Protein AF-A0A1M2VD69-F1 (afdb_monomer)

Mean predicted aligned error: 9.9 Å

Structure (mmCIF, N/CA/C/O backbone):
data_AF-A0A1M2VD69-F1
#
_entry.id   AF-A0A1M2VD69-F1
#
loop_
_atom_site.group_PDB
_atom_site.id
_atom_site.type_symbol
_atom_site.label_atom_id
_atom_site.label_alt_id
_atom_site.label_comp_id
_atom_site.label_asym_id
_atom_site.label_entity_id
_atom_site.label_seq_id
_atom_site.pdbx_PDB_ins_code
_atom_site.Cartn_x
_atom_site.Cartn_y
_atom_site.Cartn_z
_atom_site.occupancy
_atom_site.B_iso_or_equiv
_atom_site.auth_seq_id
_atom_site.auth_comp_id
_atom_site.auth_asym_id
_atom_site.auth_atom_id
_atom_site.pdbx_PDB_model_num
ATOM 1 N N . MET A 1 1 ? 9.051 12.258 5.188 1.00 87.44 1 MET A N 1
ATOM 2 C CA . MET A 1 1 ? 8.270 11.734 6.331 1.00 87.44 1 MET A CA 1
ATOM 3 C C . MET A 1 1 ? 6.787 11.543 6.010 1.00 87.44 1 MET A C 1
ATOM 5 O O . MET A 1 1 ? 6.378 10.398 5.915 1.00 87.44 1 MET A O 1
ATOM 9 N N . HIS A 1 2 ? 5.999 12.599 5.757 1.00 86.31 2 HIS A N 1
ATOM 10 C CA . HIS A 1 2 ? 4.549 12.503 5.474 1.00 86.31 2 HIS A CA 1
ATOM 11 C C . HIS A 1 2 ? 4.151 11.394 4.477 1.00 86.31 2 HIS A C 1
ATOM 13 O O . HIS A 1 2 ? 3.265 10.593 4.744 1.00 86.31 2 HIS A O 1
ATOM 19 N N . ARG A 1 3 ? 4.861 11.280 3.348 1.00 87.25 3 ARG A N 1
ATOM 20 C CA . ARG A 1 3 ? 4.621 10.216 2.359 1.00 87.25 3 ARG A CA 1
ATOM 21 C C . ARG A 1 3 ? 4.791 8.805 2.932 1.00 87.25 3 ARG A C 1
ATOM 23 O O . ARG A 1 3 ? 4.011 7.928 2.592 1.00 87.25 3 ARG A O 1
ATOM 30 N N . PHE A 1 4 ? 5.796 8.589 3.780 1.00 92.50 4 PHE A N 1
ATOM 31 C CA . PHE A 1 4 ? 5.992 7.302 4.448 1.00 92.50 4 PHE A CA 1
ATOM 32 C C . PHE A 1 4 ? 4.828 7.018 5.394 1.00 92.50 4 PHE A C 1
ATOM 34 O O . PHE A 1 4 ? 4.249 5.947 5.310 1.00 92.50 4 PHE A O 1
ATOM 41 N N . LEU A 1 5 ? 4.410 8.006 6.191 1.00 91.50 5 LEU A N 1
ATOM 42 C CA . LEU A 1 5 ? 3.249 7.896 7.081 1.00 91.50 5 LEU A CA 1
ATOM 43 C C . LEU A 1 5 ? 1.963 7.543 6.309 1.00 91.50 5 LEU A C 1
ATOM 45 O O . LEU A 1 5 ? 1.232 6.641 6.707 1.00 91.50 5 LEU A O 1
ATOM 49 N N . ARG A 1 6 ? 1.724 8.169 5.148 1.00 88.81 6 ARG A N 1
ATOM 50 C CA . ARG A 1 6 ? 0.611 7.799 4.251 1.00 88.81 6 ARG A CA 1
ATOM 51 C C . ARG A 1 6 ? 0.710 6.368 3.739 1.00 88.81 6 ARG A C 1
ATOM 53 O O . ARG A 1 6 ? -0.307 5.689 3.683 1.00 88.81 6 ARG A O 1
ATOM 60 N N . LEU A 1 7 ? 1.911 5.917 3.373 1.00 91.44 7 LEU A N 1
ATOM 61 C CA . LEU A 1 7 ? 2.131 4.556 2.891 1.00 91.44 7 LEU A CA 1
ATOM 62 C C . LEU A 1 7 ? 1.925 3.524 3.997 1.00 91.44 7 LEU A C 1
ATOM 64 O O . LEU A 1 7 ? 1.219 2.554 3.754 1.00 91.44 7 LEU A O 1
ATOM 68 N N . VAL A 1 8 ? 2.515 3.703 5.181 1.00 93.69 8 VAL A N 1
ATOM 69 C CA . VAL A 1 8 ? 2.413 2.713 6.269 1.00 93.69 8 VAL A CA 1
ATOM 70 C C . VAL A 1 8 ? 0.992 2.600 6.815 1.00 93.69 8 VAL A C 1
ATOM 72 O O . VAL A 1 8 ? 0.582 1.503 7.166 1.00 93.69 8 VAL A O 1
ATOM 75 N N . THR A 1 9 ? 0.219 3.694 6.787 1.00 90.94 9 THR A N 1
ATOM 76 C CA . THR A 1 9 ? -1.188 3.712 7.226 1.00 90.94 9 THR A CA 1
ATOM 77 C C . THR A 1 9 ? -2.172 3.178 6.179 1.00 90.94 9 THR A C 1
ATOM 79 O O . THR A 1 9 ? -3.348 2.981 6.498 1.00 90.94 9 THR A O 1
ATOM 82 N N . GLN A 1 10 ? -1.735 2.895 4.941 1.00 89.00 10 GLN A N 1
ATOM 83 C CA . GLN A 1 10 ? -2.569 2.138 3.999 1.00 89.00 10 GLN A CA 1
ATOM 84 C C . GLN A 1 10 ? -2.804 0.742 4.564 1.00 89.00 10 GLN A C 1
ATOM 86 O O . GLN A 1 10 ? -1.844 0.043 4.874 1.00 89.00 10 GLN A O 1
ATOM 91 N N . ARG A 1 11 ? -4.063 0.304 4.654 1.00 87.50 11 ARG A N 1
ATOM 92 C CA . ARG A 1 11 ? -4.425 -0.959 5.321 1.00 87.50 11 ARG A CA 1
ATOM 93 C C . ARG A 1 11 ? -3.664 -2.164 4.780 1.00 87.50 11 ARG A C 1
ATOM 95 O O . ARG A 1 11 ? -3.195 -2.980 5.566 1.00 87.50 11 ARG A O 1
ATOM 102 N N . GLU A 1 12 ? -3.506 -2.260 3.462 1.00 87.19 12 GLU A N 1
ATOM 103 C CA . GLU A 1 12 ? -2.733 -3.340 2.848 1.00 87.19 12 GLU A CA 1
ATOM 104 C C . GLU A 1 12 ? -1.256 -3.303 3.265 1.00 87.19 12 GLU A C 1
ATOM 106 O O . GLU A 1 12 ? -0.682 -4.340 3.579 1.00 87.19 12 GLU A O 1
ATOM 111 N N . ASN A 1 13 ? -0.639 -2.120 3.306 1.00 91.94 13 ASN A N 1
ATOM 112 C CA . ASN A 1 13 ? 0.761 -1.966 3.702 1.00 91.94 13 ASN A CA 1
ATOM 113 C C . ASN A 1 13 ? 0.944 -2.198 5.209 1.00 91.94 13 ASN A C 1
ATOM 115 O O . ASN A 1 13 ? 1.899 -2.861 5.611 1.00 91.94 13 ASN A O 1
ATOM 119 N N . ALA A 1 14 ? 0.012 -1.696 6.021 1.00 91.31 14 ALA A N 1
ATOM 120 C CA . ALA A 1 14 ? -0.043 -1.897 7.461 1.00 91.31 14 ALA A CA 1
ATOM 121 C C . ALA A 1 14 ? -0.107 -3.385 7.806 1.00 91.31 14 ALA A C 1
ATOM 123 O O . ALA A 1 14 ? 0.666 -3.853 8.632 1.00 91.31 14 ALA A O 1
ATOM 124 N N . ALA A 1 15 ? -0.959 -4.155 7.121 1.00 86.25 15 ALA A N 1
ATOM 125 C CA . ALA A 1 15 ? -1.081 -5.591 7.352 1.00 86.25 15 ALA A CA 1
ATOM 126 C C . ALA A 1 15 ? 0.232 -6.349 7.088 1.00 86.25 15 ALA A C 1
ATOM 128 O O . ALA A 1 15 ? 0.567 -7.287 7.818 1.00 86.25 15 ALA A O 1
ATOM 129 N N . ILE A 1 16 ? 0.996 -5.927 6.074 1.00 89.25 16 ILE A N 1
ATOM 130 C CA . ILE A 1 16 ? 2.324 -6.480 5.774 1.00 89.25 16 ILE A CA 1
ATOM 131 C C . ILE A 1 16 ? 3.317 -6.124 6.875 1.00 89.25 16 ILE A C 1
ATOM 133 O O . ILE A 1 16 ? 3.978 -7.012 7.408 1.00 89.25 16 ILE A O 1
ATOM 137 N N . LEU A 1 17 ? 3.394 -4.842 7.234 1.00 92.94 17 LEU A N 1
ATOM 138 C CA . LEU A 1 17 ? 4.277 -4.354 8.292 1.00 92.94 17 LEU A CA 1
ATOM 139 C C . LEU A 1 17 ? 3.999 -5.044 9.626 1.00 92.94 17 LEU A C 1
ATOM 141 O O . LEU A 1 17 ? 4.917 -5.560 10.249 1.00 92.94 17 LEU A O 1
ATOM 145 N N . SER A 1 18 ? 2.735 -5.151 10.033 1.00 91.06 18 SER A N 1
ATOM 146 C CA . SER A 1 18 ? 2.347 -5.870 11.248 1.00 91.06 18 SER A CA 1
ATOM 147 C C . SER A 1 18 ? 2.720 -7.353 11.197 1.00 91.06 18 SER A C 1
ATOM 149 O O . SER A 1 18 ? 2.919 -7.978 12.237 1.00 91.06 18 SER A O 1
ATOM 151 N N . ALA A 1 19 ? 2.784 -7.970 10.014 1.00 85.94 19 ALA A N 1
ATOM 152 C CA . ALA A 1 19 ? 3.293 -9.332 9.884 1.00 85.94 19 ALA A CA 1
ATOM 153 C C . ALA A 1 19 ? 4.818 -9.403 10.072 1.00 85.94 19 ALA A C 1
ATOM 155 O O . ALA A 1 19 ? 5.266 -10.300 10.780 1.00 85.94 19 ALA A O 1
ATOM 156 N N . GLU A 1 20 ? 5.593 -8.468 9.508 1.00 90.31 20 GLU A N 1
ATOM 157 C CA . GLU A 1 20 ? 7.046 -8.388 9.748 1.00 90.31 20 GLU A CA 1
ATOM 158 C C . GLU A 1 20 ? 7.364 -8.140 11.225 1.00 90.31 20 GLU A C 1
ATOM 160 O O . GLU A 1 20 ? 8.175 -8.853 11.809 1.00 90.31 20 GLU A O 1
ATOM 165 N N . LEU A 1 21 ? 6.675 -7.183 11.851 1.00 92.19 21 LEU A N 1
ATOM 166 C CA . LEU A 1 21 ? 6.882 -6.825 13.255 1.00 92.19 21 LEU A CA 1
ATOM 167 C C . LEU A 1 21 ? 6.588 -7.999 14.194 1.00 92.19 21 LEU A C 1
ATOM 169 O O . LEU A 1 21 ? 7.368 -8.270 15.099 1.00 92.19 21 LEU A O 1
ATOM 173 N N . ARG A 1 22 ? 5.514 -8.757 13.940 1.00 88.69 22 ARG A N 1
ATOM 174 C CA . ARG A 1 22 ? 5.219 -9.985 14.699 1.00 88.69 22 ARG A CA 1
ATOM 175 C C . ARG A 1 22 ? 6.258 -11.078 14.493 1.00 88.69 22 ARG A C 1
ATOM 177 O O . ARG A 1 22 ? 6.515 -11.832 15.421 1.00 88.69 22 ARG A O 1
ATOM 184 N N . ASP A 1 23 ? 6.830 -11.193 13.295 1.00 85.31 23 ASP A N 1
ATOM 185 C CA . ASP A 1 23 ? 7.917 -12.145 13.068 1.00 85.31 23 ASP A CA 1
ATOM 186 C C . ASP A 1 23 ? 9.195 -11.719 13.800 1.00 85.31 23 ASP A C 1
ATOM 188 O O . ASP A 1 23 ? 9.988 -12.574 14.170 1.00 85.31 23 ASP A O 1
ATOM 192 N N . MET A 1 24 ? 9.403 -10.426 14.045 1.00 86.69 24 MET A N 1
ATOM 193 C CA . MET A 1 24 ? 10.534 -9.934 14.835 1.00 86.69 24 MET A CA 1
ATOM 194 C C . MET A 1 24 ? 10.329 -10.020 16.346 1.00 86.69 24 MET A C 1
ATOM 196 O O . MET A 1 24 ? 11.319 -10.054 17.082 1.00 86.69 24 MET A O 1
ATOM 200 N N . ASP A 1 25 ? 9.081 -10.010 16.806 1.00 87.31 25 ASP A N 1
ATOM 201 C CA . ASP A 1 25 ? 8.755 -9.934 18.224 1.00 87.31 25 ASP A CA 1
ATOM 202 C C . ASP A 1 25 ? 9.432 -11.063 19.021 1.00 87.31 25 ASP A C 1
ATOM 204 O O . ASP A 1 25 ? 9.397 -12.240 18.652 1.00 87.31 25 ASP A O 1
ATOM 208 N N . GLY A 1 26 ? 10.131 -10.681 20.089 1.00 84.31 26 GLY A N 1
ATOM 209 C CA . GLY A 1 26 ? 10.924 -11.585 20.925 1.00 84.31 26 GLY A CA 1
ATOM 210 C C . GLY A 1 26 ? 12.216 -12.150 20.311 1.00 84.31 26 GLY A C 1
ATOM 211 O O . GLY A 1 26 ? 12.930 -12.854 21.022 1.00 84.31 26 GLY A O 1
ATOM 212 N N . LYS A 1 27 ? 12.562 -11.860 19.044 1.00 85.50 27 LYS A N 1
ATOM 213 C CA . LYS A 1 27 ? 13.767 -12.420 18.389 1.00 85.50 27 LYS A CA 1
ATOM 214 C C . LYS A 1 27 ? 15.051 -11.613 18.572 1.00 85.50 27 LYS A C 1
ATOM 216 O O . LYS A 1 27 ? 16.118 -12.203 18.502 1.00 85.50 27 LYS A O 1
ATOM 221 N N . TYR A 1 28 ? 14.970 -10.290 18.739 1.00 82.12 28 TYR A N 1
ATOM 222 C CA . TYR A 1 28 ? 16.140 -9.392 18.650 1.00 82.12 28 TYR A CA 1
ATOM 223 C C . TYR A 1 28 ? 16.268 -8.409 19.831 1.00 82.12 28 TYR A C 1
ATOM 225 O O . TYR A 1 28 ? 16.865 -7.345 19.697 1.00 82.12 28 TYR A O 1
ATOM 233 N N . GLY A 1 29 ? 15.679 -8.738 20.986 1.00 70.88 29 GLY A N 1
ATOM 234 C CA . GLY A 1 29 ? 15.652 -7.864 22.164 1.00 70.88 29 GLY A CA 1
ATOM 235 C C . GLY A 1 29 ? 16.967 -7.796 22.956 1.00 70.88 29 GLY A C 1
ATOM 236 O O . GLY A 1 29 ? 17.890 -8.585 22.762 1.00 70.88 29 GLY A O 1
ATOM 237 N N . SER A 1 30 ? 17.012 -6.877 23.925 1.00 62.69 30 SER A N 1
ATOM 238 C CA . SER A 1 30 ? 18.166 -6.569 24.793 1.00 62.69 30 SER A CA 1
ATOM 239 C C . SER A 1 30 ? 18.713 -7.743 25.621 1.00 62.69 30 SER A C 1
ATOM 241 O O . SER A 1 30 ? 19.821 -7.653 26.141 1.00 62.69 30 SER A O 1
ATOM 243 N N . ALA A 1 31 ? 17.973 -8.849 25.726 1.00 56.09 31 ALA A N 1
ATOM 244 C CA . ALA A 1 31 ? 18.380 -10.043 26.464 1.00 56.09 31 ALA A CA 1
ATOM 245 C C . ALA A 1 31 ? 19.438 -10.910 25.747 1.00 56.09 31 ALA A C 1
ATOM 247 O O . ALA A 1 31 ? 19.987 -11.803 26.380 1.00 56.09 31 ALA A O 1
ATOM 248 N N . LEU A 1 32 ? 19.732 -10.653 24.466 1.00 55.44 32 LEU A N 1
ATOM 249 C CA . LEU A 1 32 ? 20.620 -11.488 23.634 1.00 55.44 32 LEU A CA 1
ATOM 250 C C . LEU A 1 32 ? 22.062 -10.950 23.537 1.00 55.44 32 LEU A C 1
ATOM 252 O O . LEU A 1 32 ? 22.864 -11.441 22.753 1.00 55.44 32 LEU A O 1
ATOM 256 N N . GLN A 1 33 ? 22.418 -9.909 24.302 1.00 56.03 33 GLN A N 1
ATOM 257 C CA . GLN A 1 33 ? 23.784 -9.358 24.275 1.00 56.03 33 GLN A CA 1
ATOM 258 C C . GLN A 1 33 ? 24.817 -10.204 25.035 1.00 56.03 33 GLN A C 1
ATOM 260 O O . GLN A 1 33 ? 26.013 -10.011 24.815 1.00 56.03 33 GLN A O 1
ATOM 265 N N . ASP A 1 34 ? 24.385 -11.124 25.900 1.00 64.50 34 ASP A N 1
ATOM 266 C CA . ASP A 1 34 ? 25.297 -11.897 26.752 1.00 64.50 34 ASP A CA 1
ATOM 267 C C . ASP A 1 34 ? 25.712 -13.256 26.151 1.00 64.50 34 ASP A C 1
ATOM 269 O O . ASP A 1 34 ? 26.717 -13.822 26.588 1.00 64.50 34 ASP A O 1
ATOM 273 N N . ASP A 1 35 ? 25.008 -13.756 25.129 1.00 70.75 35 ASP A N 1
ATOM 274 C CA . ASP A 1 35 ? 25.315 -15.037 24.486 1.00 70.75 35 ASP A CA 1
ATOM 275 C C . ASP A 1 35 ? 26.051 -14.811 23.149 1.00 70.75 35 ASP A C 1
ATOM 277 O O . ASP A 1 35 ? 25.482 -14.390 22.146 1.00 70.75 35 ASP A O 1
ATOM 281 N N . GLU A 1 36 ? 27.355 -15.125 23.113 1.00 72.44 36 GLU A N 1
ATOM 282 C CA . GLU A 1 36 ? 28.202 -15.021 21.902 1.00 72.44 36 GLU A CA 1
ATOM 283 C C . GLU A 1 36 ? 27.717 -15.895 20.720 1.00 72.44 36 GLU A C 1
ATOM 285 O O . GLU A 1 36 ? 28.218 -15.741 19.603 1.00 72.44 36 GLU A O 1
ATOM 290 N N . ASP A 1 37 ? 26.765 -16.805 20.957 1.00 73.88 37 ASP A N 1
ATOM 291 C CA . ASP A 1 37 ? 26.235 -17.765 19.983 1.00 73.88 37 ASP A CA 1
ATOM 292 C C . ASP A 1 37 ? 24.921 -17.317 19.299 1.00 73.88 37 ASP A C 1
ATOM 294 O O . ASP A 1 37 ? 24.435 -18.034 18.418 1.00 73.88 37 ASP A O 1
ATOM 298 N N . ASP A 1 38 ? 24.347 -16.157 19.647 1.00 70.44 38 ASP A N 1
ATOM 299 C CA . ASP A 1 38 ? 23.074 -15.706 19.067 1.00 70.44 38 ASP A CA 1
ATOM 300 C C . ASP A 1 38 ? 23.210 -15.132 17.644 1.00 70.44 38 ASP A C 1
ATOM 302 O O . ASP A 1 38 ? 24.160 -14.420 17.298 1.00 70.44 38 ASP A O 1
ATOM 306 N N . ASP A 1 39 ? 22.220 -15.438 16.793 1.00 76.38 39 ASP A N 1
ATOM 307 C CA . ASP A 1 39 ? 22.137 -14.914 15.429 1.00 76.38 39 ASP A CA 1
ATOM 308 C C . ASP A 1 39 ? 22.007 -13.379 15.479 1.00 76.38 39 ASP A C 1
ATOM 310 O O . ASP A 1 39 ? 21.002 -12.857 15.974 1.00 76.38 39 ASP A O 1
ATOM 314 N N . PRO A 1 40 ? 22.981 -12.616 14.947 1.00 80.38 40 PRO A N 1
ATOM 315 C CA . PRO A 1 40 ? 22.951 -11.165 15.043 1.00 80.38 40 PRO A CA 1
ATOM 316 C C . PRO A 1 40 ? 21.733 -10.608 14.306 1.00 80.38 40 PRO A C 1
ATOM 318 O O . PRO A 1 40 ? 21.385 -11.087 13.219 1.00 80.38 40 PRO A O 1
ATOM 321 N N . MET A 1 41 ? 21.130 -9.544 14.852 1.00 85.56 41 MET A N 1
ATOM 322 C CA . MET A 1 41 ? 20.026 -8.853 14.187 1.00 85.56 41 MET A CA 1
ATOM 323 C C . MET A 1 41 ? 20.437 -8.507 12.746 1.00 85.56 41 MET A C 1
ATOM 325 O O . MET A 1 41 ? 21.501 -7.904 12.534 1.00 85.56 41 MET A O 1
ATOM 329 N N . PRO A 1 42 ? 19.636 -8.899 11.739 1.00 87.31 42 PRO A N 1
ATOM 330 C CA . PRO A 1 42 ? 19.969 -8.630 10.351 1.00 87.31 42 PRO A CA 1
ATOM 331 C C . PRO A 1 42 ? 20.015 -7.121 10.099 1.00 87.31 42 PRO A C 1
ATOM 333 O O . PRO A 1 42 ? 19.338 -6.339 10.756 1.00 87.31 42 PRO A O 1
ATOM 336 N N . VAL A 1 43 ? 20.785 -6.704 9.089 1.00 84.94 43 VAL A N 1
ATOM 337 C CA . VAL A 1 43 ? 20.959 -5.280 8.734 1.00 84.94 43 VAL A CA 1
ATOM 338 C C . VAL A 1 43 ? 19.620 -4.565 8.503 1.00 84.94 43 VAL A C 1
ATOM 340 O O . VAL A 1 43 ? 19.496 -3.394 8.834 1.00 84.94 43 VAL A O 1
ATOM 343 N N . ALA A 1 44 ? 18.633 -5.269 7.946 1.00 87.69 44 ALA A N 1
ATOM 344 C CA . ALA A 1 44 ? 17.279 -4.778 7.716 1.00 87.69 44 ALA A CA 1
ATOM 345 C C . ALA A 1 44 ? 16.274 -5.847 8.180 1.00 87.69 44 ALA A C 1
ATOM 347 O O . ALA A 1 44 ? 15.937 -6.729 7.386 1.00 87.69 44 ALA A O 1
ATOM 348 N N . PRO A 1 45 ? 15.828 -5.817 9.449 1.00 89.25 45 PRO A N 1
ATOM 349 C CA . PRO A 1 45 ? 14.962 -6.857 10.000 1.00 89.25 45 PRO A CA 1
ATOM 350 C C . PRO A 1 45 ? 13.511 -6.758 9.491 1.00 89.25 45 PRO A C 1
ATOM 352 O O . PRO A 1 45 ? 12.840 -7.776 9.384 1.00 89.25 45 PRO A O 1
ATOM 355 N N . CYS A 1 46 ? 13.076 -5.566 9.059 1.00 91.62 46 CYS A N 1
ATOM 356 C CA . CYS A 1 46 ? 11.827 -5.320 8.323 1.00 91.62 46 CYS A CA 1
ATOM 357 C C . CYS A 1 46 ? 12.127 -4.925 6.862 1.00 91.62 46 CYS A C 1
ATOM 359 O O . CYS A 1 46 ? 12.159 -3.727 6.546 1.00 91.62 46 CYS A O 1
ATOM 361 N N . PRO A 1 47 ? 12.426 -5.869 5.951 1.00 90.00 47 PRO A N 1
ATOM 362 C CA . PRO A 1 47 ? 12.767 -5.539 4.567 1.00 90.00 47 PRO A CA 1
ATOM 363 C C . PRO A 1 47 ? 11.653 -4.777 3.833 1.00 90.00 47 PRO A C 1
ATOM 365 O O . PRO A 1 47 ? 11.954 -3.895 3.020 1.00 90.00 47 PRO A O 1
ATOM 368 N N . TYR A 1 48 ? 10.382 -5.060 4.123 1.00 92.06 48 TYR A N 1
ATOM 369 C CA . TYR A 1 48 ? 9.255 -4.329 3.557 1.00 92.06 48 TYR A CA 1
ATOM 370 C C . TYR A 1 48 ? 9.092 -2.934 4.168 1.00 92.06 48 TYR A C 1
ATOM 372 O O . TYR A 1 48 ? 8.920 -1.967 3.423 1.00 92.06 48 TYR A O 1
ATOM 380 N N . GLY A 1 49 ? 9.248 -2.770 5.482 1.00 93.56 49 GLY A N 1
ATOM 381 C CA . GLY A 1 49 ? 9.276 -1.429 6.081 1.00 93.56 49 GLY A CA 1
ATOM 382 C C . GLY A 1 49 ? 10.395 -0.542 5.535 1.00 93.56 49 GLY A C 1
ATOM 383 O O . GLY A 1 49 ? 10.157 0.609 5.155 1.00 93.56 49 GLY A O 1
ATOM 384 N N . VAL A 1 50 ? 11.594 -1.104 5.371 1.00 91.00 50 VAL A N 1
ATOM 385 C CA . VAL A 1 50 ? 12.726 -0.419 4.730 1.00 91.00 50 VAL A CA 1
ATOM 386 C C . VAL A 1 50 ? 12.412 -0.077 3.270 1.00 91.00 50 VAL A C 1
ATOM 388 O O . VAL A 1 50 ? 12.714 1.031 2.825 1.00 91.00 50 VAL A O 1
ATOM 391 N N . SER A 1 51 ? 11.765 -0.982 2.529 1.00 89.06 51 SER A N 1
ATOM 392 C CA . SER A 1 51 ? 11.284 -0.735 1.162 1.00 89.06 51 SER A CA 1
ATOM 393 C C . SER A 1 51 ? 10.341 0.466 1.091 1.00 89.06 51 SER A C 1
ATOM 395 O O . SER A 1 51 ? 10.544 1.361 0.267 1.00 89.06 51 SER A O 1
ATOM 397 N N . LEU A 1 52 ? 9.331 0.523 1.962 1.00 92.25 52 LEU A N 1
ATOM 398 C CA . LEU A 1 52 ? 8.382 1.633 2.012 1.00 92.25 52 LEU A CA 1
ATOM 399 C C . LEU A 1 52 ? 9.080 2.956 2.317 1.00 92.25 52 LEU A C 1
ATOM 401 O O . LEU A 1 52 ? 8.818 3.953 1.642 1.00 92.25 52 LEU A O 1
ATOM 405 N N . LEU A 1 53 ? 10.000 2.963 3.286 1.00 91.25 53 LEU A N 1
ATOM 406 C CA . LEU A 1 53 ? 10.759 4.156 3.658 1.00 91.25 53 LEU A CA 1
ATOM 407 C C . LEU A 1 53 ? 11.608 4.655 2.492 1.00 91.25 53 LEU A C 1
ATOM 409 O O . LEU A 1 53 ? 11.558 5.833 2.140 1.00 91.25 53 LEU A O 1
ATOM 413 N N . ALA A 1 54 ? 12.332 3.747 1.846 1.00 86.75 54 ALA A N 1
ATOM 414 C CA . ALA A 1 54 ? 13.140 4.043 0.674 1.00 86.75 54 ALA A CA 1
ATOM 415 C C . ALA A 1 54 ? 12.338 4.689 -0.440 1.00 86.75 54 ALA A C 1
ATOM 417 O O . ALA A 1 54 ? 12.740 5.674 -1.056 1.00 86.75 54 ALA A O 1
ATOM 418 N N . THR A 1 55 ? 11.194 4.084 -0.705 1.00 86.50 55 THR A N 1
ATOM 419 C CA . THR A 1 55 ? 10.290 4.451 -1.771 1.00 86.50 55 THR A CA 1
ATOM 420 C C . THR A 1 55 ? 9.697 5.824 -1.459 1.00 86.50 55 THR A C 1
ATOM 422 O O . THR A 1 55 ? 9.755 6.719 -2.296 1.00 86.50 55 THR A O 1
ATOM 425 N N . ALA A 1 56 ? 9.269 6.061 -0.217 1.00 88.44 56 ALA A N 1
ATOM 426 C CA . ALA A 1 56 ? 8.818 7.370 0.238 1.00 88.44 56 ALA A CA 1
ATOM 427 C C . ALA A 1 56 ? 9.902 8.456 0.127 1.00 88.44 56 ALA A C 1
ATOM 429 O O . ALA A 1 56 ? 9.603 9.590 -0.255 1.00 88.44 56 ALA A O 1
ATOM 430 N N . TRP A 1 57 ? 11.145 8.113 0.465 1.00 84.69 57 TRP A N 1
ATOM 431 C CA . TRP A 1 57 ? 12.281 9.030 0.454 1.00 84.69 57 TRP A CA 1
ATOM 432 C C . TRP A 1 57 ? 12.704 9.417 -0.964 1.00 84.69 57 TRP A C 1
ATOM 434 O O . TRP A 1 57 ? 12.926 10.589 -1.240 1.00 84.69 57 TRP A O 1
ATOM 444 N N . THR A 1 58 ? 12.772 8.440 -1.868 1.00 79.50 58 THR A N 1
ATOM 445 C CA . THR A 1 58 ? 13.392 8.606 -3.195 1.00 79.50 58 THR A CA 1
ATOM 446 C C . THR A 1 58 ? 12.418 8.934 -4.322 1.00 79.50 58 THR A C 1
ATOM 448 O O . THR A 1 58 ? 12.837 9.363 -5.398 1.00 79.50 58 THR A O 1
ATOM 451 N N . THR A 1 59 ? 11.118 8.718 -4.111 1.00 79.56 59 THR A N 1
ATOM 452 C CA . THR A 1 59 ? 10.120 8.779 -5.185 1.00 79.56 59 THR A CA 1
ATOM 453 C C . THR A 1 59 ? 9.212 9.987 -5.041 1.00 79.56 59 THR A C 1
ATOM 455 O O . THR A 1 59 ? 8.230 9.935 -4.305 1.00 79.56 59 THR A O 1
ATOM 458 N N . ASN A 1 60 ? 9.480 11.058 -5.793 1.00 75.75 60 ASN A N 1
ATOM 459 C CA . ASN A 1 60 ? 8.553 12.183 -5.915 1.00 75.75 60 ASN A CA 1
ATOM 460 C C . ASN A 1 60 ? 7.671 12.044 -7.165 1.00 75.75 60 ASN A C 1
ATOM 462 O O . ASN A 1 60 ? 7.955 12.609 -8.222 1.00 75.75 60 ASN A O 1
ATOM 466 N N . LEU A 1 61 ? 6.609 11.246 -7.051 1.00 73.06 61 LEU A N 1
ATOM 467 C CA . LEU A 1 61 ? 5.611 11.127 -8.112 1.00 73.06 61 LEU A CA 1
ATOM 468 C C . LEU A 1 61 ? 4.604 12.277 -8.009 1.00 73.06 61 LEU A C 1
ATOM 470 O O . LEU A 1 61 ? 4.027 12.466 -6.935 1.00 73.06 61 LEU A O 1
ATOM 474 N N . PRO A 1 62 ? 4.366 13.033 -9.097 1.00 65.69 62 PRO A N 1
ATOM 475 C CA . PRO A 1 62 ? 3.404 14.119 -9.088 1.00 65.69 62 PRO A CA 1
ATOM 476 C C . PRO A 1 62 ? 2.012 13.561 -8.807 1.00 65.69 62 PRO A C 1
ATOM 478 O O . PRO A 1 62 ? 1.541 12.634 -9.480 1.00 65.69 62 PRO A O 1
ATOM 481 N N . ASP A 1 63 ? 1.339 14.143 -7.817 1.00 61.88 63 ASP A N 1
ATOM 482 C CA . ASP A 1 63 ? -0.045 13.808 -7.529 1.00 61.88 63 ASP A CA 1
ATOM 483 C C . ASP A 1 63 ? -0.942 14.429 -8.606 1.00 61.88 63 ASP A C 1
ATOM 485 O O . ASP A 1 63 ? -1.409 15.560 -8.522 1.00 61.88 63 ASP A O 1
ATOM 489 N N . THR A 1 64 ? -1.128 13.688 -9.694 1.00 54.12 64 THR A N 1
ATOM 490 C CA . THR A 1 64 ? -1.942 14.106 -10.852 1.00 54.12 64 THR A CA 1
ATOM 491 C C . THR A 1 64 ? -3.434 14.263 -10.527 1.00 54.12 64 THR A C 1
ATOM 493 O O . THR A 1 64 ? -4.218 14.573 -11.419 1.00 54.12 64 THR A O 1
ATOM 496 N N . THR A 1 65 ? -3.850 14.012 -9.283 1.00 48.47 65 THR A N 1
ATOM 497 C CA . THR A 1 65 ? -5.249 14.066 -8.832 1.00 48.47 65 THR A CA 1
ATOM 498 C C . THR A 1 65 ? -5.717 15.486 -8.519 1.00 48.47 65 THR A C 1
ATOM 500 O O . THR A 1 65 ? -6.911 15.766 -8.622 1.00 48.47 65 THR A O 1
ATOM 503 N N . CYS A 1 66 ? -4.795 16.414 -8.241 1.00 50.09 66 CYS A N 1
ATOM 504 C CA . CYS A 1 66 ? -5.105 17.824 -8.032 1.00 50.09 66 CYS A CA 1
ATOM 505 C C . CYS A 1 66 ? -5.381 18.519 -9.376 1.00 50.09 66 CYS A C 1
ATOM 507 O O . CYS A 1 66 ? -4.586 19.317 -9.868 1.00 50.09 66 CYS A O 1
ATOM 509 N N . GLY A 1 67 ? -6.530 18.212 -9.984 1.00 43.31 67 GLY A N 1
ATOM 510 C CA . GLY A 1 67 ? -7.010 18.801 -11.240 1.00 43.31 67 GLY A CA 1
ATOM 511 C C . GLY A 1 67 ? -7.366 20.293 -11.164 1.00 43.31 67 GLY A C 1
ATOM 512 O O . GLY A 1 67 ? -7.883 20.840 -12.134 1.00 43.31 67 GLY A O 1
ATOM 513 N N . ALA A 1 68 ? -7.105 20.967 -10.042 1.00 41.38 68 ALA A N 1
ATOM 514 C CA . ALA A 1 68 ? -7.401 22.379 -9.859 1.00 41.38 68 ALA A CA 1
ATOM 515 C C . ALA A 1 68 ? -6.344 23.068 -8.972 1.00 41.38 68 ALA A C 1
ATOM 517 O O . ALA A 1 68 ? -6.163 22.725 -7.811 1.00 41.38 68 ALA A O 1
ATOM 518 N N . ASN A 1 69 ? -5.712 24.107 -9.521 1.00 33.66 69 ASN A N 1
ATOM 519 C CA . ASN A 1 69 ? -5.201 25.281 -8.797 1.00 33.66 69 ASN A CA 1
ATOM 520 C C . ASN A 1 69 ? -3.879 25.236 -8.001 1.00 33.66 69 ASN A C 1
ATOM 522 O O . ASN A 1 69 ? -3.609 26.214 -7.304 1.00 33.66 69 ASN A O 1
ATOM 526 N N . SER A 1 70 ? -2.976 24.261 -8.158 1.00 35.41 70 SER A N 1
ATOM 527 C CA . SER A 1 70 ? -1.607 24.451 -7.630 1.00 35.41 70 SER A CA 1
ATOM 528 C C . SER A 1 70 ? -0.784 25.362 -8.552 1.00 35.41 70 SER A C 1
ATOM 530 O O . SER A 1 70 ? 0.009 24.918 -9.376 1.00 35.41 70 SER A O 1
ATOM 532 N N . VAL A 1 71 ? -1.006 26.671 -8.413 1.00 32.88 71 VAL A N 1
ATOM 533 C CA . VAL A 1 71 ? -0.262 27.780 -9.044 1.00 32.88 71 VAL A CA 1
ATOM 534 C C . VAL A 1 71 ? 1.143 27.954 -8.429 1.00 32.88 71 VAL A C 1
ATOM 536 O O . VAL A 1 71 ? 1.886 28.865 -8.787 1.00 32.88 71 VAL A O 1
ATOM 539 N N . THR A 1 72 ? 1.592 27.042 -7.568 1.00 37.59 72 THR A N 1
ATOM 540 C CA . THR A 1 72 ? 2.995 26.925 -7.147 1.00 37.59 72 THR A CA 1
ATOM 541 C C . THR A 1 72 ? 3.828 26.195 -8.212 1.00 37.59 72 THR A C 1
ATOM 543 O O . THR A 1 72 ? 4.222 25.047 -8.066 1.00 37.59 72 THR A O 1
ATOM 546 N N . THR A 1 73 ? 4.033 26.898 -9.332 1.00 39.50 73 THR A N 1
ATOM 547 C CA . THR A 1 73 ? 5.293 27.088 -10.091 1.00 39.50 73 THR A CA 1
ATOM 548 C C . THR A 1 73 ? 6.254 25.938 -10.418 1.00 39.50 73 THR A C 1
ATOM 550 O O . THR A 1 73 ? 7.271 26.217 -11.056 1.00 39.50 73 THR A O 1
ATOM 553 N N . LEU A 1 74 ? 5.987 24.673 -10.106 1.00 43.62 74 LEU A N 1
ATOM 554 C CA . LEU A 1 74 ? 6.723 23.588 -10.751 1.00 43.62 74 LEU A CA 1
ATOM 555 C C . LEU A 1 74 ? 6.056 23.314 -12.102 1.00 43.62 74 LEU A C 1
ATOM 557 O O . LEU A 1 74 ? 4.916 22.846 -12.120 1.00 43.62 74 LEU A O 1
ATOM 561 N N . PRO A 1 75 ? 6.699 23.647 -13.244 1.00 50.31 75 PRO A N 1
ATOM 562 C CA . PRO A 1 75 ? 6.147 23.324 -14.548 1.00 50.31 75 PRO A CA 1
ATOM 563 C C . PRO A 1 75 ? 5.740 21.843 -14.594 1.00 50.31 75 PRO A C 1
ATOM 565 O O . PRO A 1 75 ? 6.494 20.995 -14.093 1.00 50.31 75 PRO A O 1
ATOM 568 N N . PRO A 1 76 ? 4.567 21.525 -15.178 1.00 45.62 76 PRO A N 1
ATOM 569 C CA . PRO A 1 76 ? 4.157 20.150 -15.428 1.00 45.62 76 PRO A CA 1
ATOM 570 C C . PRO A 1 76 ? 5.321 19.412 -16.103 1.00 45.62 76 PRO A C 1
ATOM 572 O O . PRO A 1 76 ? 5.712 19.773 -17.208 1.00 45.62 76 PRO A O 1
ATOM 575 N N . GLY A 1 77 ? 5.940 18.456 -15.402 1.00 48.69 77 GLY A N 1
ATOM 576 C CA . GLY A 1 77 ? 7.129 17.743 -15.891 1.00 48.69 77 GLY A CA 1
ATOM 577 C C . GLY A 1 77 ? 8.304 17.632 -14.913 1.00 48.69 77 GLY A C 1
ATOM 578 O O . GLY A 1 77 ? 9.162 16.778 -15.115 1.00 48.69 77 GLY A O 1
ATOM 579 N N . LEU A 1 78 ? 8.350 18.401 -13.818 1.00 50.44 78 LEU A N 1
ATOM 580 C CA . LEU A 1 78 ? 9.434 18.289 -12.823 1.00 50.44 78 LEU A CA 1
ATOM 581 C C . LEU A 1 78 ? 9.135 17.243 -11.738 1.00 50.44 78 LEU A C 1
ATOM 583 O O . LEU A 1 78 ? 9.077 17.551 -10.545 1.00 50.44 78 LEU A O 1
ATOM 587 N N . SER A 1 79 ? 8.981 15.983 -12.152 1.00 55.19 79 SER A N 1
ATOM 588 C CA . SER A 1 79 ? 9.233 14.875 -11.219 1.00 55.19 79 SER A CA 1
ATOM 589 C C . SER A 1 79 ? 10.726 14.916 -10.900 1.00 55.19 79 SER A C 1
ATOM 591 O O . SER A 1 79 ? 11.552 14.611 -11.758 1.00 55.19 79 SER A O 1
ATOM 593 N N . HIS A 1 80 ? 11.076 15.413 -9.720 1.00 56.62 80 HIS A N 1
ATOM 594 C CA . HIS A 1 80 ? 12.457 15.517 -9.268 1.00 56.62 80 HIS A CA 1
ATOM 595 C C . HIS A 1 80 ? 12.768 14.350 -8.339 1.00 56.62 80 HIS A C 1
ATOM 597 O O . HIS A 1 80 ? 11.909 13.861 -7.608 1.00 56.62 80 HIS A O 1
ATOM 603 N N . TYR A 1 81 ? 13.999 13.867 -8.431 1.00 60.41 81 TYR A N 1
ATOM 604 C CA . TYR A 1 81 ? 14.483 12.750 -7.641 1.00 60.41 81 TYR A CA 1
ATOM 605 C C . TYR A 1 81 ? 15.374 13.321 -6.562 1.00 60.41 81 TYR A C 1
ATOM 607 O O . TYR A 1 81 ? 16.447 13.837 -6.876 1.00 60.41 81 TYR A O 1
ATOM 615 N N . ASP A 1 82 ? 14.947 13.177 -5.320 1.00 57.97 82 ASP A N 1
ATOM 616 C CA . ASP A 1 82 ? 15.767 13.534 -4.179 1.00 57.97 82 ASP A CA 1
ATOM 617 C C . ASP A 1 82 ? 16.175 12.249 -3.463 1.00 57.97 82 ASP A C 1
ATOM 619 O O . ASP A 1 82 ? 15.371 11.339 -3.277 1.00 57.97 82 ASP A O 1
ATOM 623 N N . GLY A 1 83 ? 17.449 12.149 -3.093 1.00 60.47 83 GLY A N 1
ATOM 624 C CA . GLY A 1 83 ? 17.947 11.075 -2.239 1.00 60.47 83 GLY A CA 1
ATOM 625 C C . GLY A 1 83 ? 18.887 10.065 -2.898 1.00 60.47 83 GLY A C 1
ATOM 626 O O . GLY A 1 83 ? 19.100 10.017 -4.110 1.00 60.47 83 GLY A O 1
ATOM 627 N N . VAL A 1 84 ? 19.491 9.254 -2.033 1.00 63.81 84 VAL A N 1
ATOM 628 C CA . VAL A 1 84 ? 20.425 8.179 -2.378 1.00 63.81 84 VAL A CA 1
ATOM 629 C C . VAL A 1 84 ? 19.697 6.836 -2.434 1.00 63.81 84 VAL A C 1
ATOM 631 O O . VAL A 1 84 ? 18.675 6.635 -1.783 1.00 63.81 84 VAL A O 1
ATOM 634 N N . THR A 1 85 ? 20.223 5.891 -3.216 1.00 65.44 85 THR A N 1
ATOM 635 C CA . THR A 1 85 ? 19.691 4.516 -3.247 1.00 65.44 85 THR A CA 1
ATOM 636 C C . THR A 1 85 ? 19.793 3.843 -1.879 1.00 65.44 85 THR A C 1
ATOM 638 O O . THR A 1 85 ? 20.729 4.111 -1.121 1.00 65.44 85 THR A O 1
ATOM 641 N N . LEU A 1 86 ? 18.906 2.875 -1.609 1.00 67.81 86 LEU A N 1
ATOM 642 C CA . LEU A 1 86 ? 18.963 2.052 -0.390 1.00 67.81 86 LEU A CA 1
ATOM 643 C C . LEU A 1 86 ? 20.329 1.429 -0.137 1.00 67.81 86 LEU A C 1
ATOM 645 O O . LEU A 1 86 ? 20.729 1.247 1.006 1.00 67.81 86 LEU A O 1
ATOM 649 N N . ARG A 1 87 ? 21.061 1.136 -1.212 1.00 64.81 87 ARG A N 1
ATOM 650 C CA . ARG A 1 87 ? 22.362 0.480 -1.164 1.00 64.81 87 ARG A CA 1
ATOM 651 C C . ARG A 1 87 ? 23.364 1.169 -0.234 1.00 64.81 87 ARG A C 1
ATOM 653 O O . ARG A 1 87 ? 24.234 0.496 0.308 1.00 64.81 87 ARG A O 1
ATOM 660 N N . HIS A 1 88 ? 23.253 2.485 -0.089 1.00 69.75 88 HIS A N 1
ATOM 661 C CA . HIS A 1 88 ? 24.111 3.281 0.788 1.00 69.75 88 HIS A CA 1
ATOM 662 C C . HIS A 1 88 ? 23.325 4.012 1.883 1.00 69.75 88 HIS A C 1
ATOM 664 O O . HIS A 1 88 ? 23.941 4.656 2.722 1.00 69.75 88 HIS A O 1
ATOM 670 N N . GLY A 1 89 ? 21.991 3.924 1.859 1.00 76.62 89 GLY A N 1
ATOM 671 C CA . GLY A 1 89 ? 21.109 4.588 2.818 1.00 76.62 89 GLY A CA 1
ATOM 672 C C . GLY A 1 89 ? 20.649 3.701 3.977 1.00 76.62 89 GLY A C 1
ATOM 673 O O . GLY A 1 89 ? 20.294 4.235 5.019 1.00 76.62 89 GLY A O 1
ATOM 674 N N . VAL A 1 90 ? 20.652 2.368 3.827 1.00 84.62 90 VAL A N 1
ATOM 675 C CA . VAL A 1 90 ? 20.332 1.461 4.943 1.00 84.62 90 VAL A CA 1
ATOM 676 C C . VAL A 1 90 ? 21.570 1.283 5.806 1.00 84.62 90 VAL A C 1
ATOM 678 O O . VAL A 1 90 ? 22.585 0.754 5.347 1.00 84.62 90 VAL A O 1
ATOM 681 N N . LEU A 1 91 ? 21.473 1.718 7.055 1.00 87.25 91 LEU A N 1
ATOM 682 C CA . LEU A 1 91 ? 22.514 1.520 8.050 1.00 87.25 91 LEU A CA 1
ATOM 683 C C . LEU A 1 91 ? 22.251 0.240 8.859 1.00 87.25 91 LEU A C 1
ATOM 685 O O . LEU A 1 91 ? 21.188 -0.367 8.754 1.00 87.25 91 LEU A O 1
ATOM 689 N N . ASN A 1 92 ? 23.245 -0.219 9.621 1.00 86.38 92 ASN A N 1
ATOM 690 C CA . ASN A 1 92 ? 23.115 -1.445 10.409 1.00 86.38 92 ASN A CA 1
ATOM 691 C C . ASN A 1 92 ? 22.100 -1.235 11.539 1.00 86.38 92 ASN A C 1
ATOM 693 O O . ASN A 1 92 ? 22.297 -0.335 12.343 1.00 86.38 92 ASN A O 1
ATOM 697 N N . ALA A 1 93 ? 21.078 -2.088 11.642 1.00 88.75 93 ALA A N 1
ATOM 698 C CA . ALA A 1 93 ? 20.081 -2.014 12.710 1.00 88.75 93 ALA A CA 1
ATOM 699 C C . ALA A 1 93 ? 20.680 -2.055 14.135 1.00 88.75 93 ALA A C 1
ATOM 701 O O . ALA A 1 93 ? 20.057 -1.565 15.065 1.00 88.75 93 ALA A O 1
ATOM 702 N N . ASN A 1 94 ? 21.892 -2.599 14.310 1.00 84.62 94 ASN A N 1
ATOM 703 C CA . ASN A 1 94 ? 22.590 -2.664 15.602 1.00 84.62 94 ASN A CA 1
ATOM 704 C C . ASN A 1 94 ? 23.380 -1.392 15.963 1.00 84.62 94 ASN A C 1
ATOM 706 O O . ASN A 1 94 ? 24.094 -1.387 16.964 1.00 84.62 94 ASN A O 1
ATOM 710 N N . MET A 1 95 ? 23.362 -0.356 15.123 1.00 88.31 95 MET A N 1
ATOM 711 C CA . MET A 1 95 ? 24.102 0.875 15.401 1.00 88.31 95 MET A CA 1
ATOM 712 C C . MET A 1 95 ? 23.371 1.761 16.420 1.00 88.31 95 MET A C 1
ATOM 714 O O . MET A 1 95 ? 22.139 1.808 16.438 1.00 88.31 95 MET A O 1
ATOM 718 N N . GLY A 1 96 ? 24.127 2.520 17.214 1.00 89.50 96 GLY A N 1
ATOM 719 C CA . GLY A 1 96 ? 23.582 3.623 18.001 1.00 89.50 96 GLY A CA 1
ATOM 720 C C . GLY A 1 96 ? 23.013 4.718 17.098 1.00 89.50 96 GLY A C 1
ATOM 721 O O . GLY A 1 96 ? 23.429 4.877 15.946 1.00 89.50 96 GLY A O 1
ATOM 722 N N . CYS A 1 97 ? 22.063 5.507 17.603 1.00 90.00 97 CYS A N 1
ATOM 723 C CA . CYS A 1 97 ? 21.413 6.535 16.786 1.00 90.00 97 CYS A CA 1
ATOM 724 C C . CYS A 1 97 ? 22.384 7.643 16.325 1.00 90.00 97 CYS A C 1
ATOM 726 O O . CYS A 1 97 ? 22.131 8.281 15.302 1.00 90.00 97 CYS A O 1
ATOM 728 N N . TRP A 1 98 ? 23.525 7.814 17.009 1.00 90.12 98 TRP A N 1
ATOM 729 C CA . TRP A 1 98 ? 24.593 8.765 16.663 1.00 90.12 98 TRP A CA 1
ATOM 730 C C . TRP A 1 98 ? 25.825 8.143 15.993 1.00 90.12 98 TRP A C 1
ATOM 732 O O . TRP A 1 98 ? 26.785 8.855 15.709 1.00 90.12 98 TRP A O 1
ATOM 742 N N . ASP A 1 99 ? 25.815 6.843 15.693 1.00 89.38 99 ASP A N 1
ATOM 743 C CA . ASP A 1 99 ? 26.948 6.180 15.024 1.00 89.38 99 ASP A CA 1
ATOM 744 C C . ASP A 1 99 ? 27.047 6.530 13.520 1.00 89.38 99 ASP A C 1
ATOM 746 O O . ASP A 1 99 ? 27.993 6.128 12.835 1.00 89.38 99 ASP A O 1
ATOM 750 N N . GLY A 1 100 ? 26.051 7.242 12.981 1.00 86.88 100 GLY A N 1
ATOM 751 C CA . GLY A 1 100 ? 25.974 7.689 11.589 1.00 86.88 100 GLY A CA 1
ATOM 752 C C . GLY A 1 100 ? 26.331 9.166 11.405 1.00 86.88 100 GLY A C 1
ATOM 753 O O . GLY A 1 100 ? 26.547 9.900 12.360 1.00 86.88 100 GLY A O 1
ATOM 754 N N . ASP A 1 101 ? 26.368 9.621 10.151 1.00 84.69 101 ASP A N 1
ATOM 755 C CA . ASP A 1 101 ? 26.541 11.042 9.828 1.00 84.69 101 ASP A CA 1
ATOM 756 C C . ASP A 1 101 ? 25.180 11.756 9.865 1.00 84.69 101 ASP A C 1
ATOM 758 O O . ASP A 1 101 ? 24.401 11.682 8.913 1.00 84.69 101 ASP A O 1
ATOM 762 N N . ASN A 1 102 ? 24.861 12.389 10.994 1.00 83.88 102 ASN A N 1
ATOM 763 C CA . ASN A 1 102 ? 23.548 12.969 11.285 1.00 83.88 102 ASN A CA 1
ATOM 764 C C . ASN A 1 102 ? 23.636 14.421 11.789 1.00 83.88 102 ASN A C 1
ATOM 766 O O . ASN A 1 102 ? 22.931 14.827 12.713 1.00 83.88 102 ASN A O 1
ATOM 770 N N . ASN A 1 103 ? 24.480 15.229 11.137 1.00 83.81 103 ASN A N 1
ATOM 771 C CA . ASN A 1 103 ? 24.714 16.640 11.487 1.00 83.81 103 ASN A CA 1
ATOM 772 C C . ASN A 1 103 ? 23.437 17.503 11.525 1.00 83.81 103 ASN A C 1
ATOM 774 O O . ASN A 1 103 ? 23.412 18.526 12.210 1.00 83.81 103 ASN A O 1
ATOM 778 N N . ASP A 1 104 ? 22.388 17.095 10.807 1.00 86.50 104 ASP A N 1
ATOM 779 C CA . ASP A 1 104 ? 21.109 17.805 10.745 1.00 86.50 104 ASP A CA 1
ATOM 780 C C . ASP A 1 104 ? 20.089 17.326 11.797 1.00 86.50 104 ASP A C 1
ATOM 782 O O . ASP A 1 104 ? 19.040 17.944 11.979 1.00 86.50 104 ASP A O 1
ATOM 786 N N . GLY A 1 105 ? 20.397 16.267 12.547 1.00 90.69 105 GLY A N 1
ATOM 787 C CA . GLY A 1 105 ? 19.466 15.571 13.433 1.00 90.69 105 GLY A CA 1
ATOM 788 C C . GLY A 1 105 ? 18.883 14.297 12.814 1.00 90.69 105 GLY A C 1
ATOM 789 O O . GLY A 1 105 ? 19.266 13.871 11.726 1.00 90.69 105 GLY A O 1
ATOM 790 N N . ILE A 1 106 ? 17.965 13.669 13.544 1.00 92.00 106 ILE A N 1
ATOM 791 C CA . ILE A 1 106 ? 17.361 12.371 13.233 1.00 92.00 106 ILE A CA 1
ATOM 792 C C . ILE A 1 106 ? 15.841 12.531 13.239 1.00 92.00 106 ILE A C 1
ATOM 794 O O . ILE A 1 106 ? 15.282 13.115 14.164 1.00 92.00 106 ILE A O 1
ATOM 798 N N . SER A 1 107 ? 15.162 11.990 12.229 1.00 93.75 107 SER A N 1
ATOM 799 C CA . SER A 1 107 ? 13.713 11.766 12.274 1.00 93.75 107 SER A CA 1
ATOM 800 C C . SER A 1 107 ? 13.449 10.328 12.701 1.00 93.75 107 SER A C 1
ATOM 802 O O . SER A 1 107 ? 13.938 9.403 12.053 1.00 93.75 107 SER A O 1
ATOM 804 N N . VAL A 1 108 ? 12.669 10.139 13.760 1.00 94.81 108 VAL A N 1
ATOM 805 C CA . VAL A 1 108 ? 12.267 8.820 14.256 1.00 94.81 108 VAL A CA 1
ATOM 806 C C . VAL A 1 108 ? 10.785 8.637 13.980 1.00 94.81 108 VAL A C 1
ATOM 808 O O . VAL A 1 108 ? 9.987 9.539 14.227 1.00 94.81 108 VAL A O 1
ATOM 811 N N . ILE A 1 109 ? 10.426 7.482 13.429 1.00 95.62 109 ILE A N 1
ATOM 812 C CA . ILE A 1 109 ? 9.044 7.109 13.140 1.00 95.62 109 ILE A CA 1
ATOM 813 C C . ILE A 1 109 ? 8.833 5.735 13.750 1.00 95.62 109 ILE A C 1
ATOM 815 O O . ILE A 1 109 ? 9.487 4.775 13.341 1.00 95.62 109 ILE A O 1
ATOM 819 N N . ASP A 1 110 ? 7.931 5.660 14.713 1.00 95.31 110 ASP A N 1
ATOM 820 C CA . ASP A 1 110 ? 7.494 4.405 15.292 1.00 95.31 110 ASP A CA 1
ATOM 821 C C . ASP A 1 110 ? 6.331 3.858 14.472 1.00 95.31 110 ASP A C 1
ATOM 823 O O . ASP A 1 110 ? 5.344 4.545 14.199 1.00 95.31 110 ASP A O 1
ATOM 827 N N . VAL A 1 111 ? 6.495 2.614 14.043 1.00 95.50 111 VAL A N 1
ATOM 828 C CA . VAL A 1 111 ? 5.531 1.868 13.235 1.00 95.50 111 VAL A CA 1
ATOM 829 C C . VAL A 1 111 ? 5.089 0.589 13.938 1.00 95.50 111 VAL A C 1
ATOM 831 O O . VAL A 1 111 ? 4.544 -0.287 13.276 1.00 95.50 111 VAL A O 1
ATOM 834 N N . THR A 1 112 ? 5.310 0.469 15.253 1.00 93.06 112 THR A N 1
ATOM 835 C CA . THR A 1 112 ? 4.879 -0.685 16.062 1.00 93.06 112 THR A CA 1
ATOM 836 C C . THR A 1 112 ? 3.386 -0.973 15.874 1.00 93.06 112 THR A C 1
ATOM 838 O O . THR A 1 112 ? 2.992 -2.128 15.710 1.00 93.06 112 THR A O 1
ATOM 841 N N . ASP A 1 113 ? 2.570 0.083 15.778 1.00 93.12 113 ASP A N 1
ATOM 842 C CA . ASP A 1 113 ? 1.230 0.043 15.190 1.00 93.12 113 ASP A CA 1
ATOM 843 C C . ASP A 1 113 ? 1.216 0.841 13.868 1.00 93.12 113 ASP A C 1
ATOM 845 O O . ASP A 1 113 ? 1.094 2.068 13.884 1.00 93.12 113 ASP A O 1
ATOM 849 N N . PRO A 1 114 ? 1.320 0.184 12.694 1.00 92.88 114 PRO A N 1
ATOM 850 C CA . PRO A 1 114 ? 1.382 0.882 11.409 1.00 92.88 114 PRO A CA 1
ATOM 851 C C . PRO A 1 114 ? 0.141 1.723 11.073 1.00 92.88 114 PRO A C 1
ATOM 853 O O . PRO A 1 114 ? 0.224 2.612 10.222 1.00 92.88 114 PRO A O 1
ATOM 856 N N . LEU A 1 115 ? -1.011 1.448 11.700 1.00 89.25 115 LEU A N 1
ATOM 857 C CA . LEU A 1 115 ? -2.237 2.235 11.518 1.00 89.25 115 LEU A CA 1
ATOM 858 C C . LEU A 1 115 ? -2.271 3.479 12.413 1.00 89.25 115 LEU A C 1
ATOM 860 O O . LEU A 1 115 ? -2.976 4.434 12.082 1.00 89.25 115 LEU A O 1
ATOM 864 N N . HIS A 1 116 ? -1.488 3.488 13.491 1.00 89.38 116 HIS A N 1
ATOM 865 C CA . HIS A 1 116 ? -1.363 4.595 14.435 1.00 89.38 116 HIS A CA 1
ATOM 866 C C . HIS A 1 116 ? 0.121 4.928 14.673 1.00 89.38 116 HIS A C 1
ATOM 868 O O . HIS A 1 116 ? 0.602 4.814 15.801 1.00 89.38 116 HIS A O 1
ATOM 874 N N . PRO A 1 117 ? 0.871 5.318 13.622 1.00 93.69 117 PRO A N 1
ATOM 875 C CA . PRO A 1 117 ? 2.290 5.607 13.771 1.00 93.69 117 PRO A CA 1
ATOM 876 C C . PRO A 1 117 ? 2.503 6.810 14.692 1.00 93.69 117 PRO A C 1
ATOM 878 O O . PRO A 1 117 ? 1.664 7.710 14.751 1.00 93.69 117 PRO A O 1
ATOM 881 N N . ALA A 1 118 ? 3.660 6.863 15.339 1.00 92.88 118 ALA A N 1
ATOM 882 C CA . ALA A 1 118 ? 4.120 8.018 16.104 1.00 92.88 118 ALA A CA 1
ATOM 883 C C . ALA A 1 118 ? 5.442 8.536 15.525 1.00 92.88 118 ALA A C 1
ATOM 885 O O . ALA A 1 118 ? 6.124 7.833 14.773 1.00 92.88 118 ALA A O 1
ATOM 886 N N . TYR A 1 119 ? 5.817 9.778 15.822 1.00 94.44 119 TYR A N 1
ATOM 887 C CA . TYR A 1 119 ? 7.083 10.332 15.339 1.00 94.44 119 TYR A CA 1
ATOM 888 C C . TYR A 1 119 ? 7.737 11.265 16.350 1.00 94.44 119 TYR A C 1
ATOM 890 O O . TYR A 1 119 ? 7.079 11.809 17.226 1.00 94.44 119 TYR A O 1
ATOM 898 N N . CYS A 1 120 ? 9.032 11.507 16.194 1.00 94.12 120 CYS A N 1
ATOM 899 C CA . CYS A 1 120 ? 9.699 12.670 16.771 1.00 94.12 120 CYS A CA 1
ATOM 900 C C . CYS A 1 120 ? 10.925 13.050 15.938 1.00 94.12 120 CYS A C 1
ATOM 902 O O . CYS A 1 120 ? 11.351 12.331 15.030 1.00 94.12 120 CYS A O 1
ATOM 904 N N . PHE A 1 121 ? 11.514 14.187 16.274 1.00 93.75 121 PHE A N 1
ATOM 905 C CA . PHE A 1 121 ? 12.826 14.603 15.808 1.00 93.75 121 PHE A CA 1
ATOM 906 C C . PHE A 1 121 ? 13.805 14.618 16.978 1.00 93.75 121 PHE A C 1
ATOM 908 O O . PHE A 1 121 ? 13.414 14.837 18.120 1.00 93.75 121 PHE A O 1
ATOM 915 N N . ILE A 1 122 ? 15.082 14.389 16.701 1.00 92.69 122 ILE A N 1
ATOM 916 C CA . ILE A 1 122 ? 16.157 14.465 17.692 1.00 92.69 122 ILE A CA 1
ATOM 917 C C . ILE A 1 122 ? 17.277 15.302 17.081 1.00 92.69 122 ILE A C 1
ATOM 919 O O . ILE A 1 122 ? 17.669 15.062 15.939 1.00 92.69 122 ILE A O 1
ATOM 923 N N . HIS A 1 123 ? 17.806 16.284 17.809 1.00 90.19 123 HIS A N 1
ATOM 924 C CA . HIS A 1 123 ? 18.865 17.159 17.306 1.00 90.19 123 HIS A CA 1
ATOM 925 C C . HIS A 1 123 ? 20.068 17.181 18.254 1.00 90.19 123 HIS A C 1
ATOM 927 O O . HIS A 1 123 ? 19.917 17.303 19.464 1.00 90.19 123 HIS A O 1
ATOM 933 N N . GLY A 1 124 ? 21.287 17.087 17.711 1.00 81.06 124 GLY A N 1
ATOM 934 C CA . GLY A 1 124 ? 22.503 16.864 18.506 1.00 81.06 124 GLY A CA 1
ATOM 935 C C . GLY A 1 124 ? 22.897 17.998 19.466 1.00 81.06 124 GLY A C 1
ATOM 936 O O . GLY A 1 124 ? 23.760 17.793 20.314 1.00 81.06 124 GLY A O 1
ATOM 937 N N . ARG A 1 125 ? 22.302 19.196 19.354 1.00 76.94 125 ARG A N 1
ATOM 938 C CA . ARG A 1 125 ? 22.543 20.316 20.291 1.00 76.94 125 ARG A CA 1
ATOM 939 C C . ARG A 1 125 ? 21.684 20.237 21.546 1.00 76.94 125 ARG A C 1
ATOM 941 O O . ARG A 1 125 ? 22.146 20.611 22.621 1.00 76.94 125 ARG A O 1
ATOM 948 N N . HIS A 1 126 ? 20.460 19.746 21.397 1.00 67.38 126 HIS A N 1
ATOM 949 C CA . HIS A 1 126 ? 19.541 19.462 22.487 1.00 67.38 126 HIS A CA 1
ATOM 950 C C . HIS A 1 126 ? 19.597 17.964 22.696 1.00 67.38 126 HIS A C 1
ATOM 952 O O . HIS A 1 126 ? 18.739 17.219 22.224 1.00 67.38 126 HIS A O 1
ATOM 958 N N . PHE A 1 127 ? 20.699 17.535 23.318 1.00 67.81 127 PHE A N 1
ATOM 959 C CA . PHE A 1 127 ? 20.929 16.140 23.643 1.00 67.81 127 PHE A CA 1
ATOM 960 C C . PHE A 1 127 ? 19.630 15.561 24.197 1.00 67.81 127 PHE A C 1
ATOM 962 O O . PHE A 1 127 ? 19.108 16.056 25.193 1.00 67.81 127 PHE A O 1
ATOM 969 N N . SER A 1 128 ? 19.130 14.515 23.537 1.00 79.50 128 SER A N 1
ATOM 970 C CA . SER A 1 128 ? 18.283 13.525 24.193 1.00 79.50 128 SER A CA 1
ATOM 971 C C . SER A 1 128 ? 16.791 13.877 24.363 1.00 79.50 128 SER A C 1
ATOM 973 O O . SER A 1 128 ? 16.058 13.013 24.835 1.00 79.50 128 SER A O 1
ATOM 975 N N . ILE A 1 129 ? 16.299 15.052 23.946 1.00 91.06 129 ILE A N 1
ATOM 976 C CA . ILE A 1 129 ? 14.864 15.411 24.052 1.00 91.06 129 ILE A CA 1
ATOM 977 C C . ILE A 1 129 ? 14.133 15.141 22.719 1.00 91.06 129 ILE A C 1
ATOM 979 O O . ILE A 1 129 ? 14.565 15.663 21.688 1.00 91.06 129 ILE A O 1
ATOM 983 N N . PRO A 1 130 ? 13.023 14.371 22.701 1.00 92.31 130 PRO A N 1
ATOM 984 C CA . PRO A 1 130 ? 12.159 14.251 21.526 1.00 92.31 130 PRO A CA 1
ATOM 985 C C . PRO A 1 130 ? 11.507 15.596 21.180 1.00 92.31 130 PRO A C 1
ATOM 987 O O . PRO A 1 130 ? 10.847 16.209 22.017 1.00 92.31 130 PRO A O 1
ATOM 990 N N . LEU A 1 131 ? 11.669 16.041 19.936 1.00 90.81 131 LEU A N 1
ATOM 991 C CA . LEU A 1 131 ? 11.133 17.299 19.419 1.00 90.81 131 LEU A CA 1
ATOM 992 C C . LEU A 1 131 ? 9.964 17.046 18.462 1.00 90.81 131 LEU A C 1
ATOM 994 O O . LEU A 1 131 ? 10.006 16.140 17.623 1.00 90.81 131 LEU A O 1
ATOM 998 N N . SER A 1 132 ? 8.945 17.896 18.525 1.00 88.12 132 SER A N 1
ATOM 999 C CA . SER A 1 132 ? 7.924 18.011 17.481 1.00 88.12 132 SER A CA 1
ATOM 1000 C C . SER A 1 132 ? 8.503 18.601 16.190 1.00 88.12 132 SER A C 1
ATOM 1002 O O . SER A 1 132 ? 9.584 19.196 16.173 1.00 88.12 132 SER A O 1
ATOM 1004 N N . ALA A 1 133 ? 7.759 18.493 15.085 1.00 87.81 133 ALA A N 1
ATOM 1005 C CA . ALA A 1 133 ? 8.156 19.100 13.812 1.00 87.81 133 ALA A CA 1
ATOM 1006 C C . ALA A 1 133 ? 8.374 20.615 13.917 1.00 87.81 133 ALA A C 1
ATOM 1008 O O . ALA A 1 133 ? 9.306 21.159 13.326 1.00 87.81 133 ALA A O 1
ATOM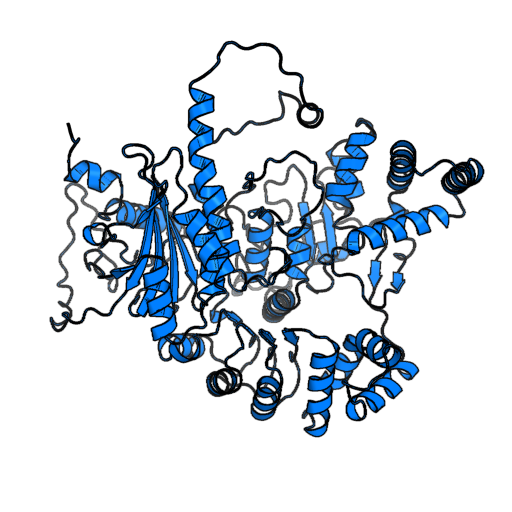 1009 N N . TYR A 1 134 ? 7.520 21.295 14.685 1.00 84.50 134 TYR A N 1
ATOM 1010 C CA . TYR A 1 134 ? 7.623 22.732 14.895 1.00 84.50 134 TYR A CA 1
ATOM 1011 C C . TYR A 1 134 ? 8.869 23.103 15.704 1.00 84.50 134 TYR A C 1
ATOM 1013 O O . TYR A 1 134 ? 9.585 24.024 15.311 1.00 84.50 134 TYR A O 1
ATOM 1021 N N . GLU A 1 135 ? 9.142 22.397 16.805 1.00 86.38 135 GLU A N 1
ATOM 1022 C CA . GLU A 1 135 ? 10.324 22.644 17.644 1.00 86.38 135 GLU A CA 1
ATOM 1023 C C . GLU A 1 135 ? 11.610 22.396 16.854 1.00 86.38 135 GLU A C 1
ATOM 1025 O O . GLU A 1 135 ? 12.474 23.271 16.805 1.00 86.38 135 GLU A O 1
ATOM 1030 N N . TYR A 1 136 ? 11.686 21.268 16.141 1.00 89.06 136 TYR A N 1
ATOM 1031 C CA . TYR A 1 136 ? 12.829 20.938 15.294 1.00 89.06 136 TYR A CA 1
ATOM 1032 C C . TYR A 1 136 ? 13.082 22.001 14.221 1.00 89.06 136 TYR A C 1
ATOM 1034 O O . TYR A 1 136 ? 14.201 22.488 14.091 1.00 89.06 136 TYR A O 1
ATOM 1042 N N . LEU A 1 137 ? 12.054 22.416 13.473 1.00 86.31 137 LEU A N 1
ATOM 1043 C CA . LEU A 1 137 ? 12.215 23.439 12.435 1.00 86.31 137 LEU A CA 1
ATOM 1044 C C . LEU A 1 137 ? 12.551 24.812 13.025 1.00 86.31 137 LEU A C 1
ATOM 1046 O O . LEU A 1 137 ? 13.359 25.536 12.441 1.00 86.31 137 LEU A O 1
ATOM 1050 N N . SER A 1 138 ? 11.960 25.158 14.174 1.00 83.38 138 SER A N 1
ATOM 1051 C CA . SER A 1 138 ? 12.251 26.397 14.905 1.00 83.38 138 SER A CA 1
ATOM 1052 C C . SER A 1 138 ? 13.716 26.493 15.289 1.00 83.38 138 SER A C 1
ATOM 1054 O O . SER A 1 138 ? 14.317 27.556 15.119 1.00 83.38 138 SER A O 1
ATOM 1056 N N . GLU A 1 139 ? 14.281 25.385 15.757 1.00 84.81 139 GLU A N 1
ATOM 1057 C CA . GLU A 1 139 ? 15.680 25.295 16.141 1.00 84.81 139 GLU A CA 1
ATOM 1058 C C . GLU A 1 139 ? 16.610 25.240 14.921 1.00 84.81 139 GLU A C 1
ATOM 1060 O O . GLU A 1 139 ? 17.563 26.016 14.824 1.00 84.81 139 GLU A O 1
ATOM 1065 N N . TYR A 1 140 ? 16.308 24.366 13.959 1.00 84.38 140 TYR A N 1
ATOM 1066 C CA . TYR A 1 140 ? 17.164 24.098 12.805 1.00 84.38 140 TYR A CA 1
ATOM 1067 C C . TYR A 1 140 ? 17.325 25.323 11.895 1.00 84.38 140 TYR A C 1
ATOM 1069 O O . TYR A 1 140 ? 18.434 25.642 11.462 1.00 84.38 140 TYR A O 1
ATOM 1077 N N . TYR A 1 141 ? 16.230 26.038 11.619 1.00 81.62 141 TYR A N 1
ATOM 1078 C CA . TYR A 1 141 ? 16.238 27.195 10.719 1.00 81.62 141 TYR A CA 1
ATOM 1079 C C . TYR A 1 141 ? 16.433 28.539 11.425 1.00 81.62 141 TYR A C 1
ATOM 1081 O O . TYR A 1 141 ? 16.408 29.564 10.743 1.00 81.62 141 TYR A O 1
ATOM 1089 N N . ASP A 1 142 ? 16.609 28.551 12.753 1.00 80.19 142 ASP A N 1
ATOM 1090 C CA . ASP A 1 142 ? 16.516 29.764 13.576 1.00 80.19 142 ASP A CA 1
ATOM 1091 C C . ASP A 1 142 ? 15.310 30.602 13.137 1.00 80.19 142 ASP A C 1
ATOM 1093 O O . ASP A 1 142 ? 15.426 31.725 12.622 1.00 80.19 142 ASP A O 1
ATOM 1097 N N . LEU A 1 143 ? 14.114 30.005 13.254 1.00 72.06 143 LEU A N 1
ATOM 1098 C CA . LEU A 1 143 ? 12.927 30.612 12.665 1.00 72.06 143 LEU A CA 1
ATOM 1099 C C . LEU A 1 143 ? 12.721 32.028 13.186 1.00 72.06 143 LEU A C 1
ATOM 1101 O O . LEU A 1 143 ? 12.182 32.817 12.426 1.00 72.06 143 LEU A O 1
ATOM 1105 N N . GLN A 1 144 ? 13.218 32.400 14.373 1.00 71.81 144 GLN A N 1
ATOM 1106 C CA . GLN A 1 144 ? 13.129 33.755 14.925 1.00 71.81 144 GLN A CA 1
ATOM 1107 C C . GLN A 1 144 ? 13.614 34.859 13.967 1.00 71.81 144 GLN A C 1
ATOM 1109 O O . GLN A 1 144 ? 13.019 35.941 13.978 1.00 71.81 144 GLN A O 1
ATOM 1114 N N . GLY A 1 145 ? 14.586 34.582 13.089 1.00 71.44 145 GLY A N 1
ATOM 1115 C CA . GLY A 1 145 ? 15.108 35.531 12.094 1.00 71.44 145 GLY A CA 1
ATOM 1116 C C . GLY A 1 145 ? 14.387 35.555 10.737 1.00 71.44 145 GLY A C 1
ATOM 1117 O O . GLY A 1 145 ? 14.617 36.463 9.937 1.00 71.44 145 GLY A O 1
ATOM 1118 N N . THR A 1 146 ? 13.511 34.588 10.451 1.00 70.56 146 THR A N 1
ATOM 1119 C CA . THR A 1 146 ? 12.837 34.465 9.142 1.00 70.56 146 THR A CA 1
ATOM 1120 C C . THR A 1 146 ? 11.616 35.378 9.033 1.00 70.56 146 THR A C 1
ATOM 1122 O O . THR A 1 146 ? 10.959 35.679 10.038 1.00 70.56 146 THR A O 1
ATOM 1125 N N . ASN A 1 147 ? 11.287 35.821 7.812 1.00 80.38 147 ASN A N 1
ATOM 1126 C CA . ASN A 1 147 ? 10.058 36.580 7.591 1.00 80.38 147 ASN A CA 1
ATOM 1127 C C . ASN A 1 147 ? 8.828 35.686 7.866 1.00 80.38 147 ASN A C 1
ATOM 1129 O O . ASN A 1 147 ? 8.875 34.465 7.743 1.00 80.38 147 ASN A O 1
ATOM 1133 N N . VAL A 1 148 ? 7.712 36.303 8.256 1.00 73.75 148 VAL A N 1
ATOM 1134 C CA . VAL A 1 148 ? 6.486 35.581 8.645 1.00 73.75 148 VAL A CA 1
ATOM 1135 C C . VAL A 1 148 ? 5.936 34.716 7.506 1.00 73.75 148 VAL A C 1
ATOM 1137 O O . VAL A 1 148 ? 5.378 33.655 7.758 1.00 73.75 148 VAL A O 1
ATOM 1140 N N . TRP A 1 149 ? 6.098 35.148 6.255 1.00 73.00 149 TRP A N 1
ATOM 1141 C CA . TRP A 1 149 ? 5.558 34.439 5.099 1.00 73.00 149 TRP A CA 1
ATOM 1142 C C . TRP A 1 149 ? 6.268 33.107 4.849 1.00 73.00 149 TRP A C 1
ATOM 1144 O O . TRP A 1 149 ? 5.603 32.098 4.627 1.00 73.00 149 TRP A O 1
ATOM 1154 N N . ASP A 1 150 ? 7.593 33.087 4.960 1.00 71.94 150 ASP A N 1
ATOM 1155 C CA . ASP A 1 150 ? 8.389 31.872 4.804 1.00 71.94 150 ASP A CA 1
ATOM 1156 C C . ASP A 1 150 ? 8.061 30.866 5.913 1.00 71.94 150 ASP A C 1
ATOM 1158 O O . ASP A 1 150 ? 7.948 29.674 5.639 1.00 71.94 150 ASP A O 1
ATOM 1162 N N . ARG A 1 151 ? 7.798 31.338 7.143 1.00 71.88 151 ARG A N 1
ATOM 1163 C CA . ARG A 1 151 ? 7.313 30.475 8.237 1.00 71.88 151 ARG A CA 1
ATOM 1164 C C . ARG A 1 151 ? 5.946 29.878 7.938 1.00 71.88 151 ARG A C 1
ATOM 1166 O O . ARG A 1 151 ? 5.744 28.701 8.197 1.00 71.88 151 ARG A O 1
ATOM 1173 N N . ILE A 1 152 ? 5.017 30.677 7.408 1.00 72.62 152 ILE A N 1
ATOM 1174 C CA . ILE A 1 152 ? 3.680 30.198 7.035 1.00 72.62 152 ILE A CA 1
ATOM 1175 C C . ILE A 1 152 ? 3.792 29.141 5.937 1.00 72.62 152 ILE A C 1
ATOM 1177 O O . ILE A 1 152 ? 3.196 28.080 6.077 1.00 72.62 152 ILE A O 1
ATOM 1181 N N . CYS A 1 153 ? 4.578 29.389 4.888 1.00 72.81 153 CYS A N 1
ATOM 1182 C CA . CYS A 1 153 ? 4.760 28.416 3.809 1.00 72.81 153 CYS A CA 1
ATOM 1183 C C . CYS A 1 153 ? 5.408 27.129 4.330 1.00 72.81 153 CYS A C 1
ATOM 1185 O O . CYS A 1 153 ? 4.862 26.051 4.131 1.00 72.81 153 CYS A O 1
ATOM 1187 N N . LEU A 1 154 ? 6.511 27.240 5.083 1.00 72.12 154 LEU A N 1
ATOM 1188 C CA . LEU A 1 154 ? 7.181 26.088 5.689 1.00 72.12 154 LEU A CA 1
ATOM 1189 C C . LEU A 1 154 ? 6.230 25.294 6.592 1.00 72.12 154 LEU A C 1
ATOM 1191 O O . LEU A 1 154 ? 6.221 24.070 6.560 1.00 72.12 154 LEU A O 1
ATOM 1195 N N . PHE A 1 155 ? 5.408 25.977 7.383 1.00 74.00 155 PHE A N 1
ATOM 1196 C CA . PHE A 1 155 ? 4.448 25.330 8.264 1.00 74.00 155 PHE A CA 1
ATOM 1197 C C . PHE A 1 155 ? 3.353 24.587 7.502 1.00 74.00 155 PHE A C 1
ATOM 1199 O O . PHE A 1 155 ? 3.081 23.424 7.804 1.00 74.00 155 PHE A O 1
ATOM 1206 N N . LEU A 1 156 ? 2.740 25.241 6.514 1.00 73.94 156 LEU A N 1
ATOM 1207 C CA . LEU A 1 156 ? 1.687 24.640 5.699 1.00 73.94 156 LEU A CA 1
ATOM 1208 C C . LEU A 1 156 ? 2.212 23.438 4.903 1.00 73.94 156 LEU A C 1
ATOM 1210 O O . LEU A 1 156 ? 1.519 22.427 4.815 1.00 73.94 156 LEU A O 1
ATOM 1214 N N . ASP A 1 157 ? 3.441 23.521 4.392 1.00 71.81 157 ASP A N 1
ATOM 1215 C CA . ASP A 1 157 ? 4.012 22.488 3.526 1.00 71.81 157 ASP A CA 1
ATOM 1216 C C . ASP A 1 157 ? 4.688 21.343 4.304 1.00 71.81 157 ASP A C 1
ATOM 1218 O O . ASP A 1 157 ? 4.676 20.200 3.841 1.00 71.81 157 ASP A O 1
ATOM 1222 N N . ALA A 1 158 ? 5.282 21.612 5.475 1.00 80.06 158 ALA A N 1
ATOM 1223 C CA . ALA A 1 158 ? 6.097 20.633 6.208 1.00 80.06 158 ALA A CA 1
ATOM 1224 C C . ALA A 1 158 ? 5.472 20.126 7.515 1.00 80.06 158 ALA A C 1
ATOM 1226 O O . ALA A 1 158 ? 5.666 18.958 7.855 1.00 80.06 158 ALA A O 1
ATOM 1227 N N . ILE A 1 159 ? 4.747 20.974 8.251 1.00 82.50 159 ILE A N 1
ATOM 1228 C CA . ILE A 1 159 ? 4.233 20.645 9.592 1.00 82.50 159 ILE A CA 1
ATOM 1229 C C . ILE A 1 159 ? 2.794 20.142 9.511 1.00 82.50 159 ILE A C 1
ATOM 1231 O O . ILE A 1 159 ? 2.483 19.072 10.029 1.00 82.50 159 ILE A O 1
ATOM 1235 N N . LEU A 1 160 ? 1.927 20.871 8.806 1.00 80.62 160 LEU A N 1
ATOM 1236 C CA . LEU A 1 160 ? 0.504 20.545 8.719 1.00 80.62 160 LEU A CA 1
ATOM 1237 C C . LEU A 1 160 ? 0.213 19.099 8.258 1.00 80.62 160 LEU A C 1
ATOM 1239 O O . LEU A 1 160 ? -0.677 18.481 8.840 1.00 80.62 160 LEU A O 1
ATOM 1243 N N . PRO A 1 161 ? 0.964 18.499 7.307 1.00 83.25 161 PRO A N 1
ATOM 1244 C CA . PRO A 1 161 ? 0.720 17.119 6.875 1.00 83.25 161 PRO A CA 1
ATOM 1245 C C . PRO A 1 161 ? 1.015 16.034 7.926 1.00 83.25 161 PRO A C 1
ATOM 1247 O O . PRO A 1 161 ? 0.678 14.874 7.716 1.00 83.25 161 PRO A O 1
ATOM 1250 N N . ILE A 1 162 ? 1.692 16.374 9.023 1.00 85.50 162 ILE A N 1
ATOM 1251 C CA . ILE A 1 162 ? 2.064 15.442 10.104 1.00 85.50 162 ILE A CA 1
ATOM 1252 C C . ILE A 1 162 ? 1.507 15.877 11.471 1.00 85.50 162 ILE A C 1
ATOM 1254 O O . ILE A 1 162 ? 1.756 15.216 12.478 1.00 85.50 162 ILE A O 1
ATOM 1258 N N . CYS A 1 163 ? 0.755 16.981 11.524 1.00 82.94 163 CYS A N 1
ATOM 1259 C CA . CYS A 1 163 ? 0.030 17.430 12.713 1.00 82.94 163 CYS A CA 1
ATOM 1260 C C . CYS A 1 163 ? -1.111 16.476 13.050 1.00 82.94 163 CYS A C 1
ATOM 1262 O O . CYS A 1 163 ? -1.871 16.116 12.166 1.00 82.94 163 CYS A O 1
ATOM 1264 N N . GLY A 1 164 ? -1.302 16.140 14.324 1.00 80.31 164 GLY A N 1
ATOM 1265 C CA . GLY A 1 164 ? -2.309 15.156 14.735 1.00 80.31 164 GLY A CA 1
ATOM 1266 C C . GLY A 1 164 ? -1.765 13.729 14.848 1.00 80.31 164 GLY A C 1
ATOM 1267 O O . GLY A 1 164 ? -2.482 12.844 15.313 1.00 80.31 164 GLY A O 1
ATOM 1268 N N . ILE A 1 165 ? -0.515 13.502 14.428 1.00 85.38 165 ILE A N 1
ATOM 1269 C CA . ILE A 1 165 ? 0.214 12.249 14.645 1.00 85.38 165 ILE A CA 1
ATOM 1270 C C . ILE A 1 165 ? 0.906 12.328 16.016 1.00 85.38 165 ILE A C 1
ATOM 1272 O O . ILE A 1 165 ? 1.564 13.338 16.282 1.00 85.38 165 ILE A O 1
ATOM 1276 N N . PRO A 1 166 ? 0.773 11.304 16.880 1.00 87.62 166 PRO A N 1
ATOM 1277 C CA . PRO A 1 166 ? 1.373 11.297 18.209 1.00 87.62 166 PRO A CA 1
ATOM 1278 C C . PRO A 1 166 ? 2.883 11.565 18.201 1.00 87.62 166 PRO A C 1
ATOM 1280 O O . PRO A 1 166 ? 3.619 11.037 17.361 1.00 87.62 166 PRO A O 1
ATOM 1283 N N . LEU A 1 167 ? 3.339 12.365 19.169 1.00 88.94 167 LEU A N 1
ATOM 1284 C CA . LEU A 1 167 ? 4.759 12.554 19.442 1.00 88.94 167 LEU A CA 1
ATOM 1285 C C . LEU A 1 167 ? 5.298 11.341 20.210 1.00 88.94 167 LEU A C 1
ATOM 1287 O O . LEU A 1 167 ? 4.663 10.874 21.154 1.00 88.94 167 LEU A O 1
ATOM 1291 N N . LEU A 1 168 ? 6.472 10.848 19.820 1.00 91.69 168 LEU A N 1
ATOM 1292 C CA . LEU A 1 168 ? 7.151 9.768 20.528 1.00 91.69 168 LEU A CA 1
ATOM 1293 C C . LEU A 1 168 ? 7.685 10.221 21.885 1.00 91.69 168 LEU A C 1
ATOM 1295 O O . LEU A 1 168 ? 8.336 11.260 22.009 1.00 91.69 168 LEU A O 1
ATOM 1299 N N . GLU A 1 169 ? 7.466 9.383 22.892 1.00 90.94 169 GLU A N 1
ATOM 1300 C CA . GLU A 1 169 ? 7.983 9.601 24.235 1.00 90.94 169 GLU A CA 1
ATOM 1301 C C . GLU A 1 169 ? 9.442 9.142 24.370 1.00 90.94 169 GLU A C 1
ATOM 1303 O O . GLU A 1 169 ? 9.887 8.182 23.737 1.00 90.94 169 GLU A O 1
ATOM 1308 N N . ALA A 1 170 ? 10.187 9.783 25.275 1.00 92.50 170 ALA A N 1
ATOM 1309 C CA . ALA A 1 170 ? 11.594 9.467 25.527 1.00 92.50 170 ALA A CA 1
ATOM 1310 C C . ALA A 1 170 ? 11.824 8.001 25.939 1.00 92.50 170 ALA A C 1
ATOM 1312 O O . ALA A 1 170 ? 12.871 7.436 25.631 1.00 92.50 170 ALA A O 1
ATOM 1313 N N . HIS A 1 171 ? 10.859 7.367 26.614 1.00 92.50 171 HIS A N 1
ATOM 1314 C CA . HIS A 1 171 ? 10.991 5.975 27.043 1.00 92.50 171 HIS A CA 1
ATOM 1315 C C . HIS A 1 171 ? 10.994 4.985 25.871 1.00 92.50 171 HIS A C 1
ATOM 1317 O O . HIS A 1 171 ? 11.741 4.011 25.922 1.00 92.50 171 HIS A O 1
ATOM 1323 N N . VAL A 1 172 ? 10.249 5.275 24.799 1.00 91.81 172 VAL A N 1
ATOM 1324 C CA . VAL A 1 172 ? 10.255 4.470 23.568 1.00 91.81 172 VAL A CA 1
ATOM 1325 C C . VAL A 1 172 ? 11.625 4.558 22.890 1.00 91.81 172 VAL A C 1
ATOM 1327 O O . VAL A 1 172 ? 12.169 3.559 22.426 1.00 91.81 172 VAL A O 1
ATOM 1330 N N . LEU A 1 173 ? 12.249 5.743 22.899 1.00 93.00 173 LEU A N 1
ATOM 1331 C CA . LEU A 1 173 ? 13.611 5.915 22.381 1.00 93.00 173 LEU A CA 1
ATOM 1332 C C . LEU A 1 173 ? 14.655 5.176 23.232 1.00 93.00 173 LEU A C 1
ATOM 1334 O O . LEU A 1 173 ? 15.591 4.609 22.675 1.00 93.00 173 LEU A O 1
ATOM 1338 N N . MET A 1 174 ? 14.496 5.155 24.562 1.00 91.44 174 MET A N 1
ATOM 1339 C CA . MET A 1 174 ? 15.369 4.382 25.461 1.00 91.44 174 MET A CA 1
ATOM 1340 C C . MET A 1 174 ? 15.248 2.874 25.231 1.00 91.44 174 MET A C 1
ATOM 1342 O O . MET A 1 174 ? 16.235 2.161 25.378 1.00 91.44 174 MET A O 1
ATOM 1346 N N . GLU A 1 175 ? 14.064 2.382 24.871 1.00 88.56 175 GLU A N 1
ATOM 1347 C CA . GLU A 1 175 ? 13.878 0.982 24.490 1.00 88.56 175 GLU A CA 1
ATOM 1348 C C . GLU A 1 175 ? 14.599 0.659 23.173 1.00 88.56 175 GLU A C 1
ATOM 1350 O O . GLU A 1 175 ? 15.327 -0.332 23.100 1.00 88.56 175 GLU A O 1
ATOM 1355 N N . ALA A 1 176 ? 14.459 1.522 22.161 1.00 88.31 176 ALA A N 1
ATOM 1356 C CA . ALA A 1 176 ? 15.096 1.344 20.855 1.00 88.31 176 ALA A CA 1
ATOM 1357 C C . ALA A 1 176 ? 16.630 1.503 20.896 1.00 88.31 176 ALA A C 1
ATOM 1359 O O . ALA A 1 176 ? 17.344 0.786 20.195 1.00 88.31 176 ALA A O 1
ATOM 1360 N N . TRP A 1 177 ? 17.146 2.416 21.728 1.00 89.94 177 TRP A N 1
ATOM 1361 C CA . TRP A 1 177 ? 18.582 2.667 21.903 1.00 89.94 177 TRP A CA 1
ATOM 1362 C C . TRP A 1 177 ? 18.984 2.709 23.389 1.00 89.94 177 TRP A C 1
ATOM 1364 O O . TRP A 1 177 ? 19.253 3.786 23.928 1.00 89.94 177 TRP A O 1
ATOM 1374 N N . PRO A 1 178 ? 19.119 1.547 24.059 1.00 88.19 178 PRO A N 1
ATOM 1375 C CA . PRO A 1 178 ? 19.363 1.477 25.507 1.00 88.19 178 PRO A CA 1
ATOM 1376 C C . PRO A 1 178 ? 20.688 2.083 25.985 1.00 88.19 178 PRO A C 1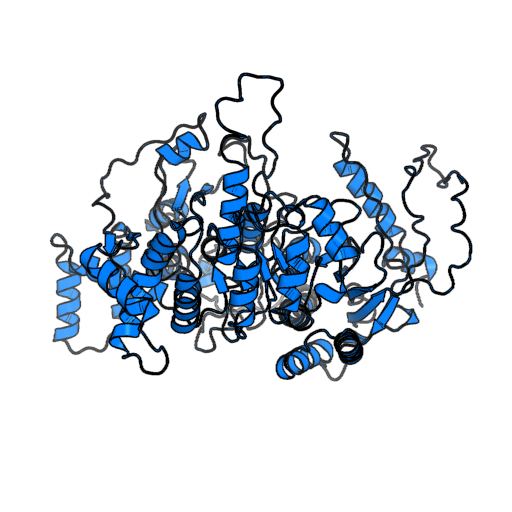
ATOM 1378 O O . PRO A 1 178 ? 20.842 2.400 27.165 1.00 88.19 178 PRO A O 1
ATOM 1381 N N . CYS A 1 179 ? 21.673 2.214 25.093 1.00 88.25 179 CYS A N 1
ATOM 1382 C CA . CYS A 1 179 ? 22.973 2.807 25.412 1.00 88.25 179 CYS A CA 1
ATOM 1383 C C . CYS A 1 179 ? 22.975 4.340 25.321 1.00 88.25 179 CYS A C 1
ATOM 1385 O O . CYS A 1 179 ? 23.919 4.977 25.794 1.00 88.25 179 CYS A O 1
ATOM 1387 N N . GLU A 1 180 ? 21.938 4.921 24.725 1.00 90.44 180 GLU A N 1
ATOM 1388 C CA . GLU A 1 180 ? 21.796 6.358 24.544 1.00 90.44 180 GLU A CA 1
ATOM 1389 C C . GLU A 1 180 ? 20.989 6.952 25.698 1.00 90.44 180 GLU A C 1
ATOM 1391 O O . GLU A 1 180 ? 20.155 6.296 26.325 1.00 90.44 180 GLU A O 1
ATOM 1396 N N . ARG A 1 181 ? 21.247 8.218 26.021 1.00 91.00 181 ARG A N 1
ATOM 1397 C CA . ARG A 1 181 ? 20.447 8.934 27.020 1.00 91.00 181 ARG A CA 1
ATOM 1398 C C . ARG A 1 181 ? 19.306 9.634 26.301 1.00 91.00 181 ARG A C 1
ATOM 1400 O O . ARG A 1 181 ? 19.560 10.271 25.284 1.00 91.00 181 ARG A O 1
ATOM 1407 N N . PHE A 1 182 ? 18.094 9.553 26.841 1.00 91.56 182 PHE A N 1
ATOM 1408 C CA . PHE A 1 182 ? 16.942 10.358 26.430 1.00 91.56 182 PHE A CA 1
ATOM 1409 C C . PHE A 1 182 ? 16.372 11.064 27.660 1.00 91.56 182 PHE A C 1
ATOM 1411 O O . PHE A 1 182 ? 16.176 10.441 28.703 1.00 91.56 182 PHE A O 1
ATOM 1418 N N . GLU A 1 183 ? 16.173 12.374 27.572 1.00 91.44 183 GLU A N 1
ATOM 1419 C CA . GLU A 1 183 ? 15.578 13.165 28.643 1.00 91.44 183 GLU A CA 1
ATOM 1420 C C . GLU A 1 183 ? 14.066 13.169 28.450 1.00 91.44 183 GLU A C 1
ATOM 1422 O O . GLU A 1 183 ? 13.553 13.392 27.351 1.00 91.44 183 GLU A O 1
ATOM 1427 N N . SER A 1 184 ? 13.341 12.887 29.531 1.00 85.69 184 SER A N 1
ATOM 1428 C CA . SER A 1 184 ? 11.894 13.068 29.521 1.00 85.69 184 SER A CA 1
ATOM 1429 C C . SER A 1 184 ? 11.596 14.553 29.371 1.00 85.69 184 SER A C 1
ATOM 1431 O O . SER A 1 184 ? 12.179 15.382 30.068 1.00 85.69 184 SER A O 1
ATOM 1433 N N . ARG A 1 185 ? 10.679 14.883 28.465 1.00 77.12 185 ARG A N 1
ATOM 1434 C CA . ARG A 1 185 ? 10.145 16.236 28.342 1.00 77.12 185 ARG A CA 1
ATOM 1435 C C . ARG A 1 185 ? 9.427 16.576 29.651 1.00 77.12 185 ARG A C 1
ATOM 1437 O O . ARG A 1 185 ? 8.536 15.834 30.059 1.00 77.12 185 ARG A O 1
ATOM 1444 N N . GLU A 1 186 ? 9.811 17.661 30.327 1.00 64.56 186 GLU A N 1
ATOM 1445 C CA . GLU A 1 186 ? 8.938 18.204 31.371 1.00 64.56 186 GLU A CA 1
ATOM 1446 C C . GLU A 1 186 ? 7.696 18.794 30.682 1.00 64.56 186 GLU A C 1
ATOM 1448 O O . GLU A 1 186 ? 7.836 19.523 29.695 1.00 64.56 186 GLU A O 1
ATOM 1453 N N . PRO A 1 187 ? 6.480 18.467 31.147 1.00 51.66 187 PRO A N 1
ATOM 1454 C CA . PRO A 1 187 ? 5.239 18.836 30.485 1.00 51.66 187 PRO A CA 1
ATOM 1455 C C . PRO A 1 187 ? 4.925 20.320 30.711 1.00 51.66 187 PRO A C 1
ATOM 1457 O O . PRO A 1 187 ? 3.977 20.66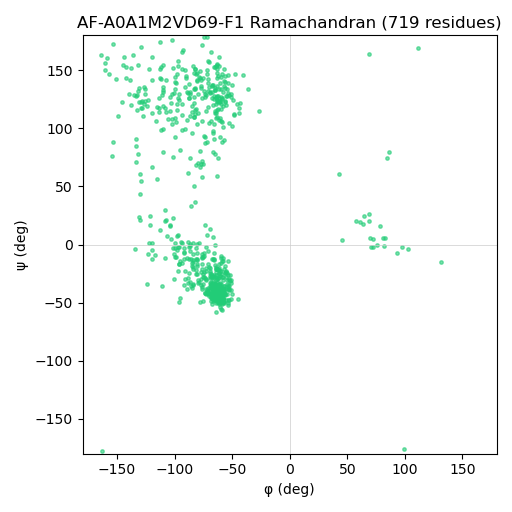6 31.408 1.00 51.66 187 PRO A O 1
ATOM 1460 N N . GLU A 1 188 ? 5.695 21.233 30.122 1.00 53.28 188 GLU A N 1
ATOM 1461 C CA . GLU A 1 188 ? 5.256 22.632 30.019 1.00 53.28 188 GLU A CA 1
ATOM 1462 C C . GLU A 1 188 ? 4.160 22.796 28.944 1.00 53.28 188 GLU A C 1
ATOM 1464 O O . GLU A 1 188 ? 3.503 23.834 28.888 1.00 53.28 188 GLU A O 1
ATOM 1469 N N . GLN A 1 189 ? 3.897 21.753 28.135 1.00 45.88 189 GLN A N 1
ATOM 1470 C CA . GLN A 1 189 ? 2.880 21.739 27.072 1.00 45.88 189 GLN A CA 1
ATOM 1471 C C . GLN A 1 189 ? 1.981 20.485 27.006 1.00 45.88 189 GLN A C 1
ATOM 1473 O O . GLN A 1 189 ? 0.998 20.532 26.268 1.00 45.88 189 GLN A O 1
ATOM 1478 N N . ASP A 1 190 ? 2.188 19.441 27.828 1.00 44.16 190 ASP A N 1
ATOM 1479 C CA . ASP A 1 190 ? 1.236 18.314 27.929 1.00 44.16 190 ASP A CA 1
ATOM 1480 C C . ASP A 1 190 ? 0.006 18.710 28.766 1.00 44.16 190 ASP A C 1
ATOM 1482 O O . ASP A 1 190 ? -0.273 18.185 29.851 1.00 44.16 190 ASP A O 1
ATOM 1486 N N . ARG A 1 191 ? -0.829 19.602 28.225 1.00 51.44 191 ARG A N 1
ATOM 1487 C CA . ARG A 1 191 ? -2.264 19.337 28.368 1.00 51.44 191 ARG A CA 1
ATOM 1488 C C . ARG A 1 191 ? -2.448 17.984 27.685 1.00 51.44 191 ARG A C 1
ATOM 1490 O O . ARG A 1 191 ? -2.081 17.897 26.519 1.00 51.44 191 ARG A O 1
ATOM 1497 N N . VAL A 1 192 ? -2.945 16.967 28.413 1.00 53.00 192 VAL A N 1
ATOM 1498 C CA . VAL A 1 192 ? -3.366 15.654 27.870 1.00 53.00 192 VAL A CA 1
ATOM 1499 C C . VAL A 1 192 ? -3.762 15.876 26.418 1.00 53.00 192 VAL A C 1
ATOM 1501 O O . VAL A 1 192 ? -4.675 16.700 26.239 1.00 53.00 192 VAL A O 1
ATOM 1504 N N . PRO A 1 193 ? -3.045 15.290 25.427 1.00 58.19 193 PRO A N 1
ATOM 1505 C CA . PRO A 1 193 ? -3.245 15.622 24.024 1.00 58.19 193 PRO A CA 1
ATOM 1506 C C . PRO A 1 193 ? -4.738 15.633 23.815 1.00 58.19 193 PRO A C 1
ATOM 1508 O O . PRO A 1 193 ? -5.399 14.667 24.202 1.00 58.19 193 PRO A O 1
ATOM 1511 N N . VAL A 1 194 ? -5.277 16.779 23.385 1.00 60.06 194 VAL A N 1
ATOM 1512 C CA . VAL A 1 194 ? -6.728 16.941 23.325 1.00 60.06 194 VAL A CA 1
ATOM 1513 C C . VAL A 1 194 ? -7.199 15.839 22.400 1.00 60.06 194 VAL A C 1
ATOM 1515 O O . VAL A 1 194 ? -6.937 15.881 21.199 1.00 60.06 194 VAL A O 1
ATOM 1518 N N . VAL A 1 195 ? -7.789 14.807 23.000 1.00 63.78 195 VAL A N 1
ATOM 1519 C CA . VAL A 1 195 ? -8.293 13.663 22.272 1.00 63.78 195 VAL A CA 1
ATOM 1520 C C . VAL A 1 195 ? -9.477 14.221 21.537 1.00 63.78 195 VAL A C 1
ATOM 1522 O O . VAL A 1 195 ? -10.495 14.519 22.158 1.00 63.78 195 VAL A O 1
ATOM 1525 N N . VAL A 1 196 ? -9.310 14.444 20.241 1.00 63.19 196 VAL A N 1
ATOM 1526 C CA . VAL A 1 196 ? -10.417 14.836 19.388 1.00 63.19 196 VAL A CA 1
ATOM 1527 C C . VAL A 1 196 ? -11.140 13.534 19.084 1.00 63.19 196 VAL A C 1
ATOM 1529 O O . VAL A 1 196 ? -10.608 12.727 18.310 1.00 63.19 196 VAL A O 1
ATOM 1532 N N . PRO A 1 197 ? -12.299 13.268 19.724 1.00 58.31 197 PRO A N 1
ATOM 1533 C CA . PRO A 1 197 ? -13.070 12.079 19.426 1.00 58.31 197 PRO A CA 1
ATOM 1534 C C . PRO A 1 197 ? -13.526 12.253 17.987 1.00 58.31 197 PRO A C 1
ATOM 1536 O O . PRO A 1 197 ? -14.267 13.186 17.671 1.00 58.31 197 PRO A O 1
ATOM 1539 N N . HIS A 1 198 ? -13.017 11.415 17.098 1.00 56.03 198 HIS A N 1
ATOM 1540 C CA . HIS A 1 198 ? -13.397 11.474 15.702 1.00 56.03 198 HIS A CA 1
ATOM 1541 C C . HIS A 1 198 ? -13.914 10.101 15.321 1.00 56.03 198 HIS A C 1
ATOM 1543 O O . HIS A 1 198 ? -13.171 9.119 15.366 1.00 56.03 198 HIS A O 1
ATOM 1549 N N . ASP A 1 199 ? -15.182 10.043 14.911 1.00 49.38 199 ASP A N 1
ATOM 1550 C CA . ASP A 1 199 ? -15.844 8.797 14.502 1.00 49.38 199 ASP A CA 1
ATOM 1551 C C . ASP A 1 199 ? -15.116 8.115 13.333 1.00 49.38 199 ASP A C 1
ATOM 1553 O O . ASP A 1 199 ? -15.310 6.931 13.084 1.00 49.38 199 ASP A O 1
ATOM 1557 N N . HIS A 1 200 ? -14.217 8.847 12.670 1.00 53.12 200 HIS A N 1
ATOM 1558 C CA . HIS A 1 200 ? -13.247 8.372 11.694 1.00 53.12 200 HIS A CA 1
ATOM 1559 C C . HIS A 1 200 ? -12.051 9.320 11.693 1.00 53.12 200 HIS A C 1
ATOM 1561 O O . HIS A 1 200 ? -12.107 10.290 10.946 1.00 53.12 200 HIS A O 1
ATOM 1567 N N . ALA A 1 201 ? -11.026 9.134 12.534 1.00 53.00 201 ALA A N 1
ATOM 1568 C CA . ALA A 1 201 ? -9.782 9.901 12.389 1.00 53.00 201 ALA A CA 1
ATOM 1569 C C . ALA A 1 201 ? -9.414 9.912 10.893 1.00 53.00 201 ALA A C 1
ATOM 1571 O O . ALA A 1 201 ? -9.223 8.819 10.340 1.00 53.00 201 ALA A O 1
ATOM 1572 N N . PRO A 1 202 ? -9.456 11.072 10.200 1.00 59.00 202 PRO A N 1
ATOM 1573 C CA . PRO A 1 202 ? -9.191 11.075 8.777 1.00 59.00 202 PRO A CA 1
ATOM 1574 C C . PRO A 1 202 ? -7.792 10.503 8.631 1.00 59.00 202 PRO A C 1
ATOM 1576 O O . PRO A 1 202 ? -6.865 10.925 9.324 1.00 59.00 202 PRO A O 1
ATOM 1579 N N . SER A 1 203 ? -7.658 9.461 7.812 1.00 62.81 203 SER A N 1
ATOM 1580 C CA . SER A 1 203 ? -6.334 8.918 7.545 1.00 62.81 203 SER A CA 1
ATOM 1581 C C . SER A 1 203 ? -5.457 10.084 7.078 1.00 62.81 203 SER A C 1
ATOM 1583 O O . SER A 1 203 ? -5.963 10.939 6.349 1.00 62.81 203 SER A O 1
ATOM 1585 N N . PRO A 1 204 ? -4.153 10.122 7.396 1.00 60.16 204 PRO A N 1
ATOM 1586 C CA . PRO A 1 204 ? -3.238 11.082 6.774 1.00 60.16 204 PRO A CA 1
ATOM 1587 C C . PRO A 1 204 ? -3.279 11.037 5.230 1.00 60.16 204 PRO A C 1
ATOM 1589 O O . PRO A 1 204 ? -2.761 11.921 4.555 1.00 60.16 204 PRO A O 1
ATOM 1592 N N . SER A 1 205 ? -3.881 9.986 4.655 1.00 58.88 205 SER A N 1
ATOM 1593 C CA . SER A 1 205 ? -4.176 9.859 3.228 1.00 58.88 205 SER A CA 1
ATOM 1594 C C . SER A 1 205 ? -5.438 10.581 2.727 1.00 58.88 205 SER A C 1
ATOM 1596 O O . SER A 1 205 ? -5.588 10.726 1.515 1.00 58.88 205 SER A O 1
ATOM 1598 N N . ASP A 1 206 ? -6.324 11.059 3.604 1.00 66.31 206 ASP A N 1
ATOM 1599 C CA . ASP A 1 206 ? -7.555 11.759 3.232 1.00 66.31 206 ASP A CA 1
ATOM 1600 C C . ASP A 1 206 ? -7.277 13.226 2.878 1.00 66.31 206 ASP A C 1
ATOM 1602 O O . ASP A 1 206 ? -6.679 13.980 3.644 1.00 66.31 206 ASP A O 1
ATOM 1606 N N . SER A 1 207 ? -7.776 13.662 1.722 1.00 64.25 207 SER A N 1
ATOM 1607 C CA . SER A 1 207 ? -7.736 15.062 1.295 1.00 64.25 207 SER A CA 1
ATOM 1608 C C . SER A 1 207 ? -8.372 16.038 2.295 1.00 64.25 207 SER A C 1
ATOM 1610 O O . SER A 1 207 ? -7.947 17.192 2.359 1.00 64.25 207 SER A O 1
ATOM 1612 N N . SER A 1 208 ? -9.351 15.602 3.100 1.00 75.50 208 SER A N 1
ATOM 1613 C CA . SER A 1 208 ? -9.969 16.453 4.123 1.00 75.50 208 SER A CA 1
ATOM 1614 C C . SER A 1 208 ? -9.145 16.558 5.408 1.00 75.50 208 SER A C 1
ATOM 1616 O O . SER A 1 208 ? -9.415 17.449 6.209 1.00 75.50 208 SER A O 1
ATOM 1618 N N . TYR A 1 209 ? -8.132 15.703 5.605 1.00 77.31 209 TYR A N 1
ATOM 1619 C CA . TYR A 1 209 ? -7.316 15.666 6.823 1.00 77.31 209 TYR A CA 1
ATOM 1620 C C . TYR A 1 209 ? -6.722 17.033 7.158 1.00 77.31 209 TYR A C 1
ATOM 1622 O O . TYR A 1 209 ? -6.889 17.536 8.265 1.00 77.31 209 TYR A O 1
ATOM 1630 N N . ILE A 1 210 ? -6.092 17.667 6.167 1.00 75.81 210 ILE A N 1
ATOM 1631 C CA . ILE A 1 210 ? -5.445 18.976 6.312 1.00 75.81 210 ILE A CA 1
ATOM 1632 C C . ILE A 1 210 ? -6.452 20.034 6.781 1.00 75.81 210 ILE A C 1
ATOM 1634 O O . ILE A 1 210 ? -6.143 20.845 7.654 1.00 75.81 210 ILE A O 1
ATOM 1638 N N . TRP A 1 211 ? -7.664 20.009 6.222 1.00 80.12 211 TRP A N 1
ATOM 1639 C CA . TRP A 1 211 ? -8.729 20.935 6.589 1.00 80.12 211 TRP A CA 1
ATOM 1640 C C . TRP A 1 211 ? -9.210 20.695 8.023 1.00 80.12 211 TRP A C 1
ATOM 1642 O O . TRP A 1 211 ? -9.273 21.636 8.807 1.00 80.12 211 TRP A O 1
ATOM 1652 N N . THR A 1 212 ? -9.452 19.438 8.402 1.00 80.06 212 THR A N 1
ATOM 1653 C CA . THR A 1 212 ? -9.860 19.066 9.7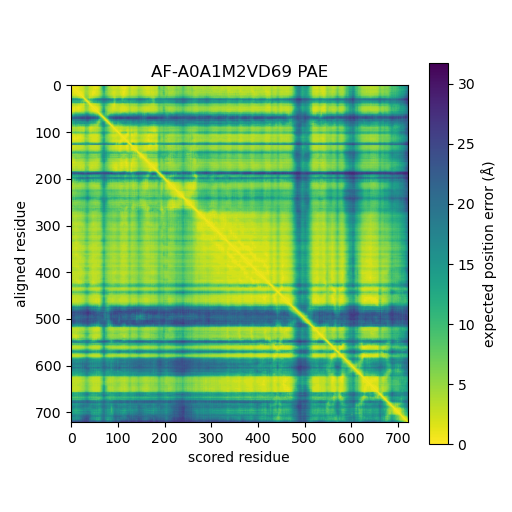66 1.00 80.06 212 THR A CA 1
ATOM 1654 C C . THR A 1 212 ? -8.799 19.435 10.800 1.00 80.06 212 THR A C 1
ATOM 1656 O O . THR A 1 212 ? -9.128 19.978 11.855 1.00 80.06 212 THR A O 1
ATOM 1659 N N . VAL A 1 213 ? -7.521 19.182 10.505 1.00 80.31 213 VAL A N 1
ATOM 1660 C CA . VAL A 1 213 ? -6.395 19.565 11.368 1.00 80.31 213 VAL A CA 1
ATOM 1661 C C . VAL A 1 213 ? -6.371 21.078 11.568 1.00 80.31 213 VAL A C 1
ATOM 1663 O O . VAL A 1 213 ? -6.227 21.557 12.693 1.00 80.31 213 VAL A O 1
ATOM 1666 N N . TRP A 1 214 ? -6.551 21.835 10.485 1.00 83.12 214 TRP A N 1
ATOM 1667 C CA . TRP A 1 214 ? -6.577 23.290 10.532 1.00 83.12 214 TRP A CA 1
ATOM 1668 C C . TRP A 1 214 ? -7.778 23.833 11.325 1.00 83.12 214 TRP A C 1
ATOM 1670 O O . TRP A 1 214 ? -7.585 24.657 12.219 1.00 83.12 214 TRP A O 1
ATOM 1680 N N . GLU A 1 215 ? -8.997 23.348 11.072 1.00 84.50 215 GLU A N 1
ATOM 1681 C CA . GLU A 1 215 ? -10.203 23.750 11.816 1.00 84.50 215 GLU A CA 1
ATOM 1682 C C . GLU A 1 215 ? -10.090 23.427 13.308 1.00 84.50 215 GLU A C 1
ATOM 1684 O O . GLU A 1 215 ? -10.465 24.240 14.157 1.00 84.50 215 GLU A O 1
ATOM 1689 N N . THR A 1 216 ? -9.525 22.263 13.635 1.00 85.00 216 THR A N 1
ATOM 1690 C CA . THR A 1 216 ? -9.265 21.847 15.019 1.00 85.00 216 THR A CA 1
ATOM 1691 C C . THR A 1 216 ? -8.305 22.819 15.697 1.00 85.00 216 THR A C 1
ATOM 1693 O O . THR A 1 216 ? -8.589 23.313 16.788 1.00 85.00 216 THR A O 1
ATOM 1696 N N . ALA A 1 217 ? -7.194 23.147 15.037 1.00 84.38 217 ALA A N 1
ATOM 1697 C CA . ALA A 1 217 ? -6.209 24.089 15.554 1.00 84.38 217 ALA A CA 1
ATOM 1698 C C . ALA A 1 217 ? -6.802 25.492 15.772 1.00 84.38 217 ALA A C 1
ATOM 1700 O O . ALA A 1 217 ? -6.557 26.113 16.806 1.00 84.38 217 ALA A O 1
ATOM 1701 N N . VAL A 1 218 ? -7.626 25.979 14.838 1.00 85.94 218 VAL A N 1
ATOM 1702 C CA . VAL A 1 218 ? -8.333 27.262 14.980 1.00 85.94 218 VAL A CA 1
ATOM 1703 C C . VAL A 1 218 ? -9.317 27.226 16.138 1.00 85.94 218 VAL A C 1
ATOM 1705 O O . VAL A 1 218 ? -9.323 28.146 16.948 1.00 85.94 218 VAL A O 1
ATOM 1708 N N . THR A 1 219 ? -10.118 26.169 16.250 1.00 87.44 219 THR A N 1
ATOM 1709 C CA . THR A 1 219 ? -11.084 26.021 17.346 1.00 87.44 219 THR A CA 1
ATOM 1710 C C . THR A 1 219 ? -10.366 26.063 18.693 1.00 87.44 219 THR A C 1
ATOM 1712 O O . THR A 1 219 ? -10.739 26.839 19.565 1.00 87.44 219 THR A O 1
ATOM 1715 N N . ARG A 1 220 ? -9.249 25.337 18.829 1.00 86.31 220 ARG A N 1
ATOM 1716 C CA . ARG A 1 220 ? -8.429 25.347 20.050 1.00 86.31 220 ARG A CA 1
ATOM 1717 C C . ARG A 1 220 ? -7.834 26.713 20.361 1.00 86.31 220 ARG A C 1
ATOM 1719 O O . ARG A 1 220 ? -7.855 27.119 21.517 1.00 86.31 220 ARG A O 1
ATOM 1726 N N . LEU A 1 221 ? -7.324 27.415 19.349 1.00 88.75 221 LEU A N 1
ATOM 1727 C CA . LEU A 1 221 ? -6.820 28.779 19.514 1.00 88.75 221 LEU A CA 1
ATOM 1728 C C . LEU A 1 221 ? -7.919 29.720 20.031 1.00 88.75 221 LEU A C 1
ATOM 1730 O O . LEU A 1 221 ? -7.659 30.601 20.842 1.00 88.75 221 LEU A O 1
ATOM 1734 N N . MET A 1 222 ? -9.149 29.538 19.555 1.00 87.69 222 MET A N 1
ATOM 1735 C CA . MET A 1 222 ? -10.295 30.366 19.930 1.00 87.69 222 MET A CA 1
ATOM 1736 C C . MET A 1 222 ? -10.858 30.016 21.312 1.00 87.69 222 MET A C 1
ATOM 1738 O O . MET A 1 222 ? -11.386 30.900 21.990 1.00 87.69 222 MET A O 1
ATOM 1742 N N . ASP A 1 223 ? -10.724 28.760 21.730 1.00 87.25 223 ASP A N 1
ATOM 1743 C CA . ASP A 1 223 ? -11.177 28.261 23.028 1.00 87.25 223 ASP A CA 1
ATOM 1744 C C . ASP A 1 223 ? -10.169 28.509 24.161 1.00 87.25 223 ASP A C 1
ATOM 1746 O O . ASP A 1 223 ? -10.512 28.286 25.324 1.00 87.25 223 ASP A O 1
ATOM 1750 N N . ASP A 1 224 ? -8.951 28.982 23.862 1.00 86.38 224 ASP A N 1
ATOM 1751 C CA . ASP A 1 224 ? -7.953 29.281 24.890 1.00 86.38 224 ASP A CA 1
ATOM 1752 C C . ASP A 1 224 ? -8.440 30.415 25.810 1.00 86.38 224 ASP A C 1
ATOM 1754 O O . ASP A 1 224 ? -8.588 31.561 25.364 1.00 86.38 224 ASP A O 1
ATOM 1758 N N . PRO A 1 225 ? -8.714 30.144 27.103 1.00 86.75 225 PRO A N 1
ATOM 1759 C CA . PRO A 1 225 ? -9.169 31.181 28.016 1.00 86.75 225 PRO A CA 1
ATOM 1760 C C . PRO A 1 225 ? -8.101 32.250 28.264 1.00 86.75 225 PRO A C 1
ATOM 1762 O O . PRO A 1 225 ? -8.478 33.388 28.553 1.00 86.75 225 PRO A O 1
ATOM 1765 N N . ASP A 1 226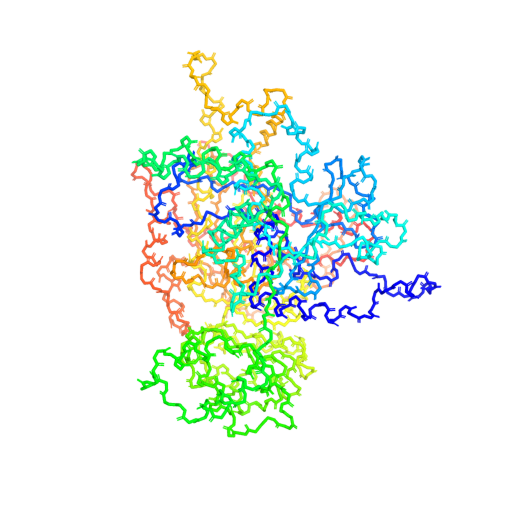 ? -6.819 31.900 28.129 1.00 88.06 226 ASP A N 1
ATOM 1766 C CA . ASP A 1 226 ? -5.690 32.757 28.496 1.00 88.06 226 ASP A CA 1
ATOM 1767 C C . ASP A 1 226 ? -5.292 33.734 27.375 1.00 88.06 226 ASP A C 1
ATOM 1769 O O . ASP A 1 226 ? -4.645 34.749 27.650 1.00 88.06 226 ASP A O 1
ATOM 1773 N N . ASP A 1 227 ? -5.744 33.494 26.136 1.00 85.56 227 ASP A N 1
ATOM 1774 C CA . ASP A 1 227 ? -5.528 34.389 24.999 1.00 85.56 227 ASP A CA 1
ATOM 1775 C C . ASP A 1 227 ? -6.854 34.960 24.449 1.00 85.56 227 ASP A C 1
ATOM 1777 O O . ASP A 1 227 ? -7.678 34.298 23.810 1.00 85.56 227 ASP A O 1
ATOM 1781 N N . GLU A 1 228 ? -7.100 36.244 24.719 1.00 90.38 228 GLU A N 1
ATOM 1782 C CA . GLU A 1 228 ? -8.242 36.973 24.152 1.00 90.38 228 GLU A CA 1
ATOM 1783 C C . GLU A 1 228 ? -7.931 37.598 22.782 1.00 90.38 228 GLU A C 1
ATOM 1785 O O . GLU A 1 228 ? -8.851 38.081 22.112 1.00 90.38 228 GLU A O 1
ATOM 1790 N N . GLU A 1 229 ? -6.663 37.657 22.364 1.00 88.88 229 GLU A N 1
ATOM 1791 C CA . GLU A 1 229 ? -6.238 38.373 21.157 1.00 88.88 229 GLU A CA 1
ATOM 1792 C C . GLU A 1 229 ? -6.842 37.771 19.869 1.00 88.88 229 GLU A C 1
ATOM 1794 O O . GLU A 1 229 ? -7.440 38.539 19.101 1.00 88.88 229 GLU A O 1
ATOM 1799 N N . PRO A 1 230 ? -6.831 36.435 19.654 1.00 86.75 230 PRO A N 1
ATOM 1800 C CA . PRO A 1 230 ? -7.466 35.801 18.497 1.00 86.75 230 PRO A CA 1
ATOM 1801 C C . PRO A 1 230 ? -8.974 36.062 18.444 1.00 86.75 230 PRO A C 1
ATOM 1803 O O . PRO A 1 230 ? -9.514 36.409 17.392 1.00 86.75 230 PRO A O 1
ATOM 1806 N N . ARG A 1 231 ? -9.650 35.984 19.599 1.00 88.88 231 ARG A N 1
ATOM 1807 C CA . ARG A 1 231 ? -11.096 36.225 19.725 1.00 88.88 231 ARG A CA 1
ATOM 1808 C C . ARG A 1 231 ? -11.471 37.665 19.397 1.00 88.88 231 ARG A C 1
ATOM 1810 O O . ARG A 1 231 ? -12.398 37.901 18.623 1.00 88.88 231 ARG A O 1
ATOM 1817 N N . LYS A 1 232 ? -10.739 38.638 19.947 1.00 88.94 232 LYS A N 1
ATOM 1818 C CA . LYS A 1 232 ? -10.945 40.070 19.658 1.00 88.94 232 LYS A CA 1
ATOM 1819 C C . LYS A 1 232 ? -10.707 40.381 18.189 1.00 88.94 232 LYS A C 1
ATOM 1821 O O . LYS A 1 232 ? -11.448 41.166 17.598 1.00 88.94 232 LYS A O 1
ATOM 1826 N N . TRP A 1 233 ? -9.682 39.771 17.605 1.00 86.75 233 TRP A N 1
ATOM 1827 C CA . TRP A 1 233 ? -9.372 39.932 16.197 1.00 86.75 233 TRP A CA 1
ATOM 1828 C C . TRP A 1 233 ? -10.477 39.363 15.295 1.00 86.75 233 TRP A C 1
ATOM 1830 O O . TRP A 1 233 ? -10.952 40.079 14.411 1.00 86.75 233 TRP A O 1
ATOM 1840 N N . LEU A 1 234 ? -10.952 38.139 15.553 1.00 84.06 234 LEU A N 1
ATOM 1841 C CA . LEU A 1 234 ? -12.024 37.528 14.761 1.00 84.06 234 LEU A CA 1
ATOM 1842 C C . LEU A 1 234 ? -13.338 38.318 14.885 1.00 84.06 234 LEU A C 1
ATOM 1844 O O . LEU A 1 234 ? -13.958 38.646 13.876 1.00 84.06 234 LEU A O 1
ATOM 1848 N N . ALA A 1 235 ? -13.701 38.737 16.101 1.00 86.44 235 ALA A N 1
ATOM 1849 C CA . ALA A 1 235 ? -14.874 39.581 16.336 1.00 86.44 235 ALA A CA 1
ATOM 1850 C C . ALA A 1 235 ? -14.773 40.950 15.625 1.00 86.44 235 ALA A C 1
ATOM 1852 O O . ALA A 1 235 ? -15.772 41.500 15.153 1.00 86.44 235 ALA A O 1
ATOM 1853 N N . SER A 1 236 ? -13.564 41.512 15.510 1.00 85.12 236 SER A N 1
ATOM 1854 C CA . SER A 1 236 ? -13.304 42.739 14.742 1.00 85.12 236 SER A CA 1
ATOM 1855 C C . SER A 1 236 ? -13.547 42.538 13.240 1.00 85.12 236 SER A C 1
ATOM 1857 O O . SER A 1 236 ? -14.120 43.407 12.584 1.00 85.12 236 SER A O 1
ATOM 1859 N N . LEU A 1 237 ? -13.184 41.375 12.690 1.00 80.31 237 LEU A N 1
ATOM 1860 C CA . LEU A 1 237 ? -13.449 41.046 11.287 1.00 80.31 237 LEU A CA 1
ATOM 1861 C C . LEU A 1 237 ? -14.934 40.859 10.994 1.00 80.31 237 LEU A C 1
ATOM 1863 O O . LEU A 1 237 ? -15.441 41.432 10.027 1.00 80.31 237 LEU A O 1
ATOM 1867 N N . GLU A 1 238 ? -15.630 40.113 11.850 1.00 84.94 238 GLU A N 1
ATOM 1868 C CA . GLU A 1 238 ? -17.071 39.890 11.726 1.00 84.94 238 GLU A CA 1
ATOM 1869 C C . GLU A 1 238 ? -17.849 41.208 11.831 1.00 84.94 238 GLU A C 1
ATOM 1871 O O . GLU A 1 238 ? -18.716 41.492 11.004 1.00 84.94 238 GLU A O 1
ATOM 1876 N N . SER A 1 239 ? -17.498 42.059 12.801 1.00 84.81 239 SER A N 1
ATOM 1877 C CA . SER A 1 239 ? -18.155 43.359 12.997 1.00 84.81 239 SER A CA 1
ATOM 1878 C C . SER A 1 239 ? -17.864 44.369 11.884 1.00 84.81 239 SER A C 1
ATOM 1880 O O . SER A 1 239 ? -18.714 45.211 11.590 1.00 84.81 239 SER A O 1
ATOM 1882 N N . ALA A 1 240 ? -16.705 44.278 11.228 1.00 82.06 240 ALA A N 1
ATOM 1883 C CA . ALA A 1 240 ? -16.367 45.118 10.084 1.00 82.06 240 ALA A CA 1
ATOM 1884 C C . ALA A 1 240 ? -17.070 44.686 8.782 1.00 82.06 240 ALA A C 1
ATOM 1886 O O . ALA A 1 240 ? -17.022 45.428 7.798 1.00 82.06 240 ALA A O 1
ATOM 1887 N N . GLY A 1 241 ? -17.699 43.501 8.748 1.00 83.50 241 GLY A N 1
ATOM 1888 C CA . GLY A 1 241 ? -18.314 42.937 7.540 1.00 83.50 241 GLY A CA 1
ATOM 1889 C C . GLY A 1 241 ? -17.325 42.775 6.381 1.00 83.50 241 GLY A C 1
ATOM 1890 O O . GLY A 1 241 ? -17.731 42.741 5.217 1.00 83.50 241 GLY A O 1
ATOM 1891 N N . LEU A 1 242 ? -16.024 42.747 6.682 1.00 74.12 242 LEU A N 1
ATOM 1892 C CA . LEU A 1 242 ? -14.984 42.636 5.673 1.00 74.12 242 LEU A CA 1
ATOM 1893 C C . LEU A 1 242 ? -14.920 41.182 5.196 1.00 74.12 242 LEU A C 1
ATOM 1895 O O . LEU A 1 242 ? -14.924 40.271 6.025 1.00 74.12 242 LEU A O 1
ATOM 1899 N N . PRO A 1 243 ? -14.838 40.934 3.877 1.00 76.31 243 PRO A N 1
ATOM 1900 C CA . PRO A 1 243 ? -14.576 39.591 3.385 1.00 76.31 243 PRO A CA 1
ATOM 1901 C C . PRO A 1 243 ? -13.234 39.112 3.942 1.00 76.31 243 PRO A C 1
ATOM 1903 O O . PRO A 1 243 ? -12.294 39.901 4.066 1.00 76.31 243 PRO A O 1
ATOM 1906 N N . VAL A 1 244 ? -13.133 37.820 4.258 1.00 76.12 244 VAL A N 1
ATOM 1907 C CA . VAL A 1 244 ? -11.864 37.210 4.662 1.00 76.12 244 VAL A CA 1
ATOM 1908 C C . VAL A 1 244 ? -10.884 37.363 3.493 1.00 76.12 244 VAL A C 1
ATOM 1910 O O . VAL A 1 244 ? -11.043 36.748 2.442 1.00 76.12 244 VAL A O 1
ATOM 1913 N N . THR A 1 245 ? -9.912 38.259 3.645 1.00 81.88 245 THR A N 1
ATOM 1914 C CA . THR A 1 245 ? -8.866 38.548 2.656 1.00 81.88 245 THR A CA 1
ATOM 1915 C C . THR A 1 245 ? -7.615 37.708 2.924 1.00 81.88 245 THR A C 1
ATOM 1917 O O . THR A 1 245 ? -7.409 37.202 4.030 1.00 81.88 245 THR A O 1
ATOM 1920 N N . ASP A 1 246 ? -6.699 37.640 1.958 1.00 73.94 246 ASP A N 1
ATOM 1921 C CA . ASP A 1 246 ? -5.378 37.020 2.149 1.00 73.94 246 ASP A CA 1
ATOM 1922 C C . ASP A 1 246 ? -4.606 37.604 3.344 1.00 73.94 246 ASP A C 1
ATOM 1924 O O . ASP A 1 246 ? -3.809 36.912 3.976 1.00 73.94 246 ASP A O 1
ATOM 1928 N N . ALA A 1 247 ? -4.820 38.884 3.667 1.00 76.19 247 ALA A N 1
ATOM 1929 C CA . ALA A 1 247 ? -4.195 39.526 4.820 1.00 76.19 247 ALA A CA 1
ATOM 1930 C C . ALA A 1 247 ? -4.751 38.980 6.144 1.00 76.19 247 ALA A C 1
ATOM 1932 O O . ALA A 1 247 ? -3.993 38.772 7.090 1.00 76.19 247 ALA A O 1
ATOM 1933 N N . THR A 1 248 ? -6.054 38.696 6.197 1.00 78.19 248 THR A N 1
ATOM 1934 C CA . THR A 1 248 ? -6.687 38.120 7.390 1.00 78.19 248 THR A CA 1
ATOM 1935 C C . THR A 1 248 ? -6.274 36.670 7.606 1.00 78.19 248 THR A C 1
ATOM 1937 O O . THR A 1 248 ? -5.901 36.306 8.718 1.00 78.19 248 THR A O 1
ATOM 1940 N N . TRP A 1 249 ? -6.201 35.878 6.533 1.00 77.75 249 TRP A N 1
ATOM 1941 C CA . TRP A 1 249 ? -5.650 34.523 6.588 1.00 77.75 249 TRP A CA 1
ATOM 1942 C C . TRP A 1 249 ? -4.212 34.515 7.107 1.00 77.75 249 TRP A C 1
ATOM 1944 O O . TRP A 1 249 ? -3.890 33.773 8.032 1.00 77.75 249 TRP A O 1
ATOM 1954 N N . ARG A 1 250 ? -3.355 35.407 6.594 1.00 76.69 250 ARG A N 1
ATOM 1955 C CA . ARG A 1 250 ? -1.974 35.557 7.085 1.00 76.69 250 ARG A CA 1
ATOM 1956 C C . ARG A 1 250 ? -1.902 35.841 8.578 1.00 76.69 250 ARG A C 1
ATOM 1958 O O . ARG A 1 250 ? -1.045 35.283 9.261 1.00 76.69 250 ARG A O 1
ATOM 1965 N N . GLN A 1 251 ? -2.763 36.719 9.079 1.00 81.38 251 GLN A N 1
ATOM 1966 C CA . GLN A 1 251 ? -2.750 37.085 10.488 1.00 81.38 251 GLN A CA 1
ATOM 1967 C C . GLN A 1 251 ? -3.188 35.911 11.375 1.00 81.38 251 GLN A C 1
ATOM 1969 O O . GLN A 1 251 ? -2.504 35.626 12.354 1.00 81.38 251 GLN A O 1
ATOM 1974 N N . LEU A 1 252 ? -4.226 35.162 10.985 1.00 83.06 252 LEU A N 1
ATOM 1975 C CA . LEU A 1 252 ? -4.636 33.939 11.685 1.00 83.06 252 LEU A CA 1
ATOM 1976 C C . LEU A 1 252 ? -3.530 32.878 11.695 1.00 83.06 252 LEU A C 1
ATOM 1978 O O . LEU A 1 252 ? -3.194 32.355 12.753 1.00 83.06 252 LEU A O 1
ATOM 1982 N N . HIS A 1 253 ? -2.895 32.612 10.549 1.00 81.31 253 HIS A N 1
ATOM 1983 C CA . HIS A 1 253 ? -1.751 31.697 10.498 1.00 81.31 253 HIS A CA 1
ATOM 1984 C C . HIS A 1 253 ? -0.592 32.174 11.377 1.00 81.31 253 HIS A C 1
ATOM 1986 O O . HIS A 1 253 ? 0.059 31.363 12.024 1.00 81.31 253 HIS A O 1
ATOM 1992 N N . THR A 1 254 ? -0.358 33.485 11.465 1.00 80.44 254 THR A N 1
ATOM 1993 C CA . THR A 1 254 ? 0.656 34.040 12.374 1.00 80.44 254 THR A CA 1
ATOM 1994 C C . THR A 1 254 ? 0.309 33.764 13.838 1.00 80.44 254 THR A C 1
ATOM 1996 O O . THR A 1 254 ? 1.207 33.429 14.609 1.00 80.44 254 THR A O 1
ATOM 1999 N N . TYR A 1 255 ? -0.965 33.874 14.232 1.00 84.44 255 TYR A N 1
ATOM 2000 C CA . TYR A 1 255 ? -1.399 33.518 15.587 1.00 84.44 255 TYR A CA 1
ATOM 2001 C C . TYR A 1 255 ? -1.245 32.026 15.862 1.00 84.44 255 TYR A C 1
ATOM 2003 O O . TYR A 1 255 ? -0.677 31.671 16.891 1.00 84.44 255 TYR A O 1
ATOM 2011 N N . LEU A 1 256 ? -1.671 31.167 14.934 1.00 83.44 256 LEU A N 1
ATOM 2012 C CA . LEU A 1 256 ? -1.495 29.718 15.042 1.00 83.44 256 LEU A CA 1
ATOM 2013 C C . LEU A 1 256 ? -0.013 29.343 15.215 1.00 83.44 256 LEU A C 1
ATOM 2015 O O . LEU A 1 256 ? 0.328 28.539 16.073 1.00 83.44 256 LEU A O 1
ATOM 2019 N N . LEU A 1 257 ? 0.883 29.981 14.457 1.00 78.50 257 LEU A N 1
ATOM 2020 C CA . LEU A 1 257 ? 2.329 29.756 14.549 1.00 78.50 257 LEU A CA 1
ATOM 2021 C C . LEU A 1 257 ? 2.944 30.206 15.874 1.00 78.50 257 LEU A C 1
ATOM 2023 O O . LEU A 1 257 ? 3.910 29.606 16.329 1.00 78.50 257 LEU A O 1
ATOM 2027 N N . ARG A 1 258 ? 2.417 31.268 16.491 1.00 80.06 258 ARG A N 1
ATOM 2028 C CA . ARG A 1 258 ? 2.864 31.712 17.823 1.00 80.06 258 ARG A CA 1
ATOM 2029 C C . ARG A 1 258 ? 2.398 30.773 18.933 1.00 80.06 258 ARG A C 1
ATOM 2031 O O . ARG A 1 258 ? 3.029 30.735 19.983 1.00 80.06 258 ARG A O 1
ATOM 2038 N N . HIS A 1 259 ? 1.336 30.015 18.680 1.00 82.75 259 HIS A N 1
ATOM 2039 C CA . HIS A 1 259 ? 0.697 29.110 19.624 1.00 82.75 259 HIS A CA 1
ATOM 2040 C C . HIS A 1 259 ? 0.824 27.664 19.152 1.00 82.75 259 HIS A C 1
ATOM 2042 O O . HIS A 1 259 ? -0.176 26.979 18.998 1.00 82.75 259 HIS A O 1
ATOM 2048 N N . SER A 1 260 ? 2.046 27.181 18.916 1.00 74.31 260 SER A N 1
ATOM 2049 C CA . SER A 1 260 ? 2.290 25.840 18.356 1.00 74.31 260 SER A CA 1
ATOM 2050 C C . SER A 1 260 ? 1.575 24.699 19.099 1.00 74.31 260 SER A C 1
ATOM 2052 O O . SER A 1 260 ? 1.223 23.700 18.475 1.00 74.31 260 SER A O 1
ATOM 2054 N N . TRP A 1 261 ? 1.285 24.872 20.393 1.00 81.38 261 TRP A N 1
ATOM 2055 C CA . TRP A 1 261 ? 0.502 23.942 21.214 1.00 81.38 261 TRP A CA 1
ATOM 2056 C C . TRP A 1 261 ? -0.898 23.637 20.647 1.00 81.38 261 TRP A C 1
ATOM 2058 O O . TRP A 1 261 ? -1.450 22.571 20.912 1.00 81.38 261 TRP A O 1
ATOM 2068 N N . VAL A 1 262 ? -1.489 24.520 19.830 1.00 82.50 262 VAL A N 1
ATOM 2069 C CA . VAL A 1 262 ? -2.804 24.278 19.200 1.00 82.50 262 VAL A CA 1
ATOM 2070 C C . VAL A 1 262 ? -2.775 23.102 18.225 1.00 82.50 262 VAL A C 1
ATOM 2072 O O . VAL A 1 262 ? -3.817 22.503 17.962 1.00 82.50 262 VAL A O 1
ATOM 2075 N N . PHE A 1 263 ? -1.588 22.738 17.735 1.00 79.69 263 PHE A N 1
ATOM 2076 C CA . PHE A 1 263 ? -1.355 21.580 16.872 1.00 79.69 263 PHE A CA 1
ATOM 2077 C C . PHE A 1 263 ? -0.981 20.311 17.643 1.00 79.69 263 PHE A C 1
ATOM 2079 O O . PHE A 1 263 ? -0.849 19.251 17.035 1.00 79.69 263 PHE A O 1
ATOM 2086 N N . ASP A 1 264 ? -0.843 20.406 18.966 1.00 76.19 264 ASP A N 1
ATOM 2087 C CA . ASP A 1 264 ? -0.553 19.279 19.848 1.00 76.19 264 ASP A CA 1
ATOM 2088 C C . ASP A 1 264 ? -1.861 18.587 20.263 1.00 76.19 264 ASP A C 1
ATOM 2090 O O . ASP A 1 264 ? -2.440 18.856 21.322 1.00 76.19 264 ASP A O 1
ATOM 2094 N N . PHE A 1 265 ? -2.448 17.843 19.327 1.00 73.94 265 PHE A N 1
ATOM 2095 C CA . PHE A 1 265 ? -3.648 17.030 19.529 1.00 73.94 265 PHE A CA 1
ATOM 2096 C C . PHE A 1 265 ? -3.474 15.669 18.867 1.00 73.94 265 PHE A C 1
ATOM 2098 O O . PHE A 1 265 ? -2.616 15.489 18.006 1.00 73.94 265 PHE A O 1
ATOM 2105 N N . GLN A 1 266 ? -4.313 14.716 19.262 1.00 74.06 266 GLN A N 1
ATOM 2106 C CA . GLN A 1 266 ? -4.327 13.378 18.686 1.00 74.06 266 GLN A CA 1
ATOM 2107 C C . GLN A 1 266 ? -5.758 13.005 18.320 1.00 74.06 266 GLN A C 1
ATOM 2109 O O . GLN A 1 266 ? -6.693 13.206 19.102 1.00 74.06 266 GLN A O 1
ATOM 2114 N N . PHE A 1 267 ? -5.926 12.443 17.128 1.00 73.19 267 PHE A N 1
ATOM 2115 C CA . PHE A 1 267 ? -7.173 11.781 16.778 1.00 73.19 267 PHE A CA 1
ATOM 2116 C C . PHE A 1 267 ? -7.139 10.367 17.345 1.00 73.19 267 PHE A C 1
ATOM 2118 O O . PHE A 1 267 ? -6.322 9.551 16.922 1.00 73.19 267 PHE A O 1
ATOM 2125 N N . VAL A 1 268 ? -8.031 10.073 18.287 1.00 73.88 268 VAL A N 1
ATOM 2126 C CA . VAL A 1 268 ? -8.141 8.730 18.867 1.00 73.88 268 VAL A CA 1
ATOM 2127 C C . VAL A 1 268 ? -9.459 8.114 18.404 1.00 73.88 268 VAL A C 1
ATOM 2129 O O . VAL A 1 268 ? -10.511 8.749 18.555 1.00 73.88 268 VAL A O 1
ATOM 2132 N N . PRO A 1 269 ? -9.441 6.885 17.855 1.00 71.19 269 PRO A N 1
ATOM 2133 C CA . PRO A 1 269 ? -10.663 6.128 17.627 1.00 71.19 269 PRO A CA 1
ATOM 2134 C C . PRO A 1 269 ? -11.433 5.999 18.942 1.00 71.19 269 PRO A C 1
ATOM 2136 O O . PRO A 1 269 ? -10.930 5.468 19.932 1.00 71.19 269 PRO A O 1
ATOM 2139 N N . THR A 1 270 ? -12.661 6.505 18.971 1.00 78.56 270 THR A N 1
ATOM 2140 C CA . THR A 1 270 ? -13.513 6.355 20.151 1.00 78.56 270 THR A CA 1
ATOM 2141 C C . THR A 1 270 ? -14.153 4.981 20.086 1.00 78.56 270 THR A C 1
ATOM 2143 O O . THR A 1 270 ? -14.959 4.729 19.193 1.00 78.56 270 THR A O 1
ATOM 2146 N N . GLN A 1 271 ? -13.786 4.087 21.008 1.00 82.50 271 GLN A N 1
ATOM 2147 C CA . GLN A 1 271 ? -14.435 2.784 21.095 1.00 82.50 271 GLN A CA 1
ATOM 2148 C C . GLN A 1 271 ? -15.923 2.993 21.378 1.00 82.50 271 GLN A C 1
ATOM 2150 O O . GLN A 1 271 ? -16.298 3.637 22.366 1.00 82.50 271 GLN A O 1
ATOM 2155 N N . MET A 1 272 ? -16.776 2.460 20.508 1.00 88.25 272 MET A N 1
ATOM 2156 C CA . MET A 1 272 ? -18.213 2.581 20.684 1.00 88.25 272 MET A CA 1
ATOM 2157 C C . MET A 1 272 ? -18.646 1.837 21.952 1.00 88.25 272 MET A C 1
ATOM 2159 O O . MET A 1 272 ? -18.223 0.707 22.212 1.00 88.25 272 MET A O 1
ATOM 2163 N N . SER A 1 273 ? -19.496 2.465 22.767 1.00 92.12 273 SER A N 1
ATOM 2164 C CA . SER A 1 273 ? -19.992 1.820 23.982 1.00 92.12 273 SER A CA 1
ATOM 2165 C C . SER A 1 273 ? -20.821 0.578 23.637 1.00 92.12 273 SER A C 1
ATOM 2167 O O . SER A 1 273 ? -21.525 0.535 22.625 1.00 92.12 273 SER A O 1
ATOM 2169 N N . SER A 1 274 ? -20.767 -0.435 24.509 1.00 91.81 274 SER A N 1
ATOM 2170 C CA . SER A 1 274 ? -21.498 -1.699 24.326 1.00 91.81 274 SER A CA 1
ATOM 2171 C C . SER A 1 274 ? -23.002 -1.484 24.091 1.00 91.81 274 SER A C 1
ATOM 2173 O O . SER A 1 274 ? -23.603 -2.147 23.247 1.00 91.81 274 SER A O 1
ATOM 2175 N N . ASP A 1 275 ? -23.590 -0.488 24.763 1.00 93.50 275 ASP A N 1
ATOM 2176 C CA . ASP A 1 275 ? -25.013 -0.142 24.647 1.00 93.50 275 ASP A CA 1
ATOM 2177 C C . ASP A 1 275 ? -25.406 0.352 23.245 1.00 93.50 275 ASP A C 1
ATOM 2179 O O . ASP A 1 275 ? -26.554 0.188 22.832 1.00 93.50 275 ASP A O 1
ATOM 2183 N N . ILE A 1 276 ? -24.467 0.947 22.501 1.00 92.38 276 ILE A N 1
ATOM 2184 C CA . ILE A 1 276 ? -24.678 1.390 21.115 1.00 92.38 276 ILE A CA 1
ATOM 2185 C C . ILE A 1 276 ? -24.329 0.259 20.142 1.00 92.38 276 ILE A C 1
ATOM 2187 O O . ILE A 1 276 ? -25.030 0.052 19.149 1.00 92.38 276 ILE A O 1
ATOM 2191 N N . LEU A 1 277 ? -23.276 -0.504 20.438 1.00 93.81 277 LEU A N 1
ATOM 2192 C CA . LEU A 1 277 ? -22.776 -1.554 19.557 1.00 93.81 277 LEU A CA 1
ATOM 2193 C C . LEU A 1 277 ? -23.709 -2.772 19.481 1.00 93.81 277 LEU A C 1
ATOM 2195 O O . LEU A 1 277 ? -23.923 -3.311 18.394 1.00 93.81 277 LEU A O 1
ATOM 2199 N N . ALA A 1 278 ? -24.294 -3.202 20.603 1.00 94.81 278 ALA A N 1
ATOM 2200 C CA . ALA A 1 278 ? -25.151 -4.389 20.643 1.00 94.81 278 ALA A CA 1
ATOM 2201 C C . ALA A 1 278 ? -26.387 -4.282 19.718 1.00 94.81 278 ALA A C 1
ATOM 2203 O O . ALA A 1 278 ? -26.596 -5.195 18.913 1.00 94.81 278 ALA A O 1
ATOM 2204 N N . PRO A 1 279 ? -27.156 -3.170 19.707 1.00 96.50 279 PRO A N 1
ATOM 2205 C CA . PRO A 1 279 ? -28.229 -2.974 18.730 1.00 96.50 279 PRO A CA 1
ATOM 2206 C C . PRO A 1 279 ? -27.763 -3.044 17.271 1.00 96.50 279 PRO A C 1
ATOM 2208 O O . PRO A 1 279 ? -28.489 -3.556 16.419 1.00 96.50 279 PRO A O 1
ATOM 2211 N N . LEU A 1 280 ? -26.558 -2.551 16.966 1.00 95.69 280 LEU A N 1
ATOM 2212 C CA . LEU A 1 280 ? -26.005 -2.578 15.609 1.00 95.69 280 LEU A CA 1
ATOM 2213 C C . LEU A 1 280 ? -25.602 -3.995 15.184 1.00 95.69 280 LEU A C 1
ATOM 2215 O O . LEU A 1 280 ? -25.869 -4.387 14.046 1.00 95.69 280 LEU A O 1
ATOM 2219 N N . LEU A 1 281 ? -25.036 -4.787 16.100 1.00 94.06 281 LEU A N 1
ATOM 2220 C CA . LEU A 1 281 ? -24.749 -6.207 15.878 1.00 94.06 281 LEU A CA 1
ATOM 2221 C C . LEU A 1 281 ? -26.030 -7.014 15.622 1.00 94.06 281 LEU A C 1
ATOM 2223 O O . LEU A 1 281 ? -26.045 -7.871 14.741 1.00 94.06 281 LEU A O 1
ATOM 2227 N N . GLU A 1 282 ? -27.122 -6.714 16.329 1.00 95.12 282 GLU A N 1
ATOM 2228 C CA . GLU A 1 282 ? -28.425 -7.350 16.093 1.00 95.12 282 GLU A CA 1
ATOM 2229 C C . GLU A 1 282 ? -29.121 -6.881 14.807 1.00 95.12 282 GLU A C 1
ATOM 2231 O O . GLU A 1 282 ? -29.912 -7.631 14.219 1.00 95.12 282 GLU A O 1
ATOM 2236 N N . LEU A 1 283 ? -28.872 -5.637 14.389 1.00 95.00 283 LEU A N 1
ATOM 2237 C CA . LEU A 1 283 ? -29.427 -5.042 13.174 1.00 95.00 283 LEU A CA 1
ATOM 2238 C C . LEU A 1 283 ? -28.762 -5.608 11.917 1.00 95.00 283 LEU A C 1
ATOM 2240 O O . LEU A 1 283 ? -29.450 -5.913 10.943 1.00 95.00 283 LEU A O 1
ATOM 2244 N N . LEU A 1 284 ? -27.441 -5.783 11.935 1.00 95.94 284 LEU A N 1
ATOM 2245 C CA . LEU A 1 284 ? -26.642 -6.201 10.782 1.00 95.94 284 LEU A CA 1
ATOM 2246 C C . LEU A 1 284 ? -27.152 -7.472 10.057 1.00 95.94 284 LEU A C 1
ATOM 2248 O O . LEU A 1 284 ? -27.293 -7.444 8.831 1.00 95.94 284 LEU A O 1
ATOM 2252 N N . PRO A 1 285 ? -27.513 -8.583 10.727 1.00 94.69 285 PRO A N 1
ATOM 2253 C CA . PRO A 1 285 ? -28.064 -9.747 10.031 1.00 94.69 285 PRO A CA 1
ATOM 2254 C C . PRO A 1 285 ? -29.470 -9.494 9.459 1.00 94.69 285 PRO A C 1
ATOM 2256 O O . PRO A 1 285 ? -29.847 -10.131 8.477 1.00 94.69 285 PRO A O 1
ATOM 2259 N N . LYS A 1 286 ? -30.226 -8.530 9.998 1.00 95.62 286 LYS A N 1
ATOM 2260 C CA . LYS A 1 286 ? -31.607 -8.213 9.587 1.00 95.62 286 LYS A CA 1
ATOM 2261 C C . LYS A 1 286 ? -31.682 -7.152 8.488 1.00 95.62 286 LYS A C 1
ATOM 2263 O O . LYS A 1 286 ? -32.680 -7.098 7.778 1.00 95.62 286 LYS A O 1
ATOM 2268 N N . ILE A 1 287 ? -30.648 -6.322 8.348 1.00 95.69 287 ILE A N 1
ATOM 2269 C CA . ILE A 1 287 ? -30.668 -5.190 7.422 1.00 95.69 287 ILE A CA 1
ATOM 2270 C C . ILE A 1 287 ? -30.598 -5.662 5.966 1.00 95.69 287 ILE A C 1
ATOM 2272 O O . ILE A 1 287 ? -29.758 -6.495 5.607 1.00 95.69 287 ILE A O 1
ATOM 2276 N N . ASP A 1 288 ? -31.479 -5.127 5.127 1.00 96.44 288 ASP A N 1
ATOM 2277 C CA . ASP A 1 288 ? -31.338 -5.165 3.675 1.00 96.44 288 ASP A CA 1
ATOM 2278 C C . ASP A 1 288 ? -30.636 -3.874 3.250 1.00 96.44 288 ASP A C 1
ATOM 2280 O O . ASP A 1 288 ? -31.189 -2.782 3.376 1.00 96.44 288 ASP A O 1
ATOM 2284 N N . VAL A 1 289 ? -29.390 -3.999 2.783 1.00 93.94 289 VAL A N 1
ATOM 2285 C CA . VAL A 1 289 ? -28.531 -2.859 2.426 1.00 93.94 289 VAL A CA 1
ATOM 2286 C C . VAL A 1 289 ? -29.174 -1.995 1.335 1.00 93.94 289 VAL A C 1
ATOM 2288 O O . VAL A 1 289 ? -28.940 -0.791 1.305 1.00 93.94 289 VAL A O 1
ATOM 2291 N N . SER A 1 290 ? -30.018 -2.578 0.475 1.00 94.75 290 SER A N 1
ATOM 2292 C CA . SER A 1 290 ? -30.686 -1.853 -0.613 1.00 94.75 290 SER A CA 1
ATOM 2293 C C . SER A 1 290 ? -31.863 -0.986 -0.152 1.00 94.75 290 SER A C 1
ATOM 2295 O O . SER A 1 290 ? -32.236 -0.046 -0.854 1.00 94.75 290 SER A O 1
ATOM 2297 N N . SER A 1 291 ? -32.435 -1.274 1.022 1.00 95.94 291 SER A N 1
ATOM 2298 C CA . SER A 1 291 ? -33.592 -0.558 1.579 1.00 95.94 291 SER A CA 1
ATOM 2299 C C . SER A 1 291 ? -33.316 0.114 2.927 1.00 95.94 291 SER A C 1
ATOM 2301 O O . SER A 1 291 ? -34.235 0.675 3.525 1.00 95.94 291 SER A O 1
ATOM 2303 N N . ALA A 1 292 ? -32.091 0.008 3.440 1.00 95.94 292 ALA A N 1
ATOM 2304 C CA . ALA A 1 292 ? -31.666 0.617 4.694 1.00 95.94 292 ALA A CA 1
ATOM 2305 C C . ALA A 1 292 ? -31.764 2.146 4.636 1.00 95.94 292 ALA A C 1
ATOM 2307 O O . ALA A 1 292 ? -31.488 2.756 3.603 1.00 95.94 292 ALA A O 1
ATOM 2308 N N . SER A 1 293 ? -32.115 2.780 5.755 1.00 96.88 293 SER A N 1
ATOM 2309 C CA . SER A 1 293 ? -32.086 4.242 5.837 1.00 96.88 293 SER A CA 1
ATOM 2310 C C . SER A 1 293 ? -30.648 4.771 5.872 1.00 96.88 293 SER A C 1
ATOM 2312 O O . SER A 1 293 ? -29.755 4.136 6.440 1.00 96.88 293 SER A O 1
ATOM 2314 N N . ASP A 1 294 ? -30.425 5.983 5.354 1.00 95.31 294 ASP A N 1
ATOM 2315 C CA . ASP A 1 294 ? -29.108 6.643 5.393 1.00 95.31 294 ASP A CA 1
ATOM 2316 C C . ASP A 1 294 ? -28.540 6.727 6.818 1.00 95.31 294 ASP A C 1
ATOM 2318 O O . ASP A 1 294 ? -27.336 6.589 7.028 1.00 95.31 294 ASP A O 1
ATOM 2322 N N . LYS A 1 295 ? -29.417 6.896 7.817 1.00 95.62 295 LYS A N 1
ATOM 2323 C CA . LYS A 1 295 ? -29.045 6.941 9.234 1.00 95.62 295 LYS A CA 1
ATOM 2324 C C . LYS A 1 295 ? -28.503 5.599 9.735 1.00 95.62 295 LYS A C 1
ATOM 2326 O O . LYS A 1 295 ? -27.514 5.585 10.463 1.00 95.62 295 LYS A O 1
ATOM 2331 N N . GLU A 1 296 ? -29.133 4.484 9.370 1.00 95.56 296 GLU A N 1
ATOM 2332 C CA . GLU A 1 296 ? -28.664 3.142 9.745 1.00 95.56 296 GLU A CA 1
ATOM 2333 C C . GLU A 1 296 ? -27.339 2.813 9.057 1.00 95.56 296 GLU A C 1
ATOM 2335 O O . GLU A 1 296 ? -26.414 2.320 9.701 1.00 95.56 296 GLU A O 1
ATOM 2340 N N . LEU A 1 297 ? -27.221 3.139 7.766 1.00 94.50 297 LEU A N 1
ATOM 2341 C CA . LEU A 1 297 ? -25.983 2.949 7.011 1.00 94.50 297 LEU A CA 1
ATOM 2342 C C . LEU A 1 297 ? -24.837 3.784 7.593 1.00 94.50 297 LEU A C 1
ATOM 2344 O O . LEU A 1 297 ? -23.731 3.269 7.743 1.00 94.50 297 LEU A O 1
ATOM 2348 N N . ALA A 1 298 ? -25.092 5.042 7.961 1.00 91.62 298 ALA A N 1
ATOM 2349 C CA . ALA A 1 298 ? -24.106 5.899 8.615 1.00 91.62 298 ALA A CA 1
ATOM 2350 C C . ALA A 1 298 ? -23.664 5.331 9.974 1.00 91.62 298 ALA A C 1
ATOM 2352 O O . ALA A 1 298 ? -22.465 5.263 10.243 1.00 91.62 298 ALA A O 1
ATOM 2353 N N . ALA A 1 299 ? -24.604 4.847 10.794 1.00 92.25 299 ALA A N 1
ATOM 2354 C CA . ALA A 1 299 ? -24.288 4.230 12.082 1.00 92.25 299 ALA A CA 1
ATOM 2355 C C . ALA A 1 299 ? -23.444 2.951 11.929 1.00 92.25 299 ALA A C 1
ATOM 2357 O O . ALA A 1 299 ? -22.462 2.771 12.644 1.00 92.25 299 ALA A O 1
ATOM 2358 N N . LEU A 1 300 ? -23.770 2.086 10.960 1.00 93.94 300 LEU A N 1
ATOM 2359 C CA . LEU A 1 300 ? -22.990 0.873 10.678 1.00 93.94 300 LEU A CA 1
ATOM 2360 C C . LEU A 1 300 ? -21.595 1.185 10.122 1.00 93.94 300 LEU A C 1
ATOM 2362 O O . LEU A 1 300 ? -20.637 0.489 10.456 1.00 93.94 300 LEU A O 1
ATOM 2366 N N . LYS A 1 301 ? -21.460 2.231 9.296 1.00 90.75 301 LYS A N 1
ATOM 2367 C CA . LYS A 1 301 ? -20.154 2.710 8.812 1.00 90.75 301 LYS A CA 1
ATOM 2368 C C . LYS A 1 301 ? -19.285 3.211 9.964 1.00 90.75 301 LYS A C 1
ATOM 2370 O O . LYS A 1 301 ? -18.121 2.817 10.037 1.00 90.75 301 LYS A O 1
ATOM 2375 N N . SER A 1 302 ? -19.868 4.002 10.865 1.00 87.62 302 SER A N 1
ATOM 2376 C CA . SER A 1 302 ? -19.223 4.492 12.089 1.00 87.62 302 SER A CA 1
ATOM 2377 C C . SER A 1 302 ? -18.760 3.339 12.988 1.00 87.62 302 SER A C 1
ATOM 2379 O O . SER A 1 302 ? -17.583 3.250 13.321 1.00 87.62 302 SER A O 1
ATOM 2381 N N . ALA A 1 303 ? -19.630 2.360 13.250 1.00 91.88 303 ALA A N 1
ATOM 2382 C CA . ALA A 1 303 ? -19.343 1.218 14.125 1.00 91.88 303 ALA A CA 1
ATOM 2383 C C . ALA A 1 303 ? -18.504 0.092 13.490 1.00 91.88 303 ALA A C 1
ATOM 2385 O O . ALA A 1 303 ? -18.272 -0.945 14.113 1.00 91.88 303 ALA A O 1
ATOM 2386 N N . ARG A 1 304 ? -18.072 0.228 12.230 1.00 91.31 304 ARG A N 1
ATOM 2387 C CA . ARG A 1 304 ? -17.479 -0.875 11.452 1.00 91.31 304 ARG A CA 1
ATOM 2388 C C . ARG A 1 304 ? -16.269 -1.518 12.134 1.00 91.31 304 ARG A C 1
ATOM 2390 O O . ARG A 1 304 ? -16.134 -2.741 12.083 1.00 91.31 304 ARG A O 1
ATOM 2397 N N . GLY A 1 305 ? -15.379 -0.707 12.708 1.00 88.69 305 GLY A N 1
ATOM 2398 C CA . GLY A 1 305 ? -14.171 -1.189 13.387 1.00 88.69 305 GLY A CA 1
ATOM 2399 C C . GLY A 1 305 ? -14.515 -2.073 14.584 1.00 88.69 305 GLY A C 1
ATOM 2400 O O . GLY A 1 305 ? -14.067 -3.218 14.652 1.00 88.69 305 GLY A O 1
ATOM 2401 N N . ASP A 1 306 ? -15.400 -1.580 15.451 1.00 91.88 306 ASP A N 1
ATOM 2402 C CA . ASP A 1 306 ? -15.857 -2.284 16.650 1.00 91.88 306 ASP A CA 1
ATOM 2403 C C . ASP A 1 306 ? -16.645 -3.556 16.315 1.00 91.88 306 ASP A C 1
ATOM 2405 O O . ASP A 1 306 ? -16.430 -4.606 16.928 1.00 91.88 306 ASP A O 1
ATOM 2409 N N . ILE A 1 307 ? -17.510 -3.507 15.293 1.00 94.75 307 ILE A N 1
ATOM 2410 C CA . ILE A 1 307 ? -18.240 -4.686 14.810 1.00 94.75 307 ILE A CA 1
ATOM 2411 C C . ILE A 1 307 ? -17.256 -5.762 14.330 1.00 94.75 307 ILE A C 1
ATOM 2413 O O . ILE A 1 307 ? -17.382 -6.922 14.722 1.00 94.75 307 ILE A O 1
ATOM 2417 N N . ARG A 1 308 ? -16.257 -5.402 13.509 1.00 93.94 308 ARG A N 1
ATOM 2418 C CA . ARG A 1 308 ? -15.236 -6.354 13.035 1.00 93.94 308 ARG A CA 1
ATOM 2419 C C . ARG A 1 308 ? -14.428 -6.936 14.192 1.00 93.94 308 ARG A C 1
ATOM 2421 O O . ARG A 1 308 ? -14.200 -8.141 14.212 1.00 93.94 308 ARG A O 1
ATOM 2428 N N . ALA A 1 309 ? -14.027 -6.111 15.157 1.00 92.25 309 ALA A N 1
ATOM 2429 C CA . ALA A 1 309 ? -13.302 -6.573 16.338 1.00 92.25 309 ALA A CA 1
ATOM 2430 C C . ALA A 1 309 ? -14.105 -7.614 17.137 1.00 92.25 309 ALA A C 1
ATOM 2432 O O . ALA A 1 309 ? -13.541 -8.624 17.546 1.00 92.25 309 ALA A O 1
ATOM 2433 N N . ASN A 1 310 ? -15.421 -7.422 17.285 1.00 95.19 310 ASN A N 1
ATOM 2434 C CA . ASN A 1 310 ? -16.299 -8.396 17.941 1.00 95.19 310 ASN A CA 1
ATOM 2435 C C . ASN A 1 310 ? -16.463 -9.682 17.118 1.00 95.19 310 ASN A C 1
ATOM 2437 O O . ASN A 1 310 ? -16.351 -10.777 17.661 1.00 95.19 310 ASN A O 1
ATOM 2441 N N . LEU A 1 311 ? -16.681 -9.574 15.802 1.00 95.62 311 LEU A N 1
ATOM 2442 C CA . LEU A 1 311 ? -16.831 -10.747 14.932 1.00 95.62 311 LEU A CA 1
ATOM 2443 C C . LEU A 1 311 ? -15.553 -11.602 14.871 1.00 95.62 311 LEU A C 1
ATOM 2445 O O . LEU A 1 311 ? -15.653 -12.825 14.803 1.00 95.62 311 LEU A O 1
ATOM 2449 N N . ARG A 1 312 ? -14.363 -10.992 14.944 1.00 95.62 312 ARG A N 1
ATOM 2450 C CA . ARG A 1 312 ? -13.072 -11.709 14.989 1.00 95.62 312 ARG A CA 1
ATOM 2451 C C . ARG A 1 312 ? -12.909 -12.616 16.208 1.00 95.62 312 ARG A C 1
ATOM 2453 O O . ARG A 1 312 ? -12.155 -13.575 16.137 1.00 95.62 312 ARG A O 1
ATOM 2460 N N . GLN A 1 313 ? -13.599 -12.333 17.313 1.00 96.06 313 GLN A N 1
ATOM 2461 C CA . GLN A 1 313 ? -13.503 -13.134 18.540 1.00 96.06 313 GLN A CA 1
ATOM 2462 C C . GLN A 1 313 ? -14.273 -14.463 18.455 1.00 96.06 313 GLN A C 1
ATOM 2464 O O . GLN A 1 313 ? -14.170 -15.292 19.359 1.00 96.06 313 GLN A O 1
ATOM 2469 N N . LEU A 1 314 ? -15.056 -14.682 17.395 1.00 96.19 314 LEU A N 1
ATOM 2470 C CA . LEU A 1 314 ? -15.824 -15.908 17.206 1.00 96.19 314 LEU A CA 1
ATOM 2471 C C . LEU A 1 314 ? -14.923 -17.032 16.665 1.00 96.19 314 LEU A C 1
ATOM 2473 O O . LEU A 1 314 ? -14.472 -16.968 15.523 1.00 96.19 314 LEU A O 1
ATOM 2477 N N . SER A 1 315 ? -14.700 -18.075 17.470 1.00 95.31 315 SER A N 1
ATOM 2478 C CA . SER A 1 315 ? -13.927 -19.272 17.107 1.00 95.31 315 SER A CA 1
ATOM 2479 C C . SER A 1 315 ? -14.632 -20.543 17.621 1.00 95.31 315 SER A C 1
ATOM 2481 O O . SER A 1 315 ? -14.861 -20.658 18.831 1.00 95.31 315 SER A O 1
ATOM 2483 N N . PRO A 1 316 ? -15.030 -21.489 16.743 1.00 96.06 316 PRO A N 1
ATOM 2484 C CA . PRO A 1 316 ? -14.996 -21.397 15.279 1.00 96.06 316 PRO A CA 1
ATOM 2485 C C . PRO A 1 316 ? -15.932 -20.303 14.749 1.00 96.06 316 PRO A C 1
ATOM 2487 O O . PRO A 1 316 ? -16.950 -19.999 15.379 1.00 96.06 316 PRO A O 1
ATOM 2490 N N . PHE A 1 317 ? -15.624 -19.731 13.581 1.00 97.50 317 PHE A N 1
ATOM 2491 C CA . PHE A 1 317 ? -16.462 -18.679 13.005 1.00 97.50 317 PHE A CA 1
ATOM 2492 C C . PHE A 1 317 ? -17.812 -19.244 12.497 1.00 97.50 317 PHE A C 1
ATOM 2494 O O . PHE A 1 317 ? -17.824 -20.085 11.588 1.00 97.50 317 PHE A O 1
ATOM 2501 N N . PRO A 1 318 ? -18.972 -18.808 13.032 1.00 97.06 318 PRO A N 1
ATOM 2502 C CA . PRO A 1 318 ? -20.264 -19.385 12.667 1.00 97.06 318 PRO A CA 1
ATOM 2503 C C . PRO A 1 318 ? -20.699 -19.012 11.243 1.00 97.06 318 PRO A C 1
ATOM 2505 O O . PRO A 1 318 ? -20.629 -17.850 10.845 1.00 97.06 318 PRO A O 1
ATOM 2508 N N . GLU A 1 319 ? -21.264 -19.976 10.510 1.00 95.56 319 GLU A N 1
ATOM 2509 C CA . GLU A 1 319 ? -21.710 -19.780 9.120 1.00 95.56 319 GLU A CA 1
ATOM 2510 C C . GLU A 1 319 ? -22.754 -18.662 8.976 1.00 95.56 319 GLU A C 1
ATOM 2512 O O . GLU A 1 319 ? -22.695 -17.868 8.038 1.00 95.56 319 GLU A O 1
ATOM 2517 N N . ASP A 1 320 ? -23.660 -18.543 9.950 1.00 93.94 320 ASP A N 1
ATOM 2518 C CA . ASP A 1 320 ? -24.725 -17.535 9.953 1.00 93.94 320 ASP A CA 1
ATOM 2519 C C . ASP A 1 320 ? -24.189 -16.092 10.050 1.00 93.94 320 ASP A C 1
ATOM 2521 O O . ASP A 1 320 ? -24.893 -15.142 9.709 1.00 93.94 320 ASP A O 1
ATOM 2525 N N . HIS A 1 321 ? -22.934 -15.907 10.479 1.00 96.00 321 HIS A N 1
ATOM 2526 C CA . HIS A 1 321 ? -22.292 -14.592 10.581 1.00 96.00 321 HIS A CA 1
ATOM 2527 C C . HIS A 1 321 ? -21.511 -14.207 9.314 1.00 96.00 321 HIS A C 1
ATOM 2529 O O . HIS A 1 321 ? -21.087 -13.056 9.186 1.00 96.00 321 HIS A O 1
ATOM 2535 N N . LEU A 1 322 ? -21.355 -15.113 8.340 1.00 96.88 322 LEU A N 1
ATOM 2536 C CA . LEU A 1 322 ? -20.672 -14.807 7.077 1.00 96.88 322 LEU A CA 1
ATOM 2537 C C . LEU A 1 322 ? -21.432 -13.748 6.263 1.00 96.88 322 LEU A C 1
ATOM 2539 O O . LEU A 1 322 ? -20.827 -12.848 5.679 1.00 96.88 322 LEU A O 1
ATOM 2543 N N . ASP A 1 323 ? -22.766 -13.807 6.280 1.00 96.06 323 ASP A N 1
ATOM 2544 C CA . ASP A 1 323 ? -23.621 -12.806 5.634 1.00 96.06 323 ASP A CA 1
ATOM 2545 C C . ASP A 1 323 ? -23.457 -11.414 6.267 1.00 96.06 323 ASP A C 1
ATOM 2547 O O . ASP A 1 323 ? -23.518 -10.407 5.561 1.00 96.06 323 ASP A O 1
ATOM 2551 N N . SER A 1 324 ? -23.175 -11.337 7.570 1.00 96.50 324 SER A N 1
ATOM 2552 C CA . SER A 1 324 ? -22.876 -10.074 8.253 1.00 96.50 324 SER A CA 1
ATOM 2553 C C . SER A 1 324 ? -21.577 -9.444 7.738 1.00 96.50 324 SER A C 1
ATOM 2555 O O . SER A 1 324 ? -21.545 -8.239 7.483 1.00 96.50 324 SER A O 1
ATOM 2557 N N . LEU A 1 325 ? -20.527 -10.241 7.499 1.00 96.31 325 LEU A N 1
ATOM 2558 C CA . LEU A 1 325 ? -19.279 -9.751 6.896 1.00 96.31 325 LEU A CA 1
ATOM 2559 C C . LEU A 1 325 ? -19.494 -9.247 5.462 1.00 96.31 325 LEU A C 1
ATOM 2561 O O . LEU A 1 325 ? -18.996 -8.177 5.103 1.00 96.31 325 LEU A O 1
ATOM 2565 N N . LEU A 1 326 ? -20.276 -9.975 4.660 1.00 96.38 326 LEU A N 1
ATOM 2566 C CA . LEU A 1 326 ? -20.632 -9.570 3.294 1.00 96.38 326 LEU A CA 1
ATOM 2567 C C . LEU A 1 326 ? -21.398 -8.240 3.273 1.00 96.38 326 LEU A C 1
ATOM 2569 O O . LEU A 1 326 ? -21.117 -7.361 2.453 1.00 96.38 326 LEU A O 1
ATOM 2573 N N . LYS A 1 327 ? -22.333 -8.053 4.209 1.00 96.25 327 LYS A N 1
ATOM 2574 C CA . LYS A 1 327 ? -23.064 -6.790 4.358 1.00 96.25 327 LYS A CA 1
ATOM 2575 C C . LYS A 1 327 ? -22.141 -5.650 4.766 1.00 96.25 327 LYS A C 1
ATOM 2577 O O . LYS A 1 327 ? -22.235 -4.584 4.170 1.00 96.25 327 LYS A O 1
ATOM 2582 N N . LEU A 1 328 ? -21.216 -5.860 5.705 1.00 95.19 328 LEU A N 1
ATOM 2583 C CA . LEU A 1 328 ? -20.241 -4.829 6.089 1.00 95.19 328 LEU A CA 1
ATOM 2584 C C . LEU A 1 328 ? -19.345 -4.409 4.920 1.00 95.19 328 LEU A C 1
ATOM 2586 O O . LEU A 1 328 ? -19.078 -3.217 4.767 1.00 95.19 328 LEU A O 1
ATOM 2590 N N . MET A 1 329 ? -18.901 -5.359 4.091 1.00 94.69 329 MET A N 1
ATOM 2591 C CA . MET A 1 329 ? -18.184 -5.055 2.846 1.00 94.69 329 MET A CA 1
ATOM 2592 C C . MET A 1 329 ? -19.029 -4.188 1.915 1.00 94.69 329 MET A C 1
ATOM 2594 O O . MET A 1 329 ? -18.591 -3.116 1.503 1.00 94.69 329 MET A O 1
ATOM 2598 N N . THR A 1 330 ? -20.267 -4.612 1.659 1.00 94.38 330 THR A N 1
ATOM 2599 C CA . THR A 1 330 ? -21.197 -3.907 0.764 1.00 94.38 330 THR A CA 1
ATOM 2600 C C . THR A 1 330 ? -21.492 -2.489 1.259 1.00 94.38 330 THR A C 1
ATOM 2602 O O . THR A 1 330 ? -21.442 -1.540 0.485 1.00 94.38 330 THR A O 1
ATOM 2605 N N . ILE A 1 331 ? -21.744 -2.322 2.562 1.00 93.62 331 ILE A N 1
ATOM 2606 C CA . ILE A 1 331 ? -21.996 -1.021 3.199 1.00 93.62 331 ILE A CA 1
ATOM 2607 C C . ILE A 1 331 ? -20.773 -0.108 3.080 1.00 93.62 331 ILE A C 1
ATOM 2609 O O . ILE A 1 331 ? -20.927 1.098 2.888 1.00 93.62 331 ILE A O 1
ATOM 2613 N N . SER A 1 332 ? -19.568 -0.669 3.200 1.00 88.56 332 SER A N 1
ATOM 2614 C CA . SER A 1 332 ? -18.330 0.104 3.085 1.00 88.56 332 SER A CA 1
ATOM 2615 C C . SER A 1 332 ? -18.092 0.585 1.654 1.00 88.56 332 SER A C 1
ATOM 2617 O O . SER A 1 332 ? -17.536 1.662 1.470 1.00 88.56 332 SER A O 1
ATOM 2619 N N . GLY A 1 333 ? -18.510 -0.198 0.651 1.00 89.69 333 GLY A N 1
ATOM 2620 C CA . GLY A 1 333 ? -18.082 0.006 -0.735 1.00 89.69 333 GLY A CA 1
ATOM 2621 C C . GLY A 1 333 ? -16.570 -0.191 -0.906 1.00 89.69 333 GLY A C 1
ATOM 2622 O O . GLY A 1 333 ? -15.989 0.285 -1.877 1.00 89.69 333 GLY A O 1
ATOM 2623 N N . ASP A 1 334 ? -15.925 -0.855 0.059 1.00 87.88 334 ASP A N 1
ATOM 2624 C CA . ASP A 1 334 ? -14.489 -1.094 0.043 1.00 87.88 334 ASP A CA 1
ATOM 2625 C C . ASP A 1 334 ? -14.193 -2.187 -0.993 1.00 87.88 334 ASP A C 1
ATOM 2627 O O . ASP A 1 334 ? -14.777 -3.267 -0.980 1.00 87.88 334 ASP A O 1
ATOM 2631 N N . HIS A 1 335 ? -13.208 -1.943 -1.846 1.00 91.00 335 HIS A N 1
ATOM 2632 C CA . HIS A 1 335 ? -12.648 -2.960 -2.744 1.00 91.00 335 HIS A CA 1
ATOM 2633 C C . HIS A 1 335 ? -11.622 -3.875 -2.042 1.00 91.00 335 HIS A C 1
ATOM 2635 O O . HIS A 1 335 ? -11.064 -4.778 -2.663 1.00 91.00 335 HIS A O 1
ATOM 2641 N N . PHE A 1 336 ? -11.338 -3.600 -0.765 1.00 92.06 336 PHE A N 1
ATOM 2642 C CA . PHE A 1 336 ? -10.409 -4.332 0.088 1.00 92.06 336 PHE A CA 1
ATOM 2643 C C . PHE A 1 336 ? -11.174 -5.029 1.216 1.00 92.06 336 PHE A C 1
ATOM 2645 O O . PHE A 1 336 ? -11.776 -4.363 2.064 1.00 92.06 336 PHE A O 1
ATOM 2652 N N . ALA A 1 337 ? -11.125 -6.360 1.244 1.00 94.56 337 ALA A N 1
ATOM 2653 C CA . ALA A 1 337 ? -11.671 -7.152 2.336 1.00 94.56 337 ALA A CA 1
ATOM 2654 C C . ALA A 1 337 ? -10.578 -7.554 3.322 1.00 94.56 337 ALA A C 1
ATOM 2656 O O . ALA A 1 337 ? -9.696 -8.344 3.001 1.00 94.56 337 ALA A O 1
ATOM 2657 N N . ASP A 1 338 ? -10.696 -7.050 4.545 1.00 93.81 338 ASP A N 1
ATOM 2658 C CA . ASP A 1 338 ? -9.860 -7.447 5.672 1.00 93.81 338 ASP A CA 1
ATOM 2659 C C . ASP A 1 338 ? -10.548 -8.564 6.469 1.00 93.81 338 ASP A C 1
ATOM 2661 O O . ASP A 1 338 ? -11.439 -8.302 7.286 1.00 93.81 338 ASP A O 1
ATOM 2665 N N . LEU A 1 339 ? -10.129 -9.802 6.203 1.00 96.44 339 LEU A N 1
ATOM 2666 C CA . LEU A 1 339 ? -10.470 -11.012 6.954 1.00 96.44 339 LEU A CA 1
ATOM 2667 C C . LEU A 1 339 ? -9.271 -11.517 7.776 1.00 96.44 339 LEU A C 1
ATOM 2669 O O . LEU A 1 339 ? -9.239 -12.687 8.169 1.00 96.44 339 LEU A O 1
ATOM 2673 N N . SER A 1 340 ? -8.301 -10.646 8.069 1.00 94.38 340 SER A N 1
ATOM 2674 C CA . SER A 1 340 ? -7.140 -11.014 8.874 1.00 94.38 340 SER A CA 1
ATOM 2675 C C . SER A 1 340 ? -7.551 -11.423 10.293 1.00 94.38 340 SER A C 1
ATOM 2677 O O . SER A 1 340 ? -8.416 -10.797 10.924 1.00 94.38 340 SER A O 1
ATOM 2679 N N . GLY A 1 341 ? -6.947 -12.509 10.779 1.00 93.75 341 GLY A N 1
ATOM 2680 C CA . GLY A 1 341 ? -7.151 -13.048 12.127 1.00 93.75 341 GLY A CA 1
ATOM 2681 C C . GLY A 1 341 ? -8.524 -13.672 12.401 1.00 93.75 341 GLY A C 1
ATOM 2682 O O . GLY A 1 341 ? -8.791 -14.043 13.540 1.00 93.75 341 GLY A O 1
ATOM 2683 N N . TYR A 1 342 ? -9.405 -13.792 11.403 1.00 97.00 342 TYR A N 1
ATOM 2684 C CA . TYR A 1 342 ? -10.664 -14.518 11.570 1.00 97.00 342 TYR A CA 1
ATOM 2685 C C . TYR A 1 342 ? -10.444 -16.032 11.498 1.00 97.00 342 TYR A C 1
ATOM 2687 O O . TYR A 1 342 ? -9.711 -16.515 10.635 1.00 97.00 342 TYR A O 1
ATOM 2695 N N . ASP A 1 343 ? -11.184 -16.783 12.314 1.00 97.44 343 ASP A N 1
ATOM 2696 C CA . ASP A 1 343 ? -11.181 -18.251 12.338 1.00 97.44 343 ASP A CA 1
ATOM 2697 C C . ASP A 1 343 ? -12.113 -18.865 11.270 1.00 97.44 343 ASP A C 1
ATOM 2699 O O . ASP A 1 343 ? -13.015 -19.657 11.554 1.00 97.44 343 ASP A O 1
ATOM 2703 N N . LEU A 1 344 ? -11.957 -18.410 10.022 1.00 98.06 344 LEU A N 1
ATOM 2704 C CA . LEU A 1 344 ? -12.757 -18.839 8.869 1.00 98.06 344 LEU A CA 1
ATOM 2705 C C . LEU A 1 344 ? -12.147 -20.075 8.206 1.00 98.06 344 LEU A C 1
ATOM 2707 O O . LEU A 1 344 ? -10.947 -20.123 7.955 1.00 98.06 344 LEU A O 1
ATOM 2711 N N . SER A 1 345 ? -12.977 -21.037 7.820 1.00 98.19 345 SER A N 1
ATOM 2712 C CA . SER A 1 345 ? -12.549 -22.143 6.956 1.00 98.19 345 SER A CA 1
ATOM 2713 C C . SER A 1 345 ? -12.279 -21.680 5.515 1.00 98.19 345 SER A C 1
ATOM 2715 O O . SER A 1 345 ? -12.854 -20.695 5.040 1.00 98.19 345 SER A O 1
ATOM 2717 N N . ALA A 1 346 ? -11.483 -22.446 4.761 1.00 98.25 346 ALA A N 1
ATOM 2718 C CA . ALA A 1 346 ? -11.251 -22.186 3.337 1.00 98.25 346 ALA A CA 1
ATOM 2719 C C . ALA A 1 346 ? -12.559 -22.119 2.521 1.00 98.25 346 ALA A C 1
ATOM 2721 O O . ALA A 1 346 ? -12.720 -21.247 1.668 1.00 98.25 346 ALA A O 1
ATOM 2722 N N . ALA A 1 347 ? -13.539 -22.977 2.833 1.00 98.38 347 ALA A N 1
ATOM 2723 C CA . ALA A 1 347 ? -14.850 -22.969 2.182 1.00 98.38 347 ALA A CA 1
ATOM 2724 C C . ALA A 1 347 ? -15.628 -21.664 2.431 1.00 98.38 347 ALA A C 1
ATOM 2726 O O . ALA A 1 347 ? -16.256 -21.135 1.511 1.00 98.38 347 ALA A O 1
ATOM 2727 N N . GLN A 1 348 ? -15.557 -21.117 3.648 1.00 98.38 348 GLN A N 1
ATOM 2728 C CA . GLN A 1 348 ? -16.173 -19.832 3.987 1.00 98.38 348 GLN A CA 1
ATOM 2729 C C . GLN A 1 348 ? -15.493 -18.670 3.263 1.00 98.38 348 GLN A C 1
ATOM 2731 O O . GLN A 1 348 ? -16.187 -17.811 2.721 1.00 98.38 348 GLN A O 1
ATOM 2736 N N . ILE A 1 349 ? -14.159 -18.665 3.191 1.00 98.50 349 ILE A N 1
ATOM 2737 C CA . ILE A 1 349 ? -13.388 -17.649 2.456 1.00 98.50 349 ILE A CA 1
ATOM 2738 C C . ILE A 1 349 ? -13.736 -17.680 0.964 1.00 98.50 349 ILE A C 1
ATOM 2740 O O . ILE A 1 349 ? -14.028 -16.640 0.377 1.00 98.50 349 ILE A O 1
ATOM 2744 N N . VAL A 1 350 ? -13.793 -18.869 0.359 1.00 98.44 350 VAL A N 1
ATOM 2745 C CA . VAL A 1 350 ? -14.209 -19.063 -1.039 1.00 98.44 350 VAL A CA 1
ATOM 2746 C C . VAL A 1 350 ? -15.638 -18.560 -1.268 1.00 98.44 350 VAL A C 1
ATOM 2748 O O . VAL A 1 350 ? -15.894 -17.811 -2.215 1.00 98.44 350 VAL A O 1
ATOM 2751 N N . ARG A 1 351 ? -16.575 -18.913 -0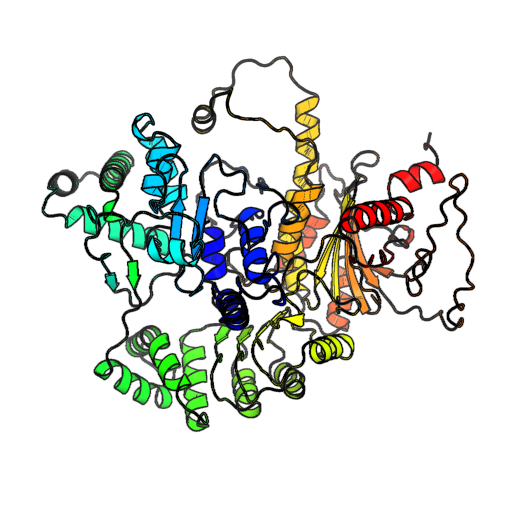.377 1.00 98.06 351 ARG A N 1
ATOM 2752 C CA . ARG A 1 351 ? -17.967 -18.448 -0.444 1.00 98.06 351 ARG A CA 1
ATOM 2753 C C . ARG A 1 351 ? -18.059 -16.929 -0.324 1.00 98.06 351 ARG A C 1
ATOM 2755 O O . ARG A 1 351 ? -18.790 -16.315 -1.099 1.00 98.06 351 ARG A O 1
ATOM 2762 N N . PHE A 1 352 ? -17.314 -16.329 0.599 1.00 97.94 352 PHE A N 1
ATOM 2763 C CA . PHE A 1 352 ? -17.242 -14.882 0.768 1.00 97.94 352 PHE A CA 1
ATOM 2764 C C . PHE A 1 352 ? -16.712 -14.199 -0.497 1.00 97.94 352 PHE A C 1
ATOM 2766 O O . PHE A 1 352 ? -17.393 -13.348 -1.064 1.00 97.94 352 PHE A O 1
ATOM 2773 N N . ALA A 1 353 ? -15.546 -14.626 -0.989 1.00 97.62 353 ALA A N 1
ATOM 2774 C CA . ALA A 1 353 ? -14.887 -14.023 -2.143 1.00 97.62 353 ALA A CA 1
ATOM 2775 C C . ALA A 1 353 ? -15.745 -14.108 -3.417 1.00 97.62 353 ALA A C 1
ATOM 2777 O O . ALA A 1 353 ? -15.856 -13.137 -4.161 1.00 97.62 353 ALA A O 1
ATOM 2778 N N . SER A 1 354 ? -16.439 -15.232 -3.632 1.00 97.38 354 SER A N 1
ATOM 2779 C CA . SER A 1 354 ? -17.339 -15.411 -4.785 1.00 97.38 354 SER A CA 1
ATOM 2780 C C . SER A 1 354 ? -18.552 -14.465 -4.795 1.00 97.38 354 SER A C 1
ATOM 2782 O O . SER A 1 354 ? -19.168 -14.266 -5.842 1.00 97.38 354 SER A O 1
ATOM 2784 N N . ARG A 1 355 ? -18.911 -13.878 -3.643 1.00 97.44 355 ARG A N 1
ATOM 2785 C CA . ARG A 1 355 ? -20.065 -12.976 -3.484 1.00 97.44 355 ARG A CA 1
ATOM 2786 C C . ARG A 1 355 ? -19.693 -11.492 -3.493 1.00 97.44 355 ARG A C 1
ATOM 2788 O O . ARG A 1 355 ? -20.592 -10.664 -3.381 1.00 97.44 355 ARG A O 1
ATOM 2795 N N . CYS A 1 356 ? -18.414 -11.162 -3.659 1.00 96.50 356 CYS A N 1
ATOM 2796 C CA . CYS A 1 356 ? -17.896 -9.794 -3.637 1.00 96.50 356 CYS A CA 1
ATOM 2797 C C . CYS A 1 356 ? -17.228 -9.427 -4.976 1.00 96.50 356 CYS A C 1
ATOM 2799 O O . CYS A 1 356 ? -16.024 -9.217 -4.989 1.00 96.50 356 CYS A O 1
ATOM 2801 N N . PRO A 1 357 ? -17.962 -9.324 -6.102 1.00 95.19 357 PRO A N 1
ATOM 2802 C CA . PRO A 1 357 ? -17.368 -9.167 -7.439 1.00 95.19 357 PRO A CA 1
ATOM 2803 C C . PRO A 1 357 ? -16.529 -7.892 -7.632 1.00 95.19 357 PRO A C 1
ATOM 2805 O O . PRO A 1 357 ? -15.676 -7.851 -8.516 1.00 95.19 357 PRO A O 1
ATOM 2808 N N . ASP A 1 358 ? -16.758 -6.863 -6.814 1.00 93.50 358 ASP A N 1
ATOM 2809 C CA . ASP A 1 358 ? -16.034 -5.589 -6.874 1.00 93.50 358 ASP A CA 1
ATOM 2810 C C . ASP A 1 358 ? -14.740 -5.589 -6.033 1.00 93.50 358 ASP A C 1
ATOM 2812 O O . ASP A 1 358 ? -14.013 -4.594 -6.010 1.00 93.50 358 ASP A O 1
ATOM 2816 N N . MET A 1 359 ? -14.440 -6.679 -5.320 1.00 95.06 359 MET A N 1
ATOM 2817 C CA . MET A 1 359 ? -13.289 -6.791 -4.420 1.00 95.06 359 MET A CA 1
ATOM 2818 C C . MET A 1 359 ? -12.008 -7.149 -5.181 1.00 95.06 359 MET A C 1
ATOM 2820 O O . MET A 1 359 ? -11.818 -8.281 -5.609 1.00 95.06 359 MET A O 1
ATOM 2824 N N . ASP A 1 360 ? -11.064 -6.217 -5.289 1.00 95.31 360 ASP A N 1
ATOM 2825 C CA . ASP A 1 360 ? -9.780 -6.484 -5.952 1.00 95.31 360 ASP A CA 1
ATOM 2826 C C . ASP A 1 360 ? -8.676 -6.969 -4.997 1.00 95.31 360 ASP A C 1
ATOM 2828 O O . ASP A 1 360 ? -7.634 -7.444 -5.457 1.00 95.31 360 ASP A O 1
ATOM 2832 N N . SER A 1 361 ? -8.884 -6.862 -3.683 1.00 95.12 361 SER A N 1
ATOM 2833 C CA . SER A 1 361 ? -7.878 -7.188 -2.675 1.00 95.12 361 SER A CA 1
ATOM 2834 C C . SER A 1 361 ? -8.502 -7.909 -1.483 1.00 95.12 361 SER A C 1
ATOM 2836 O O . SER A 1 361 ? -9.499 -7.451 -0.922 1.00 95.12 361 SER A O 1
ATOM 2838 N N . LEU A 1 362 ? -7.909 -9.038 -1.105 1.00 96.81 362 LEU A N 1
ATOM 2839 C CA . LEU A 1 362 ? -8.371 -9.907 -0.030 1.00 96.81 362 LEU A CA 1
ATOM 2840 C C . LEU A 1 362 ? -7.225 -10.185 0.943 1.00 96.81 362 LEU A C 1
ATOM 2842 O O . LEU A 1 362 ? -6.183 -10.710 0.549 1.00 96.81 362 LEU A O 1
ATOM 2846 N N . ASP A 1 363 ? -7.435 -9.875 2.215 1.00 96.25 363 ASP A N 1
ATOM 2847 C CA . ASP A 1 363 ? -6.520 -10.210 3.298 1.00 96.25 363 ASP A CA 1
ATOM 2848 C C . ASP A 1 363 ? -7.095 -11.331 4.158 1.00 96.25 363 ASP A C 1
ATOM 2850 O O . ASP A 1 363 ? -8.119 -11.151 4.808 1.00 96.25 363 ASP A O 1
ATOM 2854 N N . ILE A 1 364 ? -6.435 -12.486 4.142 1.00 97.25 364 ILE A N 1
ATOM 2855 C CA . ILE A 1 364 ? -6.741 -13.664 4.965 1.00 97.25 364 ILE A CA 1
ATOM 2856 C C . ILE A 1 364 ? -5.534 -14.045 5.830 1.00 97.25 364 ILE A C 1
ATOM 2858 O O . ILE A 1 364 ? -5.375 -15.205 6.210 1.00 97.25 364 ILE A O 1
ATOM 2862 N N . SER A 1 365 ? -4.655 -13.079 6.109 1.00 95.00 365 SER A N 1
ATOM 2863 C CA . SER A 1 365 ? -3.477 -13.277 6.948 1.00 95.00 365 SER A CA 1
ATOM 2864 C C . SER A 1 365 ? -3.860 -13.786 8.339 1.00 95.00 365 SER A C 1
ATOM 2866 O O . SER A 1 365 ? -4.938 -13.496 8.864 1.00 95.00 365 SER A O 1
ATOM 2868 N N . GLN A 1 366 ? -2.955 -14.548 8.953 1.00 93.88 366 GLN A N 1
ATOM 2869 C CA . GLN A 1 366 ? -3.135 -15.144 10.284 1.00 93.88 366 GLN A CA 1
ATOM 2870 C C . GLN A 1 366 ? -4.322 -16.113 10.394 1.00 93.88 366 GLN A C 1
ATOM 2872 O O . GLN A 1 366 ? -4.796 -16.383 11.496 1.00 93.88 366 GLN A O 1
ATOM 2877 N N . ASN A 1 367 ? -4.822 -16.643 9.278 1.00 96.75 367 ASN A N 1
ATOM 2878 C CA . ASN A 1 367 ? -5.860 -17.659 9.322 1.00 96.75 367 ASN A CA 1
ATOM 2879 C C . ASN A 1 367 ? -5.224 -19.058 9.496 1.00 96.75 367 ASN A C 1
ATOM 2881 O O . ASN A 1 367 ? -4.456 -19.490 8.629 1.00 96.75 367 ASN A O 1
ATOM 2885 N N . PRO A 1 368 ? -5.533 -19.793 10.582 1.00 96.12 368 PRO A N 1
ATOM 2886 C CA . PRO A 1 368 ? -4.907 -21.085 10.877 1.00 96.12 368 PRO A CA 1
ATOM 2887 C C . PRO A 1 368 ? -5.418 -22.237 9.998 1.00 96.12 368 PRO A C 1
ATOM 2889 O O . PRO A 1 368 ? -4.848 -23.329 10.020 1.00 96.12 368 PRO A O 1
ATOM 2892 N N . HIS A 1 369 ? -6.498 -22.024 9.245 1.00 97.69 369 HIS A N 1
ATOM 2893 C CA . HIS A 1 369 ? -7.163 -23.039 8.431 1.00 97.69 369 HIS A CA 1
ATOM 2894 C C . HIS A 1 369 ? -6.812 -22.970 6.945 1.00 97.69 369 HIS A C 1
ATOM 2896 O O . HIS A 1 369 ? -7.204 -23.867 6.201 1.00 97.69 369 HIS A O 1
ATOM 2902 N N . ILE A 1 370 ? -6.091 -21.934 6.508 1.00 98.19 370 ILE A N 1
ATOM 2903 C CA . ILE A 1 370 ? -5.674 -21.782 5.114 1.00 98.19 370 ILE A CA 1
ATOM 2904 C C . ILE A 1 370 ? -4.348 -22.494 4.870 1.00 98.19 370 ILE A C 1
ATOM 2906 O O . ILE A 1 370 ? -3.339 -22.217 5.519 1.00 98.19 370 ILE A O 1
ATOM 2910 N N . SER A 1 371 ? -4.355 -23.370 3.872 1.00 98.00 371 SER A N 1
ATOM 2911 C CA . SER A 1 371 ? -3.204 -24.109 3.367 1.00 98.00 371 SER A CA 1
ATOM 2912 C C . SER A 1 371 ? -2.836 -23.679 1.942 1.00 98.00 371 SER A C 1
ATOM 2914 O O . SER A 1 371 ? -3.538 -22.902 1.292 1.00 98.00 371 SER A O 1
ATOM 2916 N N . LEU A 1 372 ? -1.720 -24.20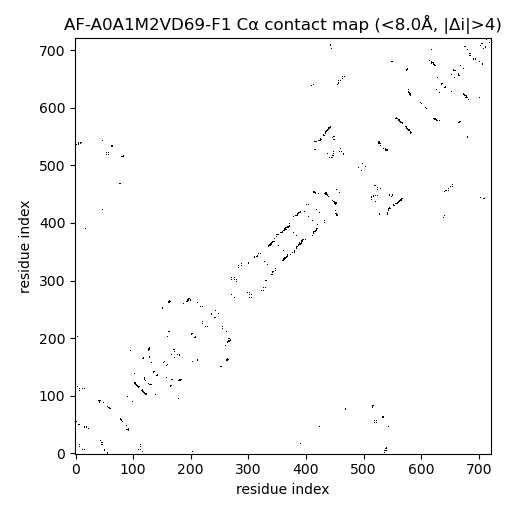1 1.426 1.00 97.94 372 LEU A N 1
ATOM 2917 C CA . LEU A 1 372 ? -1.286 -23.926 0.054 1.00 97.94 372 LEU A CA 1
ATOM 2918 C C . LEU A 1 372 ? -2.306 -24.395 -1.005 1.00 97.94 372 LEU A C 1
ATOM 2920 O O . LEU A 1 372 ? -2.468 -23.725 -2.027 1.00 97.94 372 LEU A O 1
ATOM 2924 N N . ASP A 1 373 ? -3.005 -25.506 -0.754 1.00 98.19 373 ASP A N 1
ATOM 2925 C CA . ASP A 1 373 ? -3.973 -26.103 -1.689 1.00 98.19 373 ASP A CA 1
ATOM 2926 C C . ASP A 1 373 ? -5.256 -25.264 -1.834 1.00 98.19 373 ASP A C 1
ATOM 2928 O O . ASP A 1 373 ? -5.999 -25.398 -2.811 1.00 98.19 373 ASP A O 1
ATOM 2932 N N . ASP A 1 374 ? -5.501 -24.346 -0.897 1.00 98.44 374 ASP A N 1
ATOM 2933 C CA . ASP A 1 374 ? -6.659 -23.455 -0.926 1.00 98.44 374 ASP A CA 1
ATOM 2934 C C . ASP A 1 374 ? -6.451 -22.262 -1.872 1.00 98.44 374 ASP A C 1
ATOM 2936 O O . ASP A 1 374 ? -7.421 -21.732 -2.420 1.00 98.44 374 ASP A O 1
ATOM 2940 N N . ILE A 1 375 ? -5.196 -21.865 -2.131 1.00 98.38 375 ILE A N 1
ATOM 2941 C CA . ILE A 1 375 ? -4.859 -20.700 -2.968 1.00 98.38 375 ILE A CA 1
ATOM 2942 C C . ILE A 1 375 ? -5.442 -20.826 -4.387 1.00 98.38 375 ILE A C 1
ATOM 2944 O O . ILE A 1 375 ? -6.120 -19.889 -4.824 1.00 98.38 375 ILE A O 1
ATOM 2948 N N . PRO A 1 376 ? -5.278 -21.956 -5.111 1.00 98.50 376 PRO A N 1
ATOM 2949 C CA . PRO A 1 376 ? -5.949 -22.147 -6.394 1.00 98.50 376 PRO A CA 1
ATOM 2950 C C . PRO A 1 376 ? -7.468 -22.035 -6.320 1.00 98.50 376 PRO A C 1
ATOM 2952 O O . PRO A 1 376 ? -8.077 -21.389 -7.170 1.00 98.50 376 PRO A O 1
ATOM 2955 N N . THR A 1 377 ? -8.082 -22.620 -5.293 1.00 98.31 377 THR A N 1
ATOM 2956 C CA . THR A 1 377 ? -9.540 -22.619 -5.125 1.00 98.31 377 THR A CA 1
ATOM 2957 C C . THR A 1 377 ? -10.078 -21.198 -4.947 1.00 98.31 377 THR A C 1
ATOM 2959 O O . THR A 1 377 ? -11.100 -20.850 -5.542 1.00 98.31 377 THR A O 1
ATOM 2962 N N . ILE A 1 378 ? -9.364 -20.350 -4.199 1.00 98.38 378 ILE A N 1
ATOM 2963 C CA . ILE A 1 378 ? -9.715 -18.938 -3.998 1.00 98.38 378 ILE A CA 1
ATOM 2964 C C . ILE A 1 378 ? -9.654 -18.163 -5.323 1.00 98.38 378 ILE A C 1
ATOM 2966 O O . ILE A 1 378 ? -10.633 -17.509 -5.683 1.00 98.38 378 ILE A O 1
ATOM 2970 N N . PHE A 1 379 ? -8.559 -18.270 -6.086 1.00 97.88 379 PHE A N 1
ATOM 2971 C CA . PHE A 1 379 ? -8.427 -17.570 -7.374 1.00 97.88 379 PHE A CA 1
ATOM 2972 C C . PHE A 1 379 ? -9.427 -18.060 -8.430 1.00 97.88 379 PHE A C 1
ATOM 2974 O O . PHE A 1 379 ? -9.917 -17.262 -9.228 1.00 97.88 379 PHE A O 1
ATOM 2981 N N . ILE A 1 380 ? -9.779 -19.349 -8.424 1.00 97.44 380 ILE A N 1
ATOM 2982 C CA . ILE A 1 380 ? -10.813 -19.898 -9.315 1.00 97.44 380 ILE A CA 1
ATOM 2983 C C . ILE A 1 380 ? -12.195 -19.338 -8.960 1.00 97.44 380 ILE A C 1
ATOM 2985 O O . ILE A 1 380 ? -12.964 -18.985 -9.854 1.00 97.44 380 ILE A O 1
ATOM 2989 N N . ALA A 1 381 ? -12.524 -19.254 -7.669 1.00 97.50 381 ALA A N 1
ATOM 2990 C CA . ALA A 1 381 ? -13.819 -18.757 -7.211 1.00 97.50 381 ALA A CA 1
ATOM 2991 C C . ALA A 1 381 ? -13.968 -17.235 -7.348 1.00 97.50 381 ALA A C 1
ATOM 2993 O O . ALA A 1 381 ? -15.080 -16.737 -7.531 1.00 97.50 381 ALA A O 1
ATOM 2994 N N . ALA A 1 382 ? -12.858 -16.503 -7.267 1.00 97.31 382 ALA A N 1
ATOM 2995 C CA . ALA A 1 382 ? -12.818 -15.051 -7.334 1.00 97.31 382 ALA A CA 1
ATOM 2996 C C . ALA A 1 382 ? -11.708 -14.580 -8.296 1.00 97.31 382 ALA A C 1
ATOM 2998 O O . ALA A 1 382 ? -10.707 -14.003 -7.870 1.00 97.31 382 ALA A O 1
ATOM 2999 N N . PRO A 1 383 ? -11.891 -14.768 -9.618 1.00 96.56 383 PRO A N 1
ATOM 3000 C CA . PRO A 1 383 ? -10.867 -14.447 -10.616 1.00 96.56 383 PRO A CA 1
ATOM 3001 C C . PRO A 1 383 ? -10.577 -12.945 -10.730 1.00 96.56 383 PRO A C 1
ATOM 3003 O O . PRO A 1 383 ? -9.604 -12.550 -11.358 1.00 96.56 383 PRO A O 1
ATOM 3006 N N . HIS A 1 384 ? -11.412 -12.094 -10.139 1.00 95.62 384 HIS A N 1
ATOM 3007 C CA . HIS A 1 384 ? -11.248 -10.644 -10.108 1.00 95.62 384 HIS A CA 1
ATOM 3008 C C . HIS A 1 384 ? -10.272 -10.172 -9.011 1.00 95.62 384 HIS A C 1
ATOM 3010 O O . HIS A 1 384 ? -9.838 -9.019 -9.059 1.00 95.62 384 HIS A O 1
ATOM 3016 N N . ILE A 1 385 ? -9.887 -11.048 -8.069 1.00 96.75 385 ILE A N 1
ATOM 3017 C CA . ILE A 1 385 ? -8.882 -10.739 -7.048 1.00 96.75 385 ILE A CA 1
ATOM 3018 C C . ILE A 1 385 ? -7.543 -10.470 -7.725 1.00 96.75 385 ILE A C 1
ATOM 3020 O O . ILE A 1 385 ? -6.999 -11.305 -8.449 1.00 96.75 385 ILE A O 1
ATOM 3024 N N . ARG A 1 386 ? -6.989 -9.299 -7.430 1.00 96.50 386 ARG A N 1
ATOM 3025 C CA . ARG A 1 386 ? -5.667 -8.869 -7.881 1.00 96.50 386 ARG A CA 1
ATOM 3026 C C . ARG A 1 386 ? -4.621 -9.032 -6.791 1.00 96.50 386 ARG A C 1
ATOM 3028 O O . ARG A 1 386 ? -3.448 -9.226 -7.095 1.00 96.50 386 ARG A O 1
ATOM 3035 N N . ARG A 1 387 ? -5.014 -8.926 -5.524 1.00 95.88 387 ARG A N 1
ATOM 3036 C CA . ARG A 1 387 ? -4.093 -8.950 -4.385 1.00 95.88 387 ARG A CA 1
ATOM 3037 C C . ARG A 1 387 ? -4.611 -9.903 -3.319 1.00 95.88 387 ARG A C 1
ATOM 3039 O O . ARG A 1 387 ? -5.765 -9.806 -2.915 1.00 95.88 387 ARG A O 1
ATOM 3046 N N . LEU A 1 388 ? -3.753 -10.817 -2.879 1.00 97.12 388 LEU A N 1
ATOM 3047 C CA . LEU A 1 388 ? -4.080 -11.797 -1.847 1.00 97.12 388 LEU A CA 1
ATOM 3048 C C . LEU A 1 388 ? -3.020 -11.763 -0.743 1.00 97.12 388 LEU A C 1
ATOM 3050 O O . LEU A 1 388 ? -1.858 -12.061 -1.017 1.00 97.12 388 LEU A O 1
ATOM 3054 N N . ASN A 1 389 ? -3.407 -11.415 0.486 1.00 95.88 389 ASN A N 1
ATOM 3055 C CA . ASN A 1 389 ? -2.527 -11.459 1.655 1.00 95.88 389 ASN A CA 1
ATOM 3056 C C . ASN A 1 389 ? -2.735 -12.731 2.469 1.00 95.88 389 ASN A C 1
ATOM 3058 O O . ASN A 1 389 ? -3.836 -13.006 2.936 1.00 95.88 389 ASN A O 1
ATOM 3062 N N . VAL A 1 390 ? -1.652 -13.497 2.615 1.00 96.56 390 VAL A N 1
ATOM 3063 C CA . VAL A 1 390 ? -1.604 -14.786 3.320 1.00 96.56 390 VAL A CA 1
ATOM 3064 C C . VAL A 1 390 ? -0.459 -14.837 4.335 1.00 96.56 390 VAL A C 1
ATOM 3066 O O . VAL A 1 390 ? 0.003 -15.910 4.723 1.00 96.56 390 VAL A O 1
ATOM 3069 N N . CYS A 1 391 ? 0.042 -13.676 4.762 1.00 92.81 391 CYS A N 1
ATOM 3070 C CA . CYS A 1 391 ? 1.073 -13.594 5.790 1.00 92.81 391 CYS A CA 1
ATOM 3071 C C . CYS A 1 391 ? 0.623 -14.275 7.094 1.00 92.81 391 CYS A C 1
ATOM 3073 O O . CYS A 1 391 ? -0.502 -14.096 7.549 1.00 92.81 391 CYS A O 1
ATOM 3075 N N . GLY A 1 392 ? 1.506 -15.048 7.725 1.00 91.56 392 GLY A N 1
ATOM 3076 C CA . GLY A 1 392 ? 1.206 -15.732 8.989 1.00 91.56 392 GLY A CA 1
ATOM 3077 C C . GLY A 1 392 ? 0.245 -16.921 8.891 1.00 91.56 392 GLY A C 1
ATOM 3078 O O . GLY A 1 392 ? -0.094 -17.504 9.916 1.00 91.56 392 GLY A O 1
ATOM 3079 N N . CYS A 1 393 ? -0.176 -17.329 7.690 1.00 95.38 393 CYS A N 1
ATOM 3080 C CA . CYS A 1 393 ? -0.865 -18.605 7.503 1.00 95.38 393 CYS A CA 1
ATOM 3081 C C . CYS A 1 393 ? 0.158 -19.746 7.618 1.00 95.38 393 CYS A C 1
ATOM 3083 O O . CYS A 1 393 ? 0.811 -20.107 6.640 1.00 95.38 393 CYS A O 1
ATOM 3085 N N . GLY A 1 394 ? 0.327 -20.301 8.822 1.00 93.69 394 GLY A N 1
ATOM 3086 C CA . GLY A 1 394 ? 1.418 -21.234 9.146 1.00 93.69 394 GLY A CA 1
ATOM 3087 C C . GLY A 1 394 ? 1.471 -22.529 8.320 1.00 93.69 394 GLY A C 1
ATOM 3088 O O . GLY A 1 394 ? 2.504 -23.191 8.304 1.00 93.69 394 GLY A O 1
ATOM 3089 N N . ALA A 1 395 ? 0.394 -22.890 7.614 1.00 96.38 395 ALA A N 1
ATOM 3090 C CA . ALA A 1 395 ? 0.356 -24.048 6.717 1.00 96.38 395 ALA A CA 1
ATOM 3091 C C . ALA A 1 395 ? 0.839 -23.747 5.280 1.00 96.38 395 ALA A C 1
ATOM 3093 O O . ALA A 1 395 ? 0.864 -24.652 4.441 1.00 96.38 395 ALA A O 1
ATOM 3094 N N . ILE A 1 396 ? 1.221 -22.502 4.971 1.00 97.19 396 ILE A N 1
ATOM 3095 C CA . ILE A 1 396 ? 1.754 -22.108 3.663 1.00 97.19 396 ILE A CA 1
ATOM 3096 C C . ILE A 1 396 ? 3.281 -22.049 3.732 1.00 97.19 396 ILE A C 1
ATOM 3098 O O . ILE A 1 396 ? 3.868 -21.106 4.255 1.00 97.19 396 ILE A O 1
ATOM 3102 N N . ASP A 1 397 ? 3.939 -23.048 3.148 1.00 95.44 397 ASP A N 1
ATOM 3103 C CA . ASP A 1 397 ? 5.388 -23.013 2.958 1.00 95.44 397 ASP A CA 1
ATOM 3104 C C . ASP A 1 397 ? 5.769 -22.037 1.830 1.00 95.44 397 ASP A C 1
ATOM 3106 O O . ASP A 1 397 ? 5.250 -22.101 0.710 1.00 95.44 397 ASP A O 1
ATOM 3110 N N . GLY A 1 398 ? 6.719 -21.143 2.110 1.00 93.75 398 GLY A N 1
ATOM 3111 C CA . GLY A 1 398 ? 7.137 -20.111 1.163 1.00 93.75 398 GLY A CA 1
ATOM 3112 C C . GLY A 1 398 ? 7.759 -20.659 -0.120 1.00 93.75 398 GLY A C 1
ATOM 3113 O O . GLY A 1 398 ? 7.502 -20.131 -1.202 1.00 93.75 398 GLY A O 1
ATOM 3114 N N . GLN A 1 399 ? 8.544 -21.735 -0.037 1.00 94.38 399 GLN A N 1
ATOM 3115 C CA . GLN A 1 399 ? 9.175 -22.329 -1.214 1.00 94.38 399 GLN A CA 1
ATOM 3116 C C . GLN A 1 399 ? 8.148 -23.070 -2.076 1.00 94.38 399 GLN A C 1
ATOM 3118 O O . GLN A 1 399 ? 8.198 -22.994 -3.308 1.00 94.38 399 GLN A O 1
ATOM 3123 N N . ALA A 1 400 ? 7.197 -23.754 -1.447 1.00 95.94 400 ALA A N 1
ATOM 3124 C CA . ALA A 1 400 ? 6.082 -24.403 -2.114 1.00 95.94 400 ALA A CA 1
ATOM 3125 C C . ALA A 1 400 ? 5.161 -23.378 -2.797 1.00 95.94 400 ALA A C 1
ATOM 3127 O O . ALA A 1 400 ? 4.756 -23.599 -3.938 1.00 95.94 400 ALA A O 1
ATOM 3128 N N . LEU A 1 401 ? 4.933 -22.213 -2.183 1.00 96.62 401 LEU A N 1
ATOM 3129 C CA . LEU A 1 401 ? 4.209 -21.099 -2.800 1.00 96.62 401 LEU A CA 1
ATOM 3130 C C . LEU A 1 401 ? 4.934 -20.534 -4.033 1.00 96.62 401 LEU A C 1
ATOM 3132 O O . LEU A 1 401 ? 4.320 -20.363 -5.088 1.00 96.62 401 LEU A O 1
ATOM 3136 N N . LEU A 1 402 ? 6.252 -20.313 -3.954 1.00 94.44 402 LEU A N 1
ATOM 3137 C CA . LEU A 1 402 ? 7.058 -19.916 -5.119 1.00 94.44 402 LEU A CA 1
ATOM 3138 C C . LEU A 1 402 ? 6.995 -20.974 -6.236 1.00 94.44 402 LEU A C 1
ATOM 3140 O O . LEU A 1 402 ? 6.920 -20.635 -7.419 1.00 94.44 402 LEU A O 1
ATOM 3144 N N . ASN A 1 403 ? 7.003 -22.260 -5.870 1.00 94.81 403 ASN A N 1
ATOM 3145 C CA . ASN A 1 403 ? 6.862 -23.366 -6.816 1.00 94.81 403 ASN A CA 1
ATOM 3146 C C . ASN A 1 403 ? 5.470 -23.396 -7.462 1.00 94.81 403 ASN A C 1
ATOM 3148 O O . ASN A 1 403 ? 5.379 -23.656 -8.663 1.00 94.81 403 ASN A O 1
ATOM 3152 N N . LEU A 1 404 ? 4.408 -23.101 -6.711 1.00 96.38 404 LEU A N 1
ATOM 3153 C CA . LEU A 1 404 ? 3.045 -23.012 -7.231 1.00 96.38 404 LEU A CA 1
ATOM 3154 C C . LEU A 1 404 ? 2.938 -21.914 -8.298 1.00 96.38 404 LEU A C 1
ATOM 3156 O O . LEU A 1 404 ? 2.501 -22.197 -9.412 1.00 96.38 404 LEU A O 1
ATOM 3160 N N . VAL A 1 405 ? 3.429 -20.702 -8.011 1.00 95.50 405 VAL A N 1
ATOM 3161 C CA . VAL A 1 405 ? 3.450 -19.590 -8.986 1.00 95.50 405 VAL A CA 1
ATOM 3162 C C . VAL A 1 405 ? 4.235 -19.955 -10.245 1.00 95.50 405 VAL A C 1
ATOM 3164 O O . VAL A 1 405 ? 3.811 -19.645 -11.356 1.00 95.50 405 VAL A O 1
ATOM 3167 N N . ARG A 1 406 ? 5.357 -20.665 -10.091 1.00 91.50 406 ARG A N 1
ATOM 3168 C CA . ARG A 1 406 ? 6.197 -21.083 -11.220 1.00 91.50 406 ARG A CA 1
ATOM 3169 C C . ARG A 1 406 ? 5.556 -22.169 -12.084 1.00 91.50 406 ARG A C 1
ATOM 3171 O O . ARG A 1 406 ? 5.709 -22.149 -13.299 1.00 91.50 406 ARG A O 1
ATOM 3178 N N . THR A 1 407 ? 4.913 -23.152 -11.461 1.00 93.75 407 THR A N 1
ATOM 3179 C CA . THR A 1 407 ? 4.378 -24.339 -12.154 1.00 93.75 407 THR A CA 1
ATOM 3180 C C . THR A 1 407 ? 2.972 -24.125 -12.697 1.00 93.75 407 THR A C 1
ATOM 3182 O O . THR A 1 407 ? 2.593 -24.780 -13.664 1.00 93.75 407 THR A O 1
ATOM 3185 N N . GLN A 1 408 ? 2.213 -23.195 -12.115 1.00 96.19 408 GLN A N 1
ATOM 3186 C CA . GLN A 1 408 ? 0.844 -22.875 -12.516 1.00 96.19 408 GLN A CA 1
ATOM 3187 C C . GLN A 1 408 ? 0.654 -21.364 -12.744 1.00 96.19 408 GLN A C 1
ATOM 3189 O O . GLN A 1 408 ? -0.255 -20.763 -12.171 1.00 96.19 408 GLN A O 1
ATOM 3194 N N . PRO A 1 409 ? 1.462 -20.713 -13.604 1.00 95.06 409 PRO A N 1
ATOM 3195 C CA . PRO A 1 409 ? 1.388 -19.263 -13.806 1.00 95.06 409 PRO A CA 1
ATOM 3196 C C . PRO A 1 409 ? 0.028 -18.802 -14.354 1.00 95.06 409 PRO A C 1
ATOM 3198 O O . PRO A 1 409 ? -0.383 -17.667 -14.122 1.00 95.06 409 PRO A O 1
ATOM 3201 N N . SER A 1 410 ? -0.711 -19.679 -15.046 1.00 95.94 410 SER A N 1
ATOM 3202 C CA . SER A 1 410 ? -2.044 -19.370 -15.573 1.00 95.94 410 SER A CA 1
ATOM 3203 C C . SER A 1 410 ? -3.087 -19.084 -14.493 1.00 95.94 410 SER A C 1
ATOM 3205 O O . SER A 1 410 ? -4.037 -18.355 -14.758 1.00 95.94 410 SER A O 1
ATOM 3207 N N . LEU A 1 411 ? -2.909 -19.626 -13.287 1.00 97.00 411 LEU A N 1
ATOM 3208 C CA . LEU A 1 411 ? -3.800 -19.386 -12.151 1.00 97.00 411 LEU A CA 1
ATOM 3209 C C . LEU A 1 411 ? -3.758 -17.922 -11.684 1.00 97.00 411 LEU A C 1
ATOM 3211 O O . LEU A 1 411 ? -4.743 -17.406 -11.170 1.00 97.00 411 LEU A O 1
ATOM 3215 N N . PHE A 1 412 ? -2.630 -17.244 -11.901 1.00 97.06 412 PHE A N 1
ATOM 3216 C CA . PHE A 1 412 ? -2.339 -15.921 -11.351 1.00 97.06 412 PHE A CA 1
ATOM 3217 C C . PHE A 1 412 ? -2.381 -14.805 -12.405 1.00 97.06 412 PHE A C 1
ATOM 3219 O O . PHE A 1 412 ? -1.814 -13.734 -12.211 1.00 97.06 412 PHE A O 1
ATOM 3226 N N . ARG A 1 413 ? -3.042 -15.032 -13.546 1.00 96.00 413 ARG A N 1
ATOM 3227 C CA . ARG A 1 413 ? -3.105 -14.076 -14.674 1.00 96.00 413 ARG A CA 1
ATOM 3228 C C . ARG A 1 413 ? -3.814 -12.762 -14.345 1.00 96.00 413 ARG A C 1
ATOM 3230 O O . ARG A 1 413 ? -3.573 -11.756 -15.012 1.00 96.00 413 ARG A O 1
ATOM 3237 N N . THR A 1 414 ? -4.685 -12.780 -13.345 1.00 96.25 414 THR A N 1
ATOM 3238 C CA . THR A 1 414 ? -5.413 -11.611 -12.836 1.00 96.25 414 THR A CA 1
ATOM 3239 C C . THR A 1 414 ? -4.761 -11.017 -11.588 1.00 96.25 414 THR A C 1
ATOM 3241 O O . THR A 1 414 ? -5.110 -9.905 -11.196 1.00 96.25 414 THR A O 1
ATOM 3244 N N . ALA A 1 415 ? -3.787 -11.720 -11.002 1.00 97.06 415 ALA A N 1
ATOM 3245 C CA . ALA A 1 415 ? -3.097 -11.301 -9.798 1.00 97.06 415 ALA A CA 1
ATOM 3246 C C . ALA A 1 415 ? -1.960 -10.320 -10.116 1.00 97.06 415 ALA A C 1
ATOM 3248 O O . ALA A 1 415 ? -1.129 -10.536 -10.998 1.00 97.06 415 ALA A O 1
ATOM 3249 N N . GLU A 1 416 ? -1.908 -9.250 -9.338 1.00 95.81 416 GLU A N 1
ATOM 3250 C CA . GLU A 1 416 ? -0.790 -8.318 -9.234 1.00 95.81 416 GLU A CA 1
ATOM 3251 C C . GLU A 1 416 ? 0.148 -8.748 -8.106 1.00 95.81 416 GLU A C 1
ATOM 3253 O O . GLU A 1 416 ? 1.359 -8.596 -8.229 1.00 95.81 416 GLU A O 1
ATOM 3258 N N . ALA A 1 417 ? -0.393 -9.317 -7.021 1.00 95.12 417 ALA A N 1
ATOM 3259 C CA . ALA A 1 417 ? 0.392 -9.658 -5.843 1.00 95.12 417 ALA A CA 1
ATOM 3260 C C . ALA A 1 417 ? -0.152 -10.848 -5.054 1.00 95.12 417 ALA A C 1
ATOM 3262 O O . ALA A 1 417 ? -1.356 -10.967 -4.821 1.00 95.12 417 ALA A O 1
ATOM 3263 N N . ILE A 1 418 ? 0.777 -11.649 -4.536 1.00 95.50 418 ILE A N 1
ATOM 3264 C CA . ILE A 1 418 ? 0.554 -12.490 -3.363 1.00 95.50 418 ILE A CA 1
ATOM 3265 C C . ILE A 1 418 ? 1.483 -11.964 -2.284 1.00 95.50 418 ILE A C 1
ATOM 3267 O O . ILE A 1 418 ? 2.703 -11.949 -2.445 1.00 95.50 418 ILE A O 1
ATOM 3271 N N . ILE A 1 419 ? 0.890 -11.504 -1.197 1.00 93.56 419 ILE A N 1
ATOM 3272 C CA . ILE A 1 419 ? 1.602 -10.937 -0.070 1.00 93.56 419 ILE A CA 1
ATOM 3273 C C . ILE A 1 419 ? 1.932 -12.093 0.881 1.00 93.56 419 ILE A C 1
ATOM 3275 O O . ILE A 1 419 ? 1.054 -12.683 1.513 1.00 93.56 419 ILE A O 1
ATOM 3279 N N . HIS A 1 420 ? 3.213 -12.451 0.907 1.00 93.56 420 HIS A N 1
ATOM 3280 C CA . HIS A 1 420 ? 3.797 -13.501 1.737 1.00 93.56 420 HIS A CA 1
ATOM 3281 C C . HIS A 1 420 ? 5.302 -13.212 1.899 1.00 93.56 420 HIS A C 1
ATOM 3283 O O . HIS A 1 420 ? 5.909 -12.749 0.926 1.00 93.56 420 HIS A O 1
ATOM 3289 N N . PRO A 1 421 ? 5.953 -13.530 3.039 1.00 90.25 421 PRO A N 1
ATOM 3290 C CA . PRO A 1 421 ? 7.377 -13.243 3.253 1.00 90.25 421 PRO A CA 1
ATOM 3291 C C . PRO A 1 421 ? 8.303 -13.738 2.132 1.00 90.25 421 PRO A C 1
ATOM 3293 O O . PRO A 1 421 ? 9.260 -13.064 1.775 1.00 90.25 421 PRO A O 1
ATOM 3296 N N . ALA A 1 422 ? 7.967 -14.862 1.487 1.00 90.81 422 ALA A N 1
ATOM 3297 C CA . ALA A 1 422 ? 8.711 -15.400 0.338 1.00 90.81 422 ALA A CA 1
ATOM 3298 C C . ALA A 1 422 ? 8.805 -14.454 -0.882 1.00 90.81 422 ALA A C 1
ATOM 3300 O O . ALA A 1 422 ? 9.707 -14.614 -1.705 1.00 90.81 422 ALA A O 1
ATOM 3301 N N . PHE A 1 423 ? 7.889 -13.487 -1.015 1.00 90.44 423 PHE A N 1
ATOM 3302 C CA . PHE A 1 423 ? 7.907 -12.458 -2.063 1.00 90.44 423 PHE A CA 1
ATOM 3303 C C . PHE A 1 423 ? 8.476 -11.114 -1.588 1.00 90.44 423 PHE A C 1
ATOM 3305 O O . PHE A 1 423 ? 8.746 -10.245 -2.418 1.00 90.44 423 PHE A O 1
ATOM 3312 N N . LEU A 1 424 ? 8.678 -10.945 -0.279 1.00 87.50 424 LEU A N 1
ATOM 3313 C CA . LEU A 1 424 ? 9.067 -9.688 0.365 1.00 87.50 424 LEU A CA 1
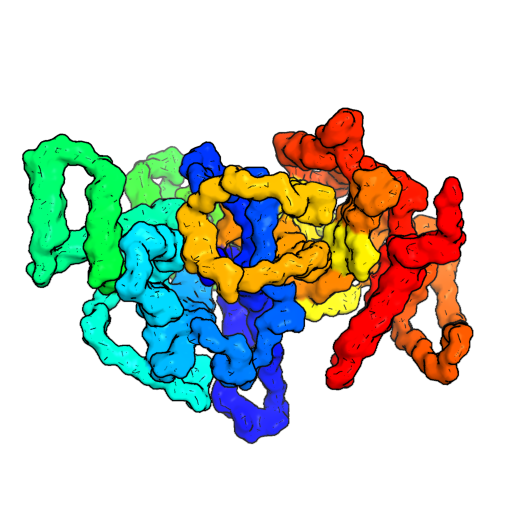ATOM 3314 C C . LEU A 1 424 ? 10.523 -9.710 0.851 1.00 87.50 424 LEU A C 1
ATOM 3316 O O . LEU A 1 424 ? 10.881 -9.057 1.825 1.00 87.50 424 LEU A O 1
ATOM 3320 N N . THR A 1 425 ? 11.390 -10.462 0.171 1.00 83.12 425 THR A N 1
ATOM 3321 C CA . THR A 1 425 ? 12.810 -10.541 0.524 1.00 83.12 425 THR A CA 1
ATOM 3322 C C . THR A 1 425 ? 13.662 -9.622 -0.352 1.00 83.12 425 THR A C 1
ATOM 3324 O O . THR A 1 425 ? 13.495 -9.550 -1.570 1.00 83.12 425 THR A O 1
ATOM 3327 N N . ILE A 1 426 ? 14.645 -8.952 0.261 1.00 77.25 426 ILE A N 1
ATOM 3328 C CA . ILE A 1 426 ? 15.666 -8.178 -0.472 1.00 77.25 426 ILE A CA 1
ATOM 3329 C C . ILE A 1 426 ? 16.565 -9.126 -1.287 1.00 77.25 426 ILE A C 1
ATOM 3331 O O . ILE A 1 426 ? 16.954 -8.834 -2.422 1.00 77.25 426 ILE A O 1
ATOM 3335 N N . VAL A 1 427 ? 16.897 -10.286 -0.706 1.00 77.19 427 VAL A N 1
ATOM 3336 C CA . VAL A 1 427 ? 17.712 -11.329 -1.339 1.00 77.19 427 VAL A CA 1
ATOM 3337 C C . VAL A 1 427 ? 16.792 -12.419 -1.874 1.00 77.19 427 VAL A C 1
ATOM 3339 O O . VAL A 1 427 ? 16.204 -13.188 -1.112 1.00 77.19 427 VAL A O 1
ATOM 3342 N N . LYS A 1 428 ? 16.665 -12.491 -3.200 1.00 71.25 428 LYS A N 1
ATOM 3343 C CA . LYS A 1 428 ? 15.845 -13.515 -3.847 1.00 71.25 428 LYS A CA 1
ATOM 3344 C C . LYS A 1 428 ? 16.520 -14.888 -3.832 1.00 71.25 428 LYS A C 1
ATOM 3346 O O . LYS A 1 428 ? 17.727 -14.968 -4.086 1.00 71.25 428 LYS A O 1
ATOM 3351 N N . PRO A 1 429 ? 15.748 -15.975 -3.663 1.00 74.75 429 PRO A N 1
ATOM 3352 C CA . PRO A 1 429 ? 16.228 -17.303 -4.007 1.00 74.75 429 PRO A CA 1
ATOM 3353 C C . PRO A 1 429 ? 16.521 -17.391 -5.520 1.00 74.75 429 PRO A C 1
ATOM 3355 O O . PRO A 1 429 ? 15.862 -16.707 -6.310 1.00 74.75 429 PRO A O 1
ATOM 3358 N N . PRO A 1 430 ? 17.468 -18.245 -5.954 1.00 69.69 430 PRO A N 1
ATOM 3359 C CA . PRO A 1 430 ? 17.805 -18.425 -7.372 1.00 69.69 430 PRO A CA 1
ATOM 3360 C C . PRO A 1 430 ? 16.605 -18.742 -8.280 1.00 69.69 430 PRO A C 1
ATOM 3362 O O . PRO A 1 430 ? 16.592 -18.343 -9.441 1.00 69.69 430 PRO A O 1
ATOM 3365 N N . ASP A 1 431 ? 15.583 -19.405 -7.733 1.00 77.06 431 ASP A N 1
ATOM 3366 C CA . ASP A 1 431 ? 14.401 -19.874 -8.465 1.00 77.06 431 ASP A CA 1
ATOM 3367 C C . ASP A 1 431 ? 13.165 -18.976 -8.275 1.00 77.06 431 ASP A C 1
ATOM 3369 O O . ASP A 1 431 ? 12.022 -19.437 -8.409 1.00 77.06 431 ASP A O 1
ATOM 3373 N N . PHE A 1 432 ? 13.363 -17.706 -7.915 1.00 83.44 432 PHE A N 1
ATOM 3374 C CA . PHE A 1 432 ? 12.264 -16.757 -7.758 1.00 83.44 432 PHE A CA 1
ATOM 3375 C C . PHE A 1 432 ? 11.514 -16.570 -9.093 1.00 83.44 432 PHE A C 1
ATOM 3377 O O . PHE A 1 432 ? 12.148 -16.242 -10.101 1.00 83.44 432 PHE A O 1
ATOM 3384 N N . PRO A 1 433 ? 10.181 -16.748 -9.132 1.00 86.88 433 PRO A N 1
ATOM 3385 C CA . PRO A 1 433 ? 9.407 -16.589 -10.355 1.00 86.88 433 PRO A CA 1
ATOM 3386 C C . PRO A 1 433 ? 9.369 -15.111 -10.754 1.00 86.88 433 PRO A C 1
ATOM 3388 O O . PRO A 1 433 ? 9.088 -14.249 -9.927 1.00 86.88 433 PRO A O 1
ATOM 3391 N N . ILE A 1 434 ? 9.674 -14.801 -12.013 1.00 90.50 434 ILE A N 1
ATOM 3392 C CA . ILE A 1 434 ? 9.579 -13.441 -12.557 1.00 90.50 434 ILE A CA 1
ATOM 3393 C C . ILE A 1 434 ? 8.739 -13.527 -13.821 1.00 90.50 434 ILE A C 1
ATOM 3395 O O . ILE A 1 434 ? 9.176 -14.118 -14.806 1.00 90.50 434 ILE A O 1
ATOM 3399 N N . ALA A 1 435 ? 7.536 -12.963 -13.766 1.00 93.06 435 ALA A N 1
ATOM 3400 C CA . ALA A 1 435 ? 6.588 -12.948 -14.873 1.00 93.06 435 ALA A CA 1
ATOM 3401 C C . ALA A 1 435 ? 6.746 -11.705 -15.757 1.00 93.06 435 ALA A C 1
ATOM 3403 O O . ALA A 1 435 ? 6.483 -11.784 -16.954 1.00 93.06 435 ALA A O 1
ATOM 3404 N N . PHE A 1 436 ? 7.192 -10.579 -15.191 1.00 93.75 436 PHE A N 1
ATOM 3405 C CA . PHE A 1 436 ? 7.440 -9.345 -15.935 1.00 93.75 436 PHE A CA 1
ATOM 3406 C C . PHE A 1 436 ? 8.721 -8.657 -15.472 1.00 93.75 436 PHE A C 1
ATOM 3408 O O . PHE A 1 436 ? 8.979 -8.605 -14.273 1.00 93.75 436 PHE A O 1
ATOM 3415 N N . THR A 1 437 ? 9.487 -8.072 -16.391 1.00 91.62 437 THR A N 1
ATOM 3416 C CA . THR A 1 437 ? 10.666 -7.263 -16.060 1.00 91.62 437 THR A CA 1
ATOM 3417 C C . THR A 1 437 ? 10.647 -5.930 -16.802 1.00 91.62 437 THR A C 1
ATOM 3419 O O . THR A 1 437 ? 10.663 -5.897 -18.027 1.00 91.62 437 THR A O 1
ATOM 3422 N N . PHE A 1 438 ? 10.694 -4.810 -16.089 1.00 91.19 438 PHE A N 1
ATOM 3423 C CA . PHE A 1 438 ? 11.071 -3.534 -16.698 1.00 91.19 438 PHE A CA 1
ATOM 3424 C C . PHE A 1 438 ? 12.593 -3.439 -16.772 1.00 91.19 438 PHE A C 1
ATOM 3426 O O . PHE A 1 438 ? 13.269 -3.736 -15.787 1.00 91.19 438 PHE A O 1
ATOM 3433 N N . MET A 1 439 ? 13.132 -3.013 -17.911 1.00 88.06 439 MET A N 1
ATOM 3434 C CA . MET A 1 439 ? 14.563 -2.843 -18.139 1.00 88.06 439 MET A CA 1
ATOM 3435 C C . MET A 1 439 ? 14.817 -1.495 -18.803 1.00 88.06 439 MET A C 1
ATOM 3437 O O . MET A 1 439 ? 14.250 -1.197 -19.852 1.00 88.06 439 MET A O 1
ATOM 3441 N N . CYS A 1 440 ? 15.712 -0.712 -18.216 1.00 85.88 440 CYS A N 1
ATOM 3442 C CA . CYS A 1 440 ? 16.185 0.544 -18.772 1.00 85.88 440 CYS A CA 1
ATOM 3443 C C . CYS A 1 440 ? 17.696 0.451 -18.982 1.00 85.88 440 CYS A C 1
ATOM 3445 O O . CYS A 1 440 ? 18.461 0.344 -18.018 1.00 85.88 440 CYS A O 1
ATOM 3447 N N . ALA A 1 441 ? 18.113 0.466 -20.246 1.00 83.19 441 ALA A N 1
ATOM 3448 C CA . ALA A 1 441 ? 19.506 0.621 -20.623 1.00 83.19 441 ALA A CA 1
ATOM 3449 C C . ALA A 1 441 ? 19.844 2.110 -20.710 1.00 83.19 441 ALA A C 1
ATOM 3451 O O . ALA A 1 441 ? 19.159 2.893 -21.373 1.00 83.19 441 ALA A O 1
ATOM 3452 N N . CYS A 1 442 ? 20.925 2.489 -20.046 1.00 77.25 442 CYS A N 1
ATOM 3453 C CA . CYS A 1 442 ? 21.539 3.805 -20.139 1.00 77.25 442 CYS A CA 1
ATOM 3454 C C . CYS A 1 442 ? 23.037 3.625 -20.414 1.00 77.25 442 CYS A C 1
ATOM 3456 O O . CYS A 1 442 ? 23.547 2.507 -20.377 1.00 77.25 442 CYS A O 1
ATOM 3458 N N . GLU A 1 443 ? 23.756 4.703 -20.735 1.00 74.38 443 GLU A N 1
ATOM 3459 C CA . GLU A 1 443 ? 25.132 4.617 -21.260 1.00 74.38 443 GLU A CA 1
ATOM 3460 C C . GLU A 1 443 ? 26.110 3.798 -20.400 1.00 74.38 443 GLU A C 1
ATOM 3462 O O . GLU A 1 443 ? 27.094 3.272 -20.922 1.00 74.38 443 GLU A O 1
ATOM 3467 N N . GLN A 1 444 ? 25.862 3.703 -19.090 1.00 72.00 444 GLN A N 1
ATOM 3468 C CA . GLN A 1 444 ? 26.789 3.106 -18.127 1.00 72.00 444 GLN A CA 1
ATOM 3469 C C . GLN A 1 444 ? 26.230 1.893 -17.377 1.00 72.00 444 GLN A C 1
ATOM 3471 O O . GLN A 1 444 ? 27.010 1.210 -16.711 1.00 72.00 444 GLN A O 1
ATOM 3476 N N . ASP A 1 445 ? 24.921 1.626 -17.449 1.00 72.25 445 ASP A N 1
ATOM 3477 C CA . ASP A 1 445 ? 24.300 0.538 -16.688 1.00 72.25 445 ASP A CA 1
ATOM 3478 C C . ASP A 1 445 ? 22.961 0.079 -17.288 1.00 72.25 445 ASP A C 1
ATOM 3480 O O . ASP A 1 445 ? 22.298 0.800 -18.041 1.00 72.25 445 ASP A O 1
ATOM 3484 N N . VAL A 1 446 ? 22.543 -1.129 -16.916 1.00 73.62 446 VAL A N 1
ATOM 3485 C CA . VAL A 1 446 ? 21.189 -1.635 -17.156 1.00 73.62 446 VAL A CA 1
ATOM 3486 C C . VAL A 1 446 ? 20.523 -1.803 -15.803 1.00 73.62 446 VAL A C 1
ATOM 3488 O O . VAL A 1 446 ? 20.918 -2.655 -15.009 1.00 73.62 446 VAL A O 1
ATOM 3491 N N . SER A 1 447 ? 19.489 -1.008 -15.555 1.00 78.19 447 SER A N 1
ATOM 3492 C CA . SER A 1 447 ? 18.655 -1.143 -14.361 1.00 78.19 447 SER A CA 1
ATOM 3493 C C . SER A 1 447 ? 17.352 -1.848 -14.713 1.00 78.19 447 SER A C 1
ATOM 3495 O O . SER A 1 447 ? 16.875 -1.773 -15.848 1.00 78.19 447 SER A O 1
ATOM 3497 N N . GLY A 1 448 ? 16.764 -2.552 -13.752 1.00 81.62 448 GLY A N 1
ATOM 3498 C CA . GLY A 1 448 ? 15.472 -3.175 -13.979 1.00 81.62 448 GLY A CA 1
ATOM 3499 C C . GLY A 1 448 ? 14.753 -3.607 -12.717 1.00 81.62 448 GLY A C 1
ATOM 3500 O O . GLY A 1 448 ? 15.347 -3.726 -11.646 1.00 81.62 448 GLY A O 1
ATOM 3501 N N . VAL A 1 449 ? 13.455 -3.846 -12.868 1.00 86.06 449 VAL A N 1
ATOM 3502 C CA . VAL A 1 449 ? 12.557 -4.297 -11.803 1.00 86.06 449 VAL A CA 1
ATOM 3503 C C . VAL A 1 449 ? 11.797 -5.509 -12.307 1.00 86.06 449 VAL A C 1
ATOM 3505 O O . VAL A 1 449 ? 11.137 -5.440 -13.339 1.00 86.06 449 VAL A O 1
ATOM 3508 N N . GLY A 1 450 ? 11.914 -6.620 -11.584 1.00 88.12 450 GLY A N 1
ATOM 3509 C CA . GLY A 1 450 ? 11.194 -7.857 -11.869 1.00 88.12 450 GLY A CA 1
ATOM 3510 C C . GLY A 1 450 ? 9.971 -8.014 -10.970 1.00 88.12 450 GLY A C 1
ATOM 3511 O O . GLY A 1 450 ? 10.080 -7.878 -9.755 1.00 88.12 450 GLY A O 1
ATOM 3512 N N . LEU A 1 451 ? 8.832 -8.371 -11.545 1.00 91.69 451 LEU A N 1
ATOM 3513 C CA . LEU A 1 451 ? 7.592 -8.661 -10.838 1.00 91.69 451 LEU A CA 1
ATOM 3514 C C . LEU A 1 451 ? 7.281 -10.163 -10.924 1.00 91.69 451 LEU A C 1
ATOM 3516 O O . LEU A 1 451 ? 7.347 -10.733 -12.020 1.00 91.69 451 LEU A O 1
ATOM 3520 N N . PRO A 1 452 ? 6.952 -10.833 -9.803 1.00 92.88 452 PRO A N 1
ATOM 3521 C CA . PRO A 1 452 ? 6.557 -12.241 -9.828 1.00 92.88 452 PRO A CA 1
ATOM 3522 C C . PRO A 1 452 ? 5.211 -12.455 -10.513 1.00 92.88 452 PRO A C 1
ATOM 3524 O O . PRO A 1 452 ? 5.006 -13.480 -11.153 1.00 92.88 452 PRO A O 1
ATOM 3527 N N . LEU A 1 453 ? 4.325 -11.473 -10.384 1.00 95.06 453 LEU A N 1
ATOM 3528 C CA . LEU A 1 453 ? 2.963 -11.432 -10.887 1.00 95.06 453 LEU A CA 1
ATOM 3529 C C . LEU A 1 453 ? 2.731 -10.030 -11.454 1.00 95.06 453 LEU A C 1
ATOM 3531 O O . LEU A 1 453 ? 3.389 -9.083 -11.029 1.00 95.06 453 LEU A O 1
ATOM 3535 N N . PHE A 1 454 ? 1.850 -9.894 -12.438 1.00 96.25 454 PHE A N 1
ATOM 3536 C CA . PHE A 1 454 ? 1.527 -8.590 -13.011 1.00 96.25 454 PHE A CA 1
ATOM 3537 C C . PHE A 1 454 ? 0.196 -8.644 -13.752 1.00 96.25 454 PHE A C 1
ATOM 3539 O O . PHE A 1 454 ? -0.185 -9.691 -14.282 1.00 96.25 454 PHE A O 1
ATOM 3546 N N . THR A 1 455 ? -0.448 -7.487 -13.885 1.00 96.81 455 THR A N 1
ATOM 3547 C CA . THR A 1 455 ? -1.526 -7.272 -14.858 1.00 96.81 455 THR A CA 1
ATOM 3548 C C . THR A 1 455 ? -1.072 -6.295 -15.949 1.00 96.81 455 THR A C 1
ATOM 3550 O O . THR A 1 455 ? -0.229 -5.429 -15.694 1.00 96.81 455 THR A O 1
ATOM 3553 N N . PRO A 1 456 ? -1.628 -6.374 -17.173 1.00 97.38 456 PRO A N 1
ATOM 3554 C CA . PRO A 1 456 ? -1.335 -5.394 -18.221 1.00 97.38 456 PRO A CA 1
ATOM 3555 C C . PRO A 1 456 ? -1.657 -3.958 -17.783 1.00 97.38 456 PRO A C 1
ATOM 3557 O O . PRO A 1 456 ? -0.901 -3.037 -18.077 1.00 97.38 456 PRO A O 1
ATOM 3560 N N . THR A 1 457 ? -2.745 -3.773 -17.028 1.00 96.25 457 THR A N 1
ATOM 3561 C CA . THR A 1 457 ? -3.133 -2.482 -16.440 1.00 96.25 457 THR A CA 1
ATOM 3562 C C . THR A 1 457 ? -2.038 -1.907 -15.555 1.00 96.25 457 THR A C 1
ATOM 3564 O O . THR A 1 457 ? -1.642 -0.761 -15.764 1.00 96.25 457 THR A O 1
ATOM 3567 N N . GLN A 1 458 ? -1.509 -2.702 -14.622 1.00 95.56 458 GLN A N 1
ATOM 3568 C CA . GLN A 1 458 ? -0.428 -2.278 -13.736 1.00 95.56 458 GLN A CA 1
ATOM 3569 C C . GLN A 1 458 ? 0.811 -1.848 -14.533 1.00 95.56 458 GLN A C 1
ATOM 3571 O O . GLN A 1 458 ? 1.359 -0.772 -14.297 1.00 95.56 458 GLN A O 1
ATOM 3576 N N . VAL A 1 459 ? 1.213 -2.650 -15.526 1.00 96.06 459 VAL A N 1
ATOM 3577 C CA . VAL A 1 459 ? 2.371 -2.356 -16.384 1.00 96.06 459 VAL A CA 1
ATOM 3578 C C . VAL A 1 459 ? 2.178 -1.054 -17.161 1.00 96.06 459 VAL A C 1
ATOM 3580 O O . VAL A 1 459 ? 3.063 -0.202 -17.155 1.00 96.06 459 VAL A O 1
ATOM 3583 N N . LEU A 1 460 ? 1.029 -0.858 -17.809 1.00 96.38 460 LEU A N 1
ATOM 3584 C CA . LEU A 1 460 ? 0.770 0.353 -18.592 1.00 96.38 460 LEU A CA 1
ATOM 3585 C C . LEU A 1 460 ? 0.720 1.605 -17.709 1.00 96.38 460 LEU A C 1
ATOM 3587 O O . LEU A 1 460 ? 1.312 2.623 -18.059 1.00 96.38 460 LEU A O 1
ATOM 3591 N N . GLN A 1 461 ? 0.061 1.537 -16.549 1.00 94.12 461 GLN A N 1
ATOM 3592 C CA . GLN A 1 461 ? 0.034 2.654 -15.600 1.00 94.12 461 GLN A CA 1
ATOM 3593 C C . GLN A 1 461 ? 1.430 3.005 -15.094 1.00 94.12 461 GLN A C 1
ATOM 3595 O O . GLN A 1 461 ? 1.742 4.190 -14.939 1.00 94.12 461 GLN A O 1
ATOM 3600 N N . ALA A 1 462 ? 2.256 1.987 -14.852 1.00 93.12 462 ALA A N 1
ATOM 3601 C CA . ALA A 1 462 ? 3.635 2.167 -14.450 1.00 93.12 462 ALA A CA 1
ATOM 3602 C C . ALA A 1 462 ? 4.456 2.871 -15.542 1.00 93.12 462 ALA A C 1
ATOM 3604 O O . ALA A 1 462 ? 5.135 3.866 -15.278 1.00 93.12 462 ALA A O 1
ATOM 3605 N N . LEU A 1 463 ? 4.316 2.427 -16.793 1.00 93.25 463 LEU A N 1
ATOM 3606 C CA . LEU A 1 463 ? 4.971 3.048 -17.944 1.00 93.25 463 LEU A CA 1
ATOM 3607 C C . LEU A 1 463 ? 4.535 4.506 -18.147 1.00 93.25 463 LEU A C 1
ATOM 3609 O O . LEU A 1 463 ? 5.384 5.377 -18.334 1.00 93.25 463 LEU A O 1
ATOM 3613 N N . CYS A 1 464 ? 3.240 4.807 -18.017 1.00 91.38 464 CYS A N 1
ATOM 3614 C CA . CYS A 1 464 ? 2.735 6.181 -18.093 1.00 91.38 464 CYS A CA 1
ATOM 3615 C C . CYS A 1 464 ? 3.317 7.109 -17.014 1.00 91.38 464 CYS A C 1
ATOM 3617 O O . CYS A 1 464 ? 3.384 8.318 -17.224 1.00 91.38 464 CYS A O 1
ATOM 3619 N N . GLN A 1 465 ? 3.719 6.571 -15.859 1.00 87.38 465 GLN A N 1
ATOM 3620 C CA . GLN A 1 465 ? 4.311 7.350 -14.766 1.00 87.38 465 GLN A CA 1
ATOM 3621 C C . GLN A 1 465 ? 5.817 7.549 -14.943 1.00 87.38 465 GLN A C 1
ATOM 3623 O O . GLN A 1 465 ? 6.328 8.620 -14.626 1.00 87.38 465 GLN A O 1
ATOM 3628 N N . ILE A 1 466 ? 6.526 6.542 -15.458 1.00 86.50 466 ILE A N 1
ATOM 3629 C CA . ILE A 1 466 ? 7.990 6.570 -15.530 1.00 86.50 466 ILE A CA 1
ATOM 3630 C C . ILE A 1 466 ? 8.535 7.218 -16.806 1.00 86.50 466 ILE A C 1
ATOM 3632 O O . ILE A 1 466 ? 9.581 7.863 -16.765 1.00 86.50 466 ILE A O 1
ATOM 3636 N N . LEU A 1 467 ? 7.846 7.075 -17.941 1.00 85.69 467 LEU A N 1
ATOM 3637 C CA . LEU A 1 467 ? 8.363 7.543 -19.227 1.00 85.69 467 LEU A CA 1
ATOM 3638 C C . LEU A 1 467 ? 8.461 9.076 -19.339 1.00 85.69 467 LEU A C 1
ATOM 3640 O O . LEU A 1 467 ? 9.503 9.546 -19.802 1.00 85.69 467 LEU A O 1
ATOM 3644 N N . PRO A 1 468 ? 7.477 9.886 -18.883 1.00 84.00 468 PRO A N 1
ATOM 3645 C CA . PRO A 1 468 ? 7.590 11.337 -19.005 1.00 84.00 468 PRO A CA 1
ATOM 3646 C C . PRO A 1 468 ? 8.835 11.907 -18.300 1.00 84.00 468 PRO A C 1
ATOM 3648 O O . PRO A 1 468 ? 9.601 12.602 -18.970 1.00 84.00 468 PRO A O 1
ATOM 3651 N N . PRO A 1 469 ? 9.129 11.596 -17.018 1.00 70.88 469 PRO A N 1
ATOM 3652 C CA . PRO A 1 469 ? 10.357 12.063 -16.365 1.00 70.88 469 PRO A CA 1
ATOM 3653 C C . PRO A 1 469 ? 11.637 11.641 -17.094 1.00 70.88 469 PRO A C 1
ATOM 3655 O O . PRO A 1 469 ? 12.581 12.425 -17.197 1.00 70.88 469 PRO A O 1
ATOM 3658 N N . VAL A 1 470 ? 11.665 10.411 -17.620 1.00 70.88 470 VAL A N 1
ATOM 3659 C CA . VAL A 1 470 ? 12.822 9.876 -18.346 1.00 70.88 470 VAL A CA 1
ATOM 3660 C C . VAL A 1 470 ? 13.075 10.672 -19.630 1.00 70.88 470 VAL A C 1
ATOM 3662 O O . VAL A 1 470 ? 14.222 11.014 -19.907 1.00 70.88 470 VAL A O 1
ATOM 3665 N N . TRP A 1 471 ? 12.035 11.075 -20.362 1.00 72.44 471 TRP A N 1
ATOM 3666 C CA . TRP A 1 471 ? 12.196 11.858 -21.593 1.00 72.44 471 TRP A CA 1
ATOM 3667 C C . TRP A 1 471 ? 12.661 13.296 -21.367 1.00 72.44 471 TRP A C 1
ATOM 3669 O O . TRP A 1 471 ? 13.566 13.762 -22.056 1.00 72.44 471 TRP A O 1
ATOM 3679 N N . HIS A 1 472 ? 12.111 13.990 -20.369 1.00 67.56 472 HIS A N 1
ATOM 3680 C CA . HIS A 1 472 ? 12.446 15.402 -20.120 1.00 67.56 472 HIS A CA 1
ATOM 3681 C C . HIS A 1 472 ? 13.881 15.591 -19.604 1.00 67.56 472 HIS A C 1
ATOM 3683 O O . HIS A 1 472 ? 14.462 16.673 -19.707 1.00 67.56 472 HIS A O 1
ATOM 3689 N N . SER A 1 473 ? 14.476 14.533 -19.054 1.00 61.75 473 SER A N 1
ATOM 3690 C CA . SER A 1 473 ? 15.827 14.572 -18.503 1.00 61.75 473 SER A CA 1
ATOM 3691 C C . SER A 1 473 ? 16.935 14.751 -19.558 1.00 61.75 473 SER A C 1
ATOM 3693 O O . SER A 1 473 ? 17.988 15.310 -19.238 1.00 61.75 473 SER A O 1
ATOM 3695 N N . GLY A 1 474 ? 16.689 14.350 -20.813 1.00 57.09 474 GLY A N 1
ATOM 3696 C CA . GLY A 1 474 ? 17.661 14.441 -21.910 1.00 57.09 474 GLY A CA 1
ATOM 3697 C C . GLY A 1 474 ? 17.821 15.849 -22.499 1.00 57.09 474 GLY A C 1
ATOM 3698 O O . GLY A 1 474 ? 18.930 16.254 -22.841 1.00 57.09 474 GLY A O 1
ATOM 3699 N N . GLU A 1 475 ? 16.744 16.636 -22.570 1.00 53.69 475 GLU A N 1
ATOM 3700 C CA . GLU A 1 475 ? 16.754 17.947 -23.248 1.00 53.69 475 GLU A CA 1
ATOM 3701 C C . GLU A 1 475 ? 17.371 19.076 -22.402 1.00 53.69 475 GLU A C 1
ATOM 3703 O O . GLU A 1 475 ? 18.013 19.997 -22.921 1.00 53.69 475 GLU A O 1
ATOM 3708 N N . SER A 1 476 ? 17.206 19.025 -21.075 1.00 49.75 476 SER A N 1
ATOM 3709 C CA . SER A 1 476 ? 17.595 20.142 -20.202 1.00 49.75 476 SER A CA 1
ATOM 3710 C C . SER A 1 476 ? 19.102 20.244 -19.946 1.00 49.75 476 SER A C 1
ATOM 3712 O O . SER A 1 476 ? 19.566 21.331 -19.582 1.00 49.75 476 SER A O 1
ATOM 3714 N N . GLN A 1 477 ? 19.873 19.159 -20.072 1.00 49.34 477 GLN A N 1
ATOM 3715 C CA . GLN A 1 477 ? 21.291 19.188 -19.684 1.00 49.34 477 GLN A CA 1
ATOM 3716 C C . GLN A 1 477 ? 22.189 19.828 -20.751 1.00 49.34 477 GLN A C 1
ATOM 3718 O O . GLN A 1 477 ? 23.156 20.499 -20.397 1.00 49.34 477 GLN A O 1
ATOM 3723 N N . TYR A 1 478 ? 21.844 19.726 -22.038 1.00 49.22 478 TYR A N 1
ATOM 3724 C CA . TYR A 1 478 ? 22.687 20.262 -23.114 1.00 49.22 478 TYR A CA 1
ATOM 3725 C C . TYR A 1 478 ? 22.434 21.743 -23.409 1.00 49.22 478 TYR A C 1
ATOM 3727 O O . TYR A 1 478 ? 23.380 22.497 -23.640 1.00 49.22 478 TYR A O 1
ATOM 3735 N N . THR A 1 479 ? 21.186 22.207 -23.306 1.00 49.72 479 THR A N 1
ATOM 3736 C CA . THR A 1 479 ? 20.845 23.605 -23.625 1.00 49.72 479 THR A CA 1
ATOM 3737 C C . THR A 1 479 ? 21.460 24.604 -22.631 1.00 49.72 479 THR A C 1
ATOM 3739 O O . THR A 1 479 ? 21.787 25.726 -23.005 1.00 49.72 479 THR A O 1
ATOM 3742 N N . ARG A 1 480 ? 21.704 24.200 -21.373 1.00 46.19 480 ARG A N 1
ATOM 3743 C CA . ARG A 1 480 ? 22.297 25.077 -20.338 1.00 46.19 480 ARG A CA 1
ATOM 3744 C C . ARG A 1 480 ? 23.823 25.167 -20.353 1.00 46.19 480 ARG A C 1
ATOM 3746 O O . ARG A 1 480 ? 24.364 26.061 -19.713 1.00 46.19 480 ARG A O 1
ATOM 3753 N N . LEU A 1 481 ? 24.519 24.265 -21.043 1.00 47.41 481 LEU A N 1
ATOM 3754 C CA . LEU A 1 481 ? 25.986 24.289 -21.129 1.00 47.41 481 LEU A CA 1
ATOM 3755 C C . LEU A 1 481 ? 26.499 25.012 -22.385 1.00 47.41 481 LEU A C 1
ATOM 3757 O O . LEU A 1 481 ? 27.677 25.356 -22.437 1.00 47.41 481 LEU A O 1
ATOM 3761 N N . GLY A 1 482 ? 25.632 25.263 -23.373 1.00 48.19 482 GLY A N 1
ATOM 3762 C CA . GLY A 1 482 ? 26.024 25.809 -24.677 1.00 48.19 482 GLY A CA 1
ATOM 3763 C C . GLY A 1 482 ? 25.628 27.259 -24.975 1.00 48.19 482 GLY A C 1
ATOM 3764 O O . GLY A 1 482 ? 26.133 27.806 -25.952 1.00 48.19 482 GLY A O 1
ATOM 3765 N N . ALA A 1 483 ? 24.761 27.899 -24.184 1.00 49.12 483 ALA A N 1
ATOM 3766 C CA . ALA A 1 483 ? 24.260 29.239 -24.496 1.00 49.12 483 ALA A CA 1
ATOM 3767 C C . ALA A 1 483 ? 24.262 30.171 -23.271 1.00 49.12 483 ALA A C 1
ATOM 3769 O O . ALA A 1 483 ? 23.717 29.845 -22.222 1.00 49.12 483 ALA A O 1
ATOM 3770 N N . ASP A 1 484 ? 24.855 31.348 -23.474 1.00 43.47 484 ASP A N 1
ATOM 3771 C CA . ASP A 1 484 ? 24.758 32.579 -22.682 1.00 43.47 484 ASP A CA 1
ATOM 3772 C C . ASP A 1 484 ? 25.673 32.757 -21.459 1.00 43.47 484 ASP A C 1
ATOM 3774 O O . ASP A 1 484 ? 25.253 32.864 -20.310 1.00 43.47 484 ASP A O 1
ATOM 3778 N N . THR A 1 485 ? 26.948 33.029 -21.751 1.00 46.00 485 THR A N 1
ATOM 3779 C CA . THR A 1 485 ? 27.821 33.878 -20.916 1.00 46.00 485 THR A CA 1
ATOM 3780 C C . THR A 1 485 ? 27.498 35.382 -21.019 1.00 46.00 485 THR A C 1
ATOM 3782 O O . THR A 1 485 ? 28.311 36.211 -20.612 1.00 46.00 485 THR A O 1
ATOM 3785 N N . ALA A 1 486 ? 26.327 35.784 -21.532 1.00 47.69 486 ALA A N 1
ATOM 3786 C CA . ALA A 1 486 ? 25.984 37.200 -21.680 1.00 47.69 486 ALA A CA 1
ATOM 3787 C C . ALA A 1 486 ? 24.468 37.473 -21.670 1.00 47.69 486 ALA A C 1
ATOM 3789 O O . ALA A 1 486 ? 23.887 37.784 -22.703 1.00 47.69 486 ALA A O 1
ATOM 3790 N N . SER A 1 487 ? 23.822 37.437 -20.500 1.00 38.72 487 SER A N 1
ATOM 3791 C CA . SER A 1 487 ? 22.547 38.150 -20.327 1.00 38.72 487 SER A CA 1
ATOM 3792 C C . SER A 1 487 ? 22.351 38.627 -18.880 1.00 38.72 487 SER A C 1
ATOM 3794 O O . SER A 1 487 ? 22.197 37.800 -17.979 1.00 38.72 487 SER A O 1
ATOM 3796 N N . PRO A 1 488 ? 22.400 39.947 -18.609 1.00 46.19 488 PRO A N 1
ATOM 3797 C CA . PRO A 1 488 ? 22.045 40.514 -17.318 1.00 46.19 488 PRO A CA 1
ATOM 3798 C C . PRO A 1 488 ? 20.548 40.865 -17.276 1.00 46.19 488 PRO A C 1
ATOM 3800 O O . PRO A 1 488 ? 19.998 41.374 -18.247 1.00 46.19 488 PRO A O 1
ATOM 3803 N N . ALA A 1 489 ? 19.944 40.685 -16.098 1.00 47.41 489 ALA A N 1
ATOM 3804 C CA . ALA A 1 489 ? 18.584 41.083 -15.706 1.00 47.41 489 ALA A CA 1
ATOM 3805 C C . ALA A 1 489 ? 17.444 40.094 -16.027 1.00 47.41 489 ALA A C 1
ATOM 3807 O O . ALA A 1 489 ? 16.619 40.320 -16.906 1.00 47.41 489 ALA A O 1
ATOM 3808 N N . PHE A 1 490 ? 17.309 39.069 -15.181 1.00 37.62 490 PHE A N 1
ATOM 3809 C CA . PHE A 1 490 ? 15.994 38.546 -14.806 1.00 37.62 490 PHE A CA 1
ATOM 3810 C C . PHE A 1 490 ? 15.856 38.595 -13.284 1.00 37.62 490 PHE A C 1
ATOM 3812 O O . PHE A 1 490 ? 16.712 38.115 -12.544 1.00 37.62 490 PHE A O 1
ATOM 3819 N N . THR A 1 491 ? 14.799 39.258 -12.829 1.00 43.59 491 THR A N 1
ATOM 3820 C CA . THR A 1 491 ? 14.445 39.462 -11.425 1.00 43.59 491 THR A CA 1
ATOM 3821 C C . THR A 1 491 ? 14.082 38.135 -10.762 1.00 43.59 491 THR A C 1
ATOM 3823 O O . THR A 1 491 ? 13.209 37.412 -11.238 1.00 43.59 491 THR A O 1
ATOM 3826 N N . SER A 1 492 ? 14.765 37.844 -9.659 1.00 36.06 492 SER A N 1
ATOM 3827 C CA . SER A 1 492 ? 14.630 36.664 -8.806 1.00 36.06 492 SER A CA 1
ATOM 3828 C C . SER A 1 492 ? 13.219 36.486 -8.236 1.00 36.06 492 SER A C 1
ATOM 3830 O O . SER A 1 492 ? 12.663 37.408 -7.639 1.00 36.06 492 SER A O 1
ATOM 3832 N N . THR A 1 493 ? 12.672 35.276 -8.345 1.00 44.91 493 THR A N 1
ATOM 3833 C CA . THR A 1 493 ? 11.503 34.820 -7.576 1.00 44.91 493 THR A CA 1
ATOM 3834 C C . THR A 1 493 ? 11.859 34.609 -6.089 1.00 44.91 493 THR A C 1
ATOM 3836 O O . THR A 1 493 ? 12.941 34.083 -5.818 1.00 44.91 493 THR A O 1
ATOM 3839 N N . PRO A 1 494 ? 10.971 34.931 -5.122 1.00 42.94 494 PRO A N 1
ATOM 3840 C CA . PRO A 1 494 ? 11.285 34.950 -3.680 1.00 42.94 494 PRO A CA 1
ATOM 3841 C C . PRO A 1 494 ? 11.751 33.617 -3.069 1.00 42.94 494 PRO A C 1
ATOM 3843 O O . PRO A 1 494 ? 12.510 33.618 -2.105 1.00 42.94 494 PRO A O 1
ATOM 3846 N N . LEU A 1 495 ? 11.381 32.470 -3.650 1.00 41.03 495 LEU A N 1
ATOM 3847 C CA . LEU A 1 495 ? 11.843 31.166 -3.151 1.00 41.03 495 LEU A CA 1
ATOM 3848 C C . LEU A 1 495 ? 13.346 30.920 -3.392 1.00 41.03 495 LEU A C 1
ATOM 3850 O O . LEU A 1 495 ? 13.974 30.164 -2.659 1.00 41.03 495 LEU A O 1
ATOM 3854 N N . GLN A 1 496 ? 13.954 31.578 -4.387 1.00 41.91 496 GLN A N 1
ATOM 3855 C CA . GLN A 1 496 ? 15.388 31.436 -4.674 1.00 41.91 496 GLN A CA 1
ATOM 3856 C C . GLN A 1 496 ? 16.276 32.279 -3.751 1.00 41.91 496 GLN A C 1
ATOM 3858 O O . GLN A 1 496 ? 17.463 31.990 -3.645 1.00 41.91 496 GLN A O 1
ATOM 3863 N N . SER A 1 497 ? 15.729 33.293 -3.070 1.00 44.00 497 SER A N 1
ATOM 3864 C CA . SER A 1 497 ? 16.485 34.095 -2.095 1.00 44.00 497 SER A CA 1
ATOM 3865 C C . SER A 1 497 ? 16.616 33.438 -0.718 1.00 44.00 497 SER A C 1
ATOM 3867 O O . SER A 1 497 ? 17.475 33.853 0.055 1.00 44.00 497 SER A O 1
ATOM 3869 N N . PHE A 1 498 ? 15.800 32.423 -0.412 1.00 41.78 498 PHE A N 1
ATOM 3870 C CA . PHE A 1 498 ? 15.825 31.727 0.881 1.00 41.78 498 PHE A CA 1
ATOM 3871 C C . PHE A 1 498 ? 17.037 30.791 1.022 1.00 41.78 498 PHE A C 1
ATOM 3873 O O . PHE A 1 498 ? 17.576 30.590 2.106 1.00 41.78 498 PHE A O 1
ATOM 3880 N N . LEU A 1 499 ? 17.530 30.279 -0.104 1.00 40.59 499 LEU A N 1
ATOM 3881 C CA . LEU A 1 499 ? 18.781 29.542 -0.185 1.00 40.59 499 LEU A CA 1
ATOM 3882 C C . LEU A 1 499 ? 19.847 30.509 -0.702 1.00 40.59 499 LEU A C 1
ATOM 3884 O O . LEU A 1 499 ? 19.978 30.709 -1.908 1.00 40.59 499 LEU A O 1
ATOM 3888 N N . GLY A 1 500 ? 20.571 31.166 0.207 1.00 36.34 500 GLY A N 1
ATOM 3889 C CA . GLY A 1 500 ? 21.626 32.109 -0.171 1.00 36.34 500 GLY A CA 1
ATOM 3890 C C . GLY A 1 500 ? 22.563 31.524 -1.247 1.00 36.34 500 GLY A C 1
ATOM 3891 O O . GLY A 1 500 ? 22.815 30.313 -1.240 1.00 36.34 500 GLY A O 1
ATOM 3892 N N . PRO A 1 501 ? 23.102 32.352 -2.163 1.00 40.06 501 PRO A N 1
ATOM 3893 C CA . PRO A 1 501 ? 23.913 31.882 -3.292 1.00 40.06 501 PRO A CA 1
ATOM 3894 C C . PRO A 1 501 ? 25.137 31.042 -2.878 1.00 40.06 501 PRO A C 1
ATOM 3896 O O . PRO A 1 501 ? 25.622 30.262 -3.691 1.00 40.06 501 PRO A O 1
ATOM 3899 N N . ASP A 1 502 ? 25.568 31.134 -1.614 1.00 39.47 502 ASP A N 1
ATOM 3900 C CA . ASP A 1 502 ? 26.696 30.387 -1.044 1.00 39.47 502 ASP A CA 1
ATOM 3901 C C . ASP A 1 502 ? 26.319 29.088 -0.293 1.00 39.47 502 ASP A C 1
ATOM 3903 O O . ASP A 1 502 ? 27.210 28.382 0.175 1.00 39.47 502 ASP A O 1
ATOM 3907 N N . ARG A 1 503 ? 25.030 28.736 -0.153 1.00 37.91 503 ARG A N 1
ATOM 3908 C CA . ARG A 1 503 ? 24.593 27.488 0.524 1.00 37.91 503 ARG A CA 1
ATOM 3909 C C . ARG A 1 503 ? 23.733 26.555 -0.321 1.00 37.91 503 ARG A C 1
ATOM 3911 O O . ARG A 1 503 ? 23.528 25.406 0.060 1.00 37.91 503 ARG A O 1
ATOM 3918 N N . LEU A 1 504 ? 23.315 26.987 -1.508 1.00 36.78 504 LEU A N 1
ATOM 3919 C CA . LEU A 1 504 ? 22.929 26.065 -2.570 1.00 36.78 504 LEU A CA 1
ATOM 3920 C C . LEU A 1 504 ? 24.207 25.414 -3.104 1.00 36.78 504 LEU A C 1
ATOM 3922 O O . LEU A 1 504 ? 24.802 25.884 -4.075 1.00 36.78 504 LEU A O 1
ATOM 3926 N N . PHE A 1 505 ? 24.623 24.306 -2.489 1.00 34.84 505 PHE A N 1
ATOM 3927 C CA . PHE A 1 505 ? 25.420 23.319 -3.204 1.00 34.84 505 PHE A CA 1
ATOM 3928 C C . PHE A 1 505 ? 24.600 22.899 -4.428 1.00 34.84 505 PHE A C 1
ATOM 3930 O O . PHE A 1 505 ? 23.817 21.954 -4.390 1.00 34.84 505 PHE A O 1
ATOM 3937 N N . LYS A 1 506 ? 24.781 23.604 -5.550 1.00 34.28 506 LYS A N 1
ATOM 3938 C CA . LYS A 1 506 ? 24.551 23.046 -6.876 1.00 34.28 506 LYS A CA 1
ATOM 3939 C C . LYS A 1 506 ? 25.585 21.940 -7.039 1.00 34.28 506 LYS A C 1
ATOM 3941 O O . LYS A 1 506 ? 26.581 22.095 -7.742 1.00 34.28 506 LYS A O 1
ATOM 3946 N N . MET A 1 507 ? 25.323 20.798 -6.412 1.00 32.53 507 MET A N 1
ATOM 3947 C CA . MET A 1 507 ? 25.680 19.520 -6.993 1.00 32.53 507 MET A CA 1
ATOM 3948 C C . MET A 1 507 ? 24.889 19.411 -8.303 1.00 32.53 507 MET A C 1
ATOM 3950 O O . MET A 1 507 ? 23.896 18.703 -8.411 1.00 32.53 507 MET A O 1
ATOM 3954 N N . ASN A 1 508 ? 25.325 20.155 -9.322 1.00 34.56 508 ASN A N 1
ATOM 3955 C CA . ASN A 1 508 ? 25.104 19.771 -10.703 1.00 34.56 508 ASN A CA 1
ATOM 3956 C C . ASN A 1 508 ? 25.930 18.498 -10.884 1.00 34.56 508 ASN A C 1
ATOM 3958 O O . ASN A 1 508 ? 27.060 18.563 -11.358 1.00 34.56 508 ASN A O 1
ATOM 3962 N N . VAL A 1 509 ? 25.404 17.362 -10.425 1.00 36.72 509 VAL A N 1
ATOM 3963 C CA . VAL A 1 509 ? 25.868 16.059 -10.887 1.00 36.72 509 VAL A CA 1
ATOM 3964 C C . VAL A 1 509 ? 25.239 15.903 -12.267 1.00 36.72 509 VAL A C 1
ATOM 3966 O O . VAL A 1 509 ? 24.020 15.736 -12.356 1.00 36.72 509 VAL A O 1
ATOM 3969 N N . PRO A 1 510 ? 26.009 16.020 -13.360 1.00 33.12 510 PRO A N 1
ATOM 3970 C CA . PRO A 1 510 ? 25.479 15.738 -14.682 1.00 33.12 510 PRO A CA 1
ATOM 3971 C C . PRO A 1 510 ? 25.044 14.264 -14.704 1.00 33.12 510 PRO A C 1
ATOM 3973 O O . PRO A 1 510 ? 25.770 13.396 -14.222 1.00 33.12 510 PRO A O 1
ATOM 3976 N N . GLY A 1 511 ? 23.856 13.974 -15.231 1.00 41.16 511 GLY A N 1
ATOM 3977 C CA . GLY A 1 511 ? 23.482 12.613 -15.643 1.00 41.16 511 GLY A CA 1
ATOM 3978 C C . GLY A 1 511 ? 23.269 11.511 -14.585 1.00 41.16 511 GLY A C 1
ATOM 3979 O O . GLY A 1 511 ? 23.278 10.344 -14.963 1.00 41.16 511 GLY A O 1
ATOM 3980 N N . SER A 1 512 ? 23.020 11.789 -13.298 1.00 45.03 512 SER A N 1
ATOM 3981 C CA . SER A 1 512 ? 22.765 10.719 -12.299 1.00 45.03 512 SER A CA 1
ATOM 3982 C C . SER A 1 512 ? 21.312 10.189 -12.263 1.00 45.03 512 SER A C 1
ATOM 3984 O O . SER A 1 512 ? 20.812 9.820 -11.199 1.00 45.03 512 SER A O 1
ATOM 3986 N N . LEU A 1 513 ? 20.628 10.071 -13.409 1.00 49.44 513 LEU A N 1
ATOM 3987 C CA . LEU A 1 513 ? 19.414 9.229 -13.490 1.00 49.44 513 LEU A CA 1
ATOM 3988 C C . LEU A 1 513 ? 19.724 7.774 -13.103 1.00 49.44 513 LEU A C 1
ATOM 3990 O O . LEU A 1 513 ? 18.868 7.069 -12.585 1.00 49.44 513 LEU A O 1
ATOM 3994 N N . LEU A 1 514 ? 20.971 7.348 -13.321 1.00 51.75 514 LEU A N 1
ATOM 3995 C CA . LEU A 1 514 ? 21.473 5.984 -13.155 1.00 51.75 514 LEU A CA 1
ATOM 3996 C C . LEU A 1 514 ? 21.138 5.326 -11.808 1.00 51.75 514 LEU A C 1
ATOM 3998 O O . LEU A 1 514 ? 20.775 4.155 -11.775 1.00 51.75 514 LEU A O 1
ATOM 4002 N N . MET A 1 515 ? 21.257 6.049 -10.693 1.00 48.16 515 MET A N 1
ATOM 4003 C CA . MET A 1 515 ? 21.085 5.448 -9.365 1.00 48.16 515 MET A CA 1
ATOM 4004 C C . MET A 1 515 ? 19.654 5.633 -8.836 1.00 48.16 515 MET A C 1
ATOM 4006 O O . MET A 1 515 ? 19.037 4.662 -8.395 1.00 48.16 515 MET A O 1
ATOM 4010 N N . SER A 1 516 ? 19.084 6.840 -8.929 1.00 53.56 516 SER A N 1
ATOM 4011 C CA . SER A 1 516 ? 17.750 7.150 -8.387 1.00 53.56 516 SER A CA 1
ATOM 4012 C C . SER A 1 516 ? 16.591 6.584 -9.218 1.00 53.56 516 SER A C 1
ATOM 4014 O O . SER A 1 516 ? 15.542 6.271 -8.650 1.00 53.56 516 SER A O 1
ATOM 4016 N N . ALA A 1 517 ? 16.775 6.353 -10.527 1.00 63.47 517 ALA A N 1
ATOM 4017 C CA . ALA A 1 517 ? 15.736 5.756 -11.369 1.00 63.47 517 ALA A CA 1
ATOM 4018 C C . ALA A 1 517 ? 15.357 4.339 -10.919 1.00 63.47 517 ALA A C 1
ATOM 4020 O O . ALA A 1 517 ? 14.208 3.942 -11.096 1.00 63.47 517 ALA A O 1
ATOM 4021 N N . SER A 1 518 ? 16.275 3.585 -10.302 1.00 73.31 518 SER A N 1
ATOM 4022 C CA . SER A 1 518 ? 15.995 2.218 -9.842 1.00 73.31 518 SER A CA 1
ATOM 4023 C C . SER A 1 518 ? 14.876 2.171 -8.795 1.00 73.31 518 SER A C 1
ATOM 4025 O O . SER A 1 518 ? 13.963 1.353 -8.911 1.00 73.31 518 SER A O 1
ATOM 4027 N N . MET A 1 519 ? 14.890 3.094 -7.827 1.00 81.50 519 MET A N 1
ATOM 4028 C CA . MET A 1 519 ? 13.870 3.150 -6.780 1.00 81.50 519 MET A CA 1
ATOM 4029 C C . MET A 1 519 ? 12.552 3.730 -7.276 1.00 81.50 519 MET A C 1
ATOM 4031 O O . MET A 1 519 ? 11.518 3.201 -6.894 1.00 81.50 519 MET A O 1
ATOM 4035 N N . LEU A 1 520 ? 12.562 4.733 -8.163 1.00 83.50 520 LEU A N 1
ATOM 4036 C CA . LEU A 1 520 ? 11.324 5.190 -8.807 1.00 83.50 520 LEU A CA 1
ATOM 4037 C C . LEU A 1 520 ? 10.688 4.059 -9.613 1.00 83.50 520 LEU A C 1
ATOM 4039 O O . LEU A 1 520 ? 9.495 3.799 -9.488 1.00 83.50 520 LEU A O 1
ATOM 4043 N N . THR A 1 521 ? 11.487 3.397 -10.454 1.00 86.06 521 THR A N 1
ATOM 4044 C CA . THR A 1 521 ? 11.018 2.261 -11.251 1.00 86.06 521 THR A CA 1
ATOM 4045 C C . THR A 1 521 ? 10.385 1.240 -10.332 1.00 86.06 521 THR A C 1
ATOM 4047 O O . THR A 1 521 ? 9.268 0.793 -10.574 1.00 86.06 521 THR A O 1
ATOM 4050 N N . PHE A 1 522 ? 11.078 0.913 -9.244 1.00 87.00 522 PHE A N 1
ATOM 4051 C CA . PHE A 1 522 ? 10.556 -0.011 -8.267 1.00 87.00 522 PHE A CA 1
ATOM 4052 C C . PHE A 1 522 ? 9.236 0.492 -7.688 1.00 87.00 522 PHE A C 1
ATOM 4054 O O . PHE A 1 522 ? 8.244 -0.199 -7.841 1.00 87.00 522 PHE A O 1
ATOM 4061 N N . ALA A 1 523 ? 9.198 1.695 -7.122 1.00 88.19 523 ALA A N 1
ATOM 4062 C CA . ALA A 1 523 ? 8.027 2.310 -6.506 1.00 88.19 523 ALA A CA 1
ATOM 4063 C C . ALA A 1 523 ? 6.786 2.303 -7.401 1.00 88.19 523 ALA A C 1
ATOM 4065 O O . ALA A 1 523 ? 5.661 2.124 -6.938 1.00 88.19 523 ALA A O 1
ATOM 4066 N N . VAL A 1 524 ? 6.990 2.533 -8.694 1.00 89.88 524 VAL A N 1
ATOM 4067 C CA . VAL A 1 524 ? 5.924 2.602 -9.682 1.00 89.88 524 VAL A CA 1
ATOM 4068 C C . VAL A 1 524 ? 5.445 1.195 -10.059 1.00 89.88 524 VAL A C 1
ATOM 4070 O O . VAL A 1 524 ? 4.243 0.934 -10.003 1.00 89.88 524 VAL A O 1
ATOM 4073 N N . PHE A 1 525 ? 6.357 0.274 -10.386 1.00 90.19 525 PHE A N 1
ATOM 4074 C CA . PHE A 1 525 ? 6.010 -1.096 -10.796 1.00 90.19 525 PHE A CA 1
ATOM 4075 C C . PHE A 1 525 ? 5.576 -1.995 -9.636 1.00 90.19 525 PHE A C 1
ATOM 4077 O O . PHE A 1 525 ? 4.801 -2.923 -9.842 1.00 90.19 525 PHE A O 1
ATOM 4084 N N . SER A 1 526 ? 6.052 -1.728 -8.423 1.00 88.69 526 SER A N 1
ATOM 4085 C CA . SER A 1 526 ? 5.620 -2.406 -7.204 1.00 88.69 526 SER A CA 1
ATOM 4086 C C . SER A 1 526 ? 4.398 -1.749 -6.578 1.00 88.69 526 SER A C 1
ATOM 4088 O O . SER A 1 526 ? 3.929 -2.235 -5.561 1.00 88.69 526 SER A O 1
ATOM 4090 N N . SER A 1 527 ? 3.844 -0.678 -7.154 1.00 89.50 527 SER A N 1
ATOM 4091 C CA . SER A 1 527 ? 2.532 -0.188 -6.731 1.00 89.50 527 SER A CA 1
ATOM 4092 C C . SER A 1 527 ? 1.423 -1.021 -7.374 1.00 89.50 527 SER A C 1
ATOM 4094 O O . SER A 1 527 ? 1.529 -1.427 -8.535 1.00 89.50 527 SER A O 1
ATOM 4096 N N . GLY A 1 528 ? 0.359 -1.299 -6.618 1.00 89.06 528 GLY A N 1
ATOM 4097 C CA . GLY A 1 528 ? -0.863 -1.876 -7.182 1.00 89.06 528 GLY A CA 1
ATOM 4098 C C . GLY A 1 528 ? -1.496 -0.948 -8.225 1.00 89.06 528 GLY A C 1
ATOM 4099 O O . GLY A 1 528 ? -1.212 0.257 -8.254 1.00 89.06 528 GLY A O 1
ATOM 4100 N N . SER A 1 529 ? -2.371 -1.496 -9.074 1.00 90.50 529 SER A N 1
ATOM 4101 C CA . SER A 1 529 ? -3.085 -0.696 -10.076 1.00 90.50 529 SER A CA 1
ATOM 4102 C C . SER A 1 529 ? -3.796 0.503 -9.440 1.00 90.50 529 SER A C 1
ATOM 4104 O O . SER A 1 529 ? -4.581 0.376 -8.502 1.00 90.50 529 SER A O 1
ATOM 4106 N N . ARG A 1 530 ? -3.552 1.681 -10.008 1.00 90.31 530 ARG A N 1
ATOM 4107 C CA . ARG A 1 530 ? -4.159 2.956 -9.643 1.00 90.31 530 ARG A CA 1
ATOM 4108 C C . ARG A 1 530 ? -5.648 2.968 -9.989 1.00 90.31 530 ARG A C 1
ATOM 4110 O O . ARG A 1 530 ? -6.020 2.715 -11.139 1.00 90.31 530 ARG A O 1
ATOM 4117 N N . ARG A 1 531 ? -6.479 3.387 -9.036 1.00 87.06 531 ARG A N 1
ATOM 4118 C CA . ARG A 1 531 ? -7.881 3.762 -9.272 1.00 87.06 531 ARG A CA 1
ATOM 4119 C C . ARG A 1 531 ? -8.001 5.218 -9.749 1.00 87.06 531 ARG A C 1
ATOM 4121 O O . ARG A 1 531 ? -7.134 6.038 -9.432 1.00 87.06 531 ARG A O 1
ATOM 4128 N N . PRO A 1 532 ? -9.051 5.585 -10.502 1.00 82.25 532 PRO A N 1
ATOM 4129 C CA . PRO A 1 532 ? -9.283 6.980 -10.879 1.00 82.25 532 PRO A CA 1
ATOM 4130 C C . PRO A 1 532 ? -9.233 7.905 -9.654 1.00 82.25 532 PRO A C 1
ATOM 4132 O O . PRO A 1 532 ? -9.852 7.613 -8.638 1.00 82.25 532 PRO A O 1
ATOM 4135 N N . GLY A 1 533 ? -8.459 8.990 -9.728 1.00 80.38 533 GLY A N 1
ATOM 4136 C CA . GLY A 1 533 ? -8.324 9.944 -8.619 1.00 80.38 533 GLY A CA 1
ATOM 4137 C C . GLY A 1 533 ? -7.450 9.491 -7.440 1.00 80.38 533 GLY A C 1
ATOM 4138 O O . GLY A 1 533 ? -7.263 10.271 -6.520 1.00 80.38 533 GLY A O 1
ATOM 4139 N N . GLN A 1 534 ? -6.865 8.289 -7.461 1.00 84.06 534 GLN A N 1
ATOM 4140 C CA . GLN A 1 534 ? -5.967 7.822 -6.396 1.00 84.06 534 GLN A CA 1
ATOM 4141 C C . GLN A 1 534 ? -4.548 8.376 -6.595 1.00 84.06 534 GLN A C 1
ATOM 4143 O O . GLN A 1 534 ? -4.017 8.302 -7.714 1.00 84.06 534 GLN A O 1
ATOM 4148 N N . SER A 1 535 ? -3.910 8.906 -5.546 1.00 83.69 535 SER A N 1
ATOM 4149 C CA . SER A 1 535 ? -2.495 9.304 -5.613 1.00 83.69 535 SER A CA 1
ATOM 4150 C C . SER A 1 535 ? -1.587 8.067 -5.668 1.00 83.69 535 SER A C 1
ATOM 4152 O O . SER A 1 535 ? -2.057 6.929 -5.686 1.00 83.69 535 SER A O 1
ATOM 4154 N N . TRP A 1 536 ? -0.269 8.245 -5.756 1.00 86.62 536 TRP A N 1
ATOM 4155 C CA . TRP A 1 536 ? 0.653 7.116 -5.587 1.00 86.62 536 TRP A CA 1
ATOM 4156 C C . TRP A 1 536 ? 0.805 6.703 -4.115 1.00 86.62 536 TRP A C 1
ATOM 4158 O O . TRP A 1 536 ? 0.826 5.513 -3.819 1.00 86.62 536 TRP A O 1
ATOM 4168 N N . SER A 1 537 ? 0.834 7.670 -3.192 1.00 82.94 537 SER A N 1
ATOM 4169 C CA . SER A 1 537 ? 0.945 7.426 -1.745 1.00 82.94 537 SER A CA 1
ATOM 4170 C C . SER A 1 537 ? -0.263 6.713 -1.135 1.00 82.94 537 SER A C 1
ATOM 4172 O O . SER A 1 537 ? -0.163 6.225 -0.015 1.00 82.94 537 SER A O 1
ATOM 4174 N N . ASP A 1 538 ? -1.368 6.629 -1.876 1.00 84.06 538 ASP A N 1
ATOM 4175 C CA . ASP A 1 538 ? -2.584 5.912 -1.471 1.00 84.06 538 ASP A CA 1
ATOM 4176 C C . ASP A 1 538 ? -2.656 4.499 -2.050 1.00 84.06 538 ASP A C 1
ATOM 4178 O O . ASP A 1 538 ? -3.706 3.860 -2.002 1.00 84.06 538 ASP A O 1
ATOM 4182 N N . ARG A 1 539 ? -1.585 4.020 -2.691 1.00 88.75 539 ARG A N 1
ATOM 4183 C CA . ARG A 1 539 ? -1.538 2.676 -3.271 1.00 88.75 539 ARG A CA 1
ATOM 4184 C C . ARG A 1 539 ? -0.836 1.725 -2.320 1.00 88.75 539 ARG A C 1
ATOM 4186 O O . ARG A 1 539 ? 0.134 2.084 -1.651 1.00 88.75 539 ARG A O 1
ATOM 4193 N N . ALA A 1 540 ? -1.279 0.474 -2.339 1.00 88.25 540 ALA A N 1
ATOM 4194 C CA . ALA A 1 540 ? -0.504 -0.590 -1.730 1.00 88.25 540 ALA A CA 1
ATOM 4195 C C . ALA A 1 540 ? 0.797 -0.799 -2.514 1.00 88.25 540 ALA A C 1
ATOM 4197 O O . ALA A 1 540 ? 0.781 -0.837 -3.751 1.00 88.25 540 ALA A O 1
ATOM 4198 N N . VAL A 1 541 ? 1.897 -0.974 -1.791 1.00 89.50 541 VAL A N 1
ATOM 4199 C CA . VAL A 1 541 ? 3.173 -1.415 -2.348 1.00 89.50 541 VAL A CA 1
ATOM 4200 C C . VAL A 1 541 ? 3.217 -2.930 -2.194 1.00 89.50 541 VAL A C 1
ATOM 4202 O O . VAL A 1 541 ? 3.077 -3.481 -1.115 1.00 89.50 541 VAL A O 1
ATOM 4205 N N . ILE A 1 542 ? 3.347 -3.638 -3.301 1.00 84.88 542 ILE A N 1
ATOM 4206 C CA . ILE A 1 542 ? 3.139 -5.083 -3.382 1.00 84.88 542 ILE A CA 1
ATOM 4207 C C . ILE A 1 542 ? 4.446 -5.881 -3.468 1.00 84.88 542 ILE A C 1
ATOM 4209 O O . ILE A 1 542 ? 4.449 -7.049 -3.852 1.00 84.88 542 ILE A O 1
ATOM 4213 N N . GLY A 1 543 ? 5.576 -5.256 -3.146 1.00 84.38 543 GLY A N 1
ATOM 4214 C CA . GLY A 1 543 ? 6.875 -5.909 -3.199 1.00 84.38 543 GLY A CA 1
ATOM 4215 C C . GLY A 1 543 ? 7.951 -5.169 -2.420 1.00 84.38 543 GLY A C 1
ATOM 4216 O O . GLY A 1 543 ? 7.720 -4.117 -1.826 1.00 84.38 543 GLY A O 1
ATOM 4217 N N . VAL A 1 544 ? 9.161 -5.715 -2.481 1.00 83.75 544 VAL A N 1
ATOM 4218 C CA . VAL A 1 544 ? 10.397 -5.129 -1.941 1.00 83.75 544 VAL A CA 1
ATOM 4219 C C . VAL A 1 544 ? 11.371 -4.927 -3.104 1.00 83.75 544 VAL A C 1
ATOM 4221 O O . VAL A 1 544 ? 11.371 -5.759 -4.020 1.00 83.75 544 VAL A O 1
ATOM 4224 N N . PRO A 1 545 ? 12.160 -3.832 -3.148 1.00 76.81 545 PRO A N 1
ATOM 4225 C CA . PRO A 1 545 ? 13.092 -3.594 -4.229 1.00 76.81 545 PRO A CA 1
ATOM 4226 C C . PRO A 1 545 ? 14.077 -4.736 -4.276 1.00 76.81 545 PRO A C 1
ATOM 4228 O O . PRO A 1 545 ? 14.723 -5.113 -3.300 1.00 76.81 545 PRO A O 1
ATOM 4231 N N . LEU A 1 546 ? 14.168 -5.288 -5.469 1.00 70.69 546 LEU A N 1
ATOM 4232 C CA . LEU A 1 546 ? 15.065 -6.375 -5.757 1.00 70.69 546 LEU A CA 1
ATOM 4233 C C . LEU A 1 546 ? 16.434 -5.774 -5.968 1.00 70.69 546 LEU A C 1
ATOM 4235 O O . LEU A 1 546 ? 16.557 -4.711 -6.580 1.00 70.69 546 LEU A O 1
ATOM 4239 N N . HIS A 1 547 ? 17.462 -6.455 -5.474 1.00 61.38 547 HIS A N 1
ATOM 4240 C CA . HIS A 1 547 ? 18.824 -5.994 -5.671 1.00 61.38 547 HIS A CA 1
ATOM 4241 C C . HIS A 1 547 ? 19.052 -5.663 -7.172 1.00 61.38 547 HIS A C 1
ATOM 4243 O O . HIS A 1 547 ? 18.821 -6.536 -8.012 1.00 61.38 547 HIS A O 1
ATOM 4249 N N . PRO A 1 548 ? 19.486 -4.429 -7.517 1.00 50.94 548 PRO A N 1
ATOM 4250 C CA . PRO A 1 548 ? 19.153 -3.710 -8.767 1.00 50.94 548 PRO A CA 1
ATOM 4251 C C . PRO A 1 548 ? 19.727 -4.235 -10.090 1.00 50.94 548 PRO A C 1
ATOM 4253 O O . PRO A 1 548 ? 19.677 -3.533 -11.095 1.00 50.94 548 PRO A O 1
ATOM 4256 N N . TYR A 1 549 ? 20.273 -5.444 -10.134 1.00 56.66 549 TYR A N 1
ATOM 4257 C CA . TYR A 1 549 ? 20.792 -5.977 -11.390 1.00 56.66 549 TYR A CA 1
ATOM 4258 C C . TYR A 1 549 ? 19.695 -6.737 -12.123 1.00 56.66 549 TYR A C 1
ATOM 4260 O O . TYR A 1 549 ? 18.890 -7.386 -11.449 1.00 56.66 549 TYR A O 1
ATOM 4268 N N . PRO A 1 550 ? 19.651 -6.664 -13.470 1.00 53.19 550 PRO A N 1
ATOM 4269 C CA . PRO A 1 550 ? 18.571 -7.209 -14.276 1.00 53.19 550 PRO A CA 1
ATOM 4270 C C . PRO A 1 550 ? 18.501 -8.712 -14.040 1.00 53.19 550 PRO A C 1
ATOM 4272 O O . PRO A 1 550 ? 19.183 -9.517 -14.671 1.00 53.19 550 PRO A O 1
ATOM 4275 N N . SER A 1 551 ? 17.674 -9.096 -13.078 1.00 54.97 551 SER A N 1
ATOM 4276 C CA . SER A 1 551 ? 17.330 -10.474 -12.803 1.00 54.97 551 SER A CA 1
ATOM 4277 C C . SER A 1 551 ? 16.251 -10.814 -13.810 1.00 54.97 551 SER A C 1
ATOM 4279 O O . SER A 1 551 ? 15.083 -10.985 -13.490 1.00 54.97 551 SER A O 1
ATOM 4281 N N . VAL A 1 552 ? 16.638 -10.876 -15.084 1.00 62.78 552 VAL A N 1
ATOM 4282 C CA . VAL A 1 552 ? 15.914 -11.740 -16.004 1.00 62.78 552 VAL A CA 1
ATOM 4283 C C . VAL A 1 552 ? 15.996 -13.119 -15.358 1.00 62.78 552 VAL A C 1
ATOM 4285 O O . VAL A 1 552 ? 17.099 -13.565 -15.029 1.00 62.78 552 VAL A O 1
ATOM 4288 N N . SER A 1 553 ? 14.843 -13.739 -15.089 1.00 66.38 553 SER A N 1
ATOM 4289 C CA . SER A 1 553 ? 14.754 -15.045 -14.425 1.00 66.38 553 SER A CA 1
ATOM 4290 C C . SER A 1 553 ? 15.835 -16.003 -14.942 1.00 66.38 553 SER A C 1
ATOM 4292 O O . SER A 1 553 ? 16.189 -15.983 -16.129 1.00 66.38 553 SER A O 1
ATOM 4294 N N . ALA A 1 554 ? 16.356 -16.881 -14.078 1.00 63.69 554 ALA A N 1
ATOM 4295 C CA . ALA A 1 554 ? 17.224 -17.977 -14.516 1.00 63.69 554 ALA A CA 1
ATOM 4296 C C . ALA A 1 554 ? 16.546 -18.832 -15.607 1.00 63.69 554 ALA A C 1
ATOM 4298 O O . ALA A 1 554 ? 17.232 -19.408 -16.448 1.00 63.69 554 ALA A O 1
ATOM 4299 N N . ARG A 1 555 ? 15.209 -18.822 -15.628 1.00 73.94 555 ARG A N 1
ATOM 4300 C CA . ARG A 1 555 ? 14.321 -19.438 -16.615 1.00 73.94 555 ARG A CA 1
ATOM 4301 C C . ARG A 1 555 ? 13.237 -18.434 -17.021 1.00 73.94 555 ARG A C 1
ATOM 4303 O O . ARG A 1 555 ? 12.217 -18.345 -16.333 1.00 73.94 555 ARG A O 1
ATOM 4310 N N . PRO A 1 556 ? 13.501 -17.547 -17.992 1.00 71.50 556 PRO A N 1
ATOM 4311 C CA . PRO A 1 556 ? 12.555 -16.521 -18.395 1.00 71.50 556 PRO A CA 1
ATOM 4312 C C . PRO A 1 556 ? 11.487 -17.072 -19.333 1.00 71.50 556 PRO A C 1
ATOM 4314 O O . PRO A 1 556 ? 10.658 -16.304 -19.783 1.00 71.50 556 PRO A O 1
ATOM 4317 N N . GLU A 1 557 ? 11.500 -18.358 -19.673 1.00 81.38 557 GLU A N 1
ATOM 4318 C CA . GLU A 1 557 ? 10.528 -18.927 -20.596 1.00 81.38 557 GLU A CA 1
ATOM 4319 C C . GLU A 1 557 ? 9.095 -18.659 -20.098 1.00 81.38 557 GLU A C 1
ATOM 4321 O O . GLU A 1 557 ? 8.736 -18.994 -18.968 1.00 81.38 557 GLU A O 1
ATOM 4326 N N . GLY A 1 558 ? 8.286 -18.018 -20.942 1.00 86.81 558 GLY A N 1
ATOM 4327 C CA . GLY A 1 558 ? 6.934 -17.562 -20.618 1.00 86.81 558 GLY A CA 1
ATOM 4328 C C . GLY A 1 558 ? 6.861 -16.237 -19.849 1.00 86.81 558 GLY A C 1
ATOM 4329 O O . GLY A 1 558 ? 5.771 -15.847 -19.430 1.00 86.81 558 GLY A O 1
ATOM 4330 N N . SER A 1 559 ? 7.984 -15.544 -19.633 1.00 91.75 559 SER A N 1
ATOM 4331 C CA . SER A 1 559 ? 8.016 -14.222 -19.010 1.00 91.75 559 SER A CA 1
ATOM 4332 C C . SER A 1 559 ? 8.069 -13.094 -20.036 1.00 91.75 559 SER A C 1
ATOM 4334 O O . SER A 1 559 ? 8.475 -13.256 -21.193 1.00 91.75 559 SER A O 1
ATOM 4336 N N . TRP A 1 560 ? 7.644 -11.923 -19.580 1.00 94.50 560 TRP A N 1
ATOM 4337 C CA . TRP A 1 560 ? 7.597 -10.698 -20.357 1.00 94.50 560 TRP A CA 1
ATOM 4338 C C . TRP A 1 560 ? 8.636 -9.700 -19.871 1.00 94.50 560 TRP A C 1
ATOM 4340 O O . TRP A 1 560 ? 9.027 -9.687 -18.704 1.00 94.50 560 TRP A O 1
ATOM 4350 N N . ALA A 1 561 ? 9.058 -8.810 -20.756 1.00 93.19 561 ALA A N 1
ATOM 4351 C CA . ALA A 1 561 ? 9.814 -7.642 -20.363 1.00 93.19 561 ALA A CA 1
ATOM 4352 C C . ALA A 1 561 ? 9.437 -6.415 -21.187 1.00 93.19 561 ALA A C 1
ATOM 4354 O O . ALA A 1 561 ? 9.034 -6.535 -22.338 1.00 93.19 561 ALA A O 1
ATOM 4355 N N . PHE A 1 562 ? 9.608 -5.236 -20.603 1.00 93.50 562 PHE A N 1
ATOM 4356 C CA . PHE A 1 562 ? 9.640 -3.977 -21.336 1.00 93.50 562 PHE A CA 1
ATOM 4357 C C . PHE A 1 562 ? 11.076 -3.472 -21.338 1.00 93.50 562 PHE A C 1
ATOM 4359 O O . PHE A 1 562 ? 11.644 -3.221 -20.275 1.00 93.50 562 PHE A O 1
ATOM 4366 N N . TYR A 1 563 ? 11.664 -3.364 -22.522 1.00 90.88 563 TYR A N 1
ATOM 4367 C CA . TYR A 1 563 ? 13.009 -2.845 -22.714 1.00 90.88 563 TYR A CA 1
ATOM 4368 C C . TYR A 1 563 ? 12.934 -1.413 -23.227 1.00 90.88 563 TYR A C 1
ATOM 4370 O O . TYR A 1 563 ? 12.235 -1.142 -24.202 1.00 90.88 563 TYR A O 1
ATOM 4378 N N . PHE A 1 564 ? 13.670 -0.518 -22.578 1.00 88.12 564 PHE A N 1
ATOM 4379 C CA . PHE A 1 564 ? 13.812 0.880 -22.953 1.00 88.12 564 PHE A CA 1
ATOM 4380 C C . PHE A 1 564 ? 15.298 1.228 -23.068 1.00 88.12 564 PHE A C 1
ATOM 4382 O O . PHE A 1 564 ? 16.045 1.085 -22.100 1.00 88.12 564 PHE A O 1
ATOM 4389 N N . ASP A 1 565 ? 15.732 1.677 -24.244 1.00 86.12 565 ASP A N 1
ATOM 4390 C CA . ASP A 1 565 ? 17.109 2.096 -24.506 1.00 86.12 565 ASP A CA 1
ATOM 4391 C C . ASP A 1 565 ? 17.201 3.621 -24.593 1.00 86.12 565 ASP A C 1
ATOM 4393 O O . ASP A 1 565 ? 16.778 4.241 -25.575 1.00 86.12 565 ASP A O 1
ATOM 4397 N N . SER A 1 566 ? 17.795 4.207 -23.553 1.00 80.44 566 SER A N 1
ATOM 4398 C CA . SER A 1 566 ? 18.135 5.631 -23.471 1.00 80.44 566 SER A CA 1
ATOM 4399 C C . SER A 1 566 ? 19.589 5.933 -23.830 1.00 80.44 566 SER A C 1
ATOM 4401 O O . SER A 1 566 ? 19.968 7.097 -23.892 1.00 80.44 566 SER A O 1
ATOM 4403 N N . SER A 1 567 ? 20.423 4.919 -24.084 1.00 74.62 567 SER A N 1
ATOM 4404 C CA . SER A 1 567 ? 21.862 5.112 -24.315 1.00 74.62 567 SER A CA 1
ATOM 4405 C C . SER A 1 567 ? 22.190 5.747 -25.674 1.00 74.62 567 SER A C 1
ATOM 4407 O O . SER A 1 567 ? 23.270 6.301 -25.860 1.00 74.62 567 SER A O 1
ATOM 4409 N N . ARG A 1 568 ? 21.266 5.690 -26.643 1.00 65.75 568 ARG A N 1
ATOM 4410 C CA . ARG A 1 568 ? 21.495 6.117 -28.037 1.00 65.75 568 ARG A CA 1
ATOM 4411 C C . ARG A 1 568 ? 21.218 7.592 -28.325 1.00 65.75 568 ARG A C 1
ATOM 4413 O O . ARG A 1 568 ? 21.390 8.029 -29.471 1.00 65.75 568 ARG A O 1
ATOM 4420 N N . THR A 1 569 ? 20.836 8.380 -27.321 1.00 60.06 569 THR A N 1
ATOM 4421 C CA . THR A 1 569 ? 20.498 9.800 -27.512 1.00 60.06 569 THR A CA 1
ATOM 4422 C C . THR A 1 569 ? 21.667 10.627 -28.054 1.00 60.06 569 THR A C 1
ATOM 4424 O O . THR A 1 569 ? 21.429 11.641 -28.700 1.00 60.06 569 THR A O 1
ATOM 4427 N N . ASN A 1 570 ? 22.918 10.184 -27.874 1.00 55.75 570 ASN A N 1
ATOM 4428 C CA . ASN A 1 570 ? 24.101 10.977 -28.221 1.00 55.75 570 ASN A CA 1
ATOM 4429 C C . ASN A 1 570 ? 24.561 10.913 -29.690 1.00 55.75 570 ASN A C 1
ATOM 4431 O O . ASN A 1 570 ? 25.278 11.814 -30.119 1.00 55.75 570 ASN A O 1
ATOM 4435 N N . THR A 1 571 ? 24.175 9.904 -30.483 1.00 57.81 571 THR A N 1
ATOM 4436 C CA . THR A 1 571 ? 24.680 9.760 -31.872 1.00 57.81 571 THR A CA 1
ATOM 4437 C C . THR A 1 571 ? 23.599 9.684 -32.943 1.00 57.81 571 THR A C 1
ATOM 4439 O O . THR A 1 571 ? 23.808 10.187 -34.043 1.00 57.81 571 THR A O 1
ATOM 4442 N N . SER A 1 572 ? 22.443 9.088 -32.637 1.00 60.88 572 SER A N 1
ATOM 4443 C CA . SER A 1 572 ? 21.319 8.962 -33.584 1.00 60.88 572 SER A CA 1
ATOM 4444 C C . SER A 1 572 ? 20.054 9.691 -33.129 1.00 60.88 572 SER A C 1
ATOM 4446 O O . SER A 1 572 ? 19.114 9.806 -33.905 1.00 60.88 572 SER A O 1
ATOM 4448 N N . GLY A 1 573 ? 20.026 10.192 -31.888 1.00 64.75 573 GLY A N 1
ATOM 4449 C CA . GLY A 1 573 ? 18.923 10.983 -31.338 1.00 64.75 573 GLY A CA 1
ATOM 4450 C C . GLY A 1 573 ? 17.639 10.205 -31.023 1.00 64.75 573 GLY A C 1
ATOM 4451 O O . GLY A 1 573 ? 16.705 10.797 -30.495 1.00 64.75 573 GLY A O 1
ATOM 4452 N N . HIS A 1 574 ? 17.570 8.899 -31.301 1.00 74.31 574 HIS A N 1
ATOM 4453 C CA . HIS A 1 574 ? 16.356 8.111 -31.085 1.00 74.31 574 HIS A CA 1
ATOM 4454 C C . HIS A 1 574 ? 16.469 7.226 -29.845 1.00 74.31 574 HIS A C 1
ATOM 4456 O O . HIS A 1 574 ? 17.392 6.420 -29.715 1.00 74.31 574 HIS A O 1
ATOM 4462 N N . THR A 1 575 ? 15.485 7.348 -28.958 1.00 80.00 575 THR A N 1
ATOM 4463 C CA . THR A 1 575 ? 15.228 6.336 -27.926 1.00 80.00 575 THR A CA 1
ATOM 4464 C C . THR A 1 575 ? 14.474 5.169 -28.560 1.00 80.00 575 THR A C 1
ATOM 4466 O O . THR A 1 575 ? 13.665 5.371 -29.470 1.00 80.00 575 THR A O 1
ATOM 4469 N N . THR A 1 576 ? 14.757 3.938 -28.130 1.00 86.69 576 THR A N 1
ATOM 4470 C CA . THR A 1 576 ? 14.016 2.763 -28.620 1.00 86.69 576 THR A CA 1
ATOM 4471 C C . THR A 1 576 ? 13.365 2.013 -27.479 1.00 86.69 576 THR A C 1
ATOM 4473 O O . THR A 1 576 ? 13.847 2.046 -26.346 1.00 86.69 576 THR A O 1
ATOM 4476 N N . TRP A 1 577 ? 12.249 1.359 -27.773 1.00 91.81 577 TRP A N 1
ATOM 4477 C CA . TRP A 1 577 ? 11.529 0.556 -26.797 1.00 91.81 577 TRP A CA 1
ATOM 4478 C C . TRP A 1 577 ? 10.907 -0.671 -27.449 1.00 91.81 577 TRP A C 1
ATOM 4480 O O . TRP A 1 577 ? 10.600 -0.669 -28.642 1.00 91.81 577 TRP A O 1
ATOM 4490 N N . THR A 1 578 ? 10.696 -1.725 -26.666 1.00 93.06 578 THR A N 1
ATOM 4491 C CA . THR A 1 578 ? 9.976 -2.916 -27.126 1.00 93.06 578 THR A CA 1
ATOM 4492 C C . THR A 1 578 ? 9.459 -3.747 -25.956 1.00 93.06 578 THR A C 1
ATOM 4494 O O . THR A 1 578 ? 10.066 -3.771 -24.880 1.00 93.06 578 THR A O 1
ATOM 4497 N N . PHE A 1 579 ? 8.347 -4.450 -26.165 1.00 94.44 579 PHE A N 1
ATOM 4498 C CA . PHE A 1 579 ? 7.937 -5.546 -25.294 1.00 94.44 579 PHE A CA 1
ATOM 4499 C C . PHE A 1 579 ? 8.573 -6.843 -25.791 1.00 94.44 579 PHE A C 1
ATOM 4501 O O . PHE A 1 579 ? 8.478 -7.174 -26.965 1.00 94.44 579 PHE A O 1
ATOM 4508 N N . ILE A 1 580 ? 9.199 -7.602 -24.901 1.00 92.94 580 ILE A N 1
ATOM 4509 C CA . ILE A 1 580 ? 9.879 -8.857 -25.220 1.00 92.94 580 ILE A CA 1
ATOM 4510 C C . ILE A 1 580 ? 9.120 -9.993 -24.542 1.00 92.94 580 ILE A C 1
ATOM 4512 O O . ILE A 1 580 ? 8.933 -9.957 -23.328 1.00 92.94 580 ILE A O 1
ATOM 4516 N N . HIS A 1 581 ? 8.716 -11.006 -25.306 1.00 92.69 581 HIS A N 1
ATOM 4517 C CA . HIS A 1 581 ? 8.254 -12.284 -24.761 1.00 92.69 581 HIS A CA 1
ATOM 4518 C C . HIS A 1 581 ? 9.357 -13.325 -24.925 1.00 92.69 581 HIS A C 1
ATOM 4520 O O . HIS A 1 581 ? 9.800 -13.585 -26.048 1.00 92.69 581 HIS A O 1
ATOM 4526 N N . TYR A 1 582 ? 9.797 -13.923 -23.825 1.00 89.44 582 TYR A N 1
ATOM 4527 C CA . TYR A 1 582 ? 10.800 -14.981 -23.855 1.00 89.44 582 TYR A CA 1
ATOM 4528 C C . TYR A 1 582 ? 10.111 -16.326 -24.077 1.00 89.44 582 TYR A C 1
ATOM 4530 O O . TYR A 1 582 ? 9.389 -16.818 -23.214 1.00 89.44 582 TYR A O 1
ATOM 4538 N N . THR A 1 583 ? 10.312 -16.930 -25.244 1.00 83.56 583 THR A N 1
ATOM 4539 C CA . THR A 1 583 ? 9.748 -18.247 -25.565 1.00 83.56 583 THR A CA 1
ATOM 4540 C C . THR A 1 583 ? 10.725 -19.360 -25.185 1.00 83.56 583 THR A C 1
ATOM 4542 O O . THR A 1 583 ? 11.934 -19.135 -25.255 1.00 83.56 583 THR A O 1
ATOM 4545 N N . PRO A 1 584 ? 10.242 -20.563 -24.821 1.00 79.06 584 PRO A N 1
ATOM 4546 C CA . PRO A 1 584 ? 11.107 -21.737 -24.754 1.00 79.06 584 PRO A CA 1
ATOM 4547 C C . PRO A 1 584 ? 11.793 -21.948 -26.109 1.00 79.06 584 PRO A C 1
ATOM 4549 O O . PRO A 1 584 ? 11.156 -21.767 -27.147 1.00 79.06 584 PRO A O 1
ATOM 4552 N N . ASP A 1 585 ? 13.074 -22.320 -26.120 1.00 71.12 585 ASP A N 1
ATOM 4553 C CA . ASP A 1 585 ? 13.759 -22.691 -27.362 1.00 71.12 585 ASP A CA 1
ATOM 4554 C C . ASP A 1 585 ? 13.143 -23.990 -27.913 1.00 71.12 585 ASP A C 1
ATOM 4556 O O . ASP A 1 585 ? 13.505 -25.086 -27.488 1.00 71.12 585 ASP A O 1
ATOM 4560 N N . GLU A 1 586 ? 12.216 -23.875 -28.871 1.00 68.06 586 GLU A N 1
ATOM 4561 C CA . GLU A 1 586 ? 11.598 -25.031 -29.546 1.00 68.06 586 GLU A CA 1
ATOM 4562 C C . GLU A 1 586 ? 12.626 -25.873 -30.332 1.00 68.06 586 GLU A C 1
ATOM 4564 O O . GLU A 1 586 ? 12.405 -27.058 -30.557 1.00 68.06 586 GLU A O 1
ATOM 4569 N N . ASP A 1 587 ? 13.779 -25.293 -30.691 1.00 62.78 587 ASP A N 1
ATOM 4570 C CA . ASP A 1 587 ? 14.844 -25.951 -31.466 1.00 62.78 587 ASP A CA 1
ATOM 4571 C C . ASP A 1 587 ? 15.950 -26.593 -30.594 1.00 62.78 587 ASP A C 1
ATOM 4573 O O . ASP A 1 587 ? 16.940 -27.113 -31.117 1.00 62.78 587 ASP A O 1
ATOM 4577 N N . SER A 1 588 ? 15.832 -26.551 -29.262 1.00 56.34 588 SER A N 1
ATOM 4578 C CA . SER A 1 588 ? 16.859 -27.037 -28.323 1.00 56.34 588 SER A CA 1
ATOM 4579 C C . SER A 1 588 ? 16.755 -28.544 -28.013 1.00 56.34 588 SER A C 1
ATOM 4581 O O . SER A 1 588 ? 17.134 -28.988 -26.930 1.00 56.34 588 SER A O 1
ATOM 4583 N N . ASP A 1 589 ? 16.325 -29.370 -28.966 1.00 57.41 589 ASP A N 1
ATOM 4584 C CA . ASP A 1 589 ? 16.503 -30.832 -28.868 1.00 57.41 589 ASP A CA 1
ATOM 4585 C C . ASP A 1 589 ? 17.991 -31.245 -28.910 1.00 57.41 589 ASP A C 1
ATOM 4587 O O . ASP A 1 589 ? 18.344 -32.407 -28.692 1.00 57.41 589 ASP A O 1
ATOM 4591 N N . ALA A 1 590 ? 18.900 -30.298 -29.173 1.00 57.88 590 ALA A N 1
ATOM 4592 C CA . ALA A 1 590 ? 20.314 -30.486 -28.901 1.00 57.88 590 ALA A CA 1
ATOM 4593 C C . ALA A 1 590 ? 20.499 -30.673 -27.388 1.00 57.88 590 ALA A C 1
ATOM 4595 O O . ALA A 1 590 ? 20.330 -29.717 -26.631 1.00 57.88 590 ALA A O 1
ATOM 4596 N N . GLU A 1 591 ? 20.842 -31.902 -26.965 1.00 53.00 591 GLU A N 1
ATOM 4597 C CA . GLU A 1 591 ? 21.208 -32.221 -25.580 1.00 53.00 591 GLU A CA 1
ATOM 4598 C C . GLU A 1 591 ? 21.992 -31.056 -24.967 1.00 53.00 591 GLU A C 1
ATOM 4600 O O . GLU A 1 591 ? 22.917 -30.565 -25.630 1.00 53.00 591 GLU A O 1
ATOM 4605 N N . PRO A 1 592 ? 21.663 -30.616 -23.734 1.00 54.69 592 PRO A N 1
ATOM 4606 C CA . PRO A 1 592 ? 22.397 -29.554 -23.068 1.00 54.69 592 PRO A CA 1
ATOM 4607 C C . PRO A 1 592 ? 23.861 -29.960 -23.086 1.00 54.69 592 PRO A C 1
ATOM 4609 O O . PRO A 1 592 ? 24.245 -30.886 -22.373 1.00 54.69 592 PRO A O 1
ATOM 4612 N N . LEU A 1 593 ? 24.644 -29.319 -23.963 1.00 49.75 593 LEU A N 1
ATOM 4613 C CA . LEU A 1 593 ? 26.060 -29.590 -24.157 1.00 49.75 593 LEU A CA 1
ATOM 4614 C C . LEU A 1 593 ? 26.662 -29.562 -22.764 1.00 49.75 593 LEU A C 1
ATOM 4616 O O . LEU A 1 593 ? 26.810 -28.484 -22.186 1.00 49.75 593 LEU A O 1
ATOM 4620 N N . HIS A 1 594 ? 26.923 -30.748 -22.198 1.00 50.56 594 HIS A N 1
ATOM 4621 C CA . HIS A 1 594 ? 27.551 -30.885 -20.898 1.00 50.56 594 HIS A CA 1
ATOM 4622 C C . HIS A 1 594 ? 28.744 -29.961 -20.961 1.00 50.56 594 HIS A C 1
ATOM 4624 O O . HIS A 1 594 ? 29.613 -30.193 -21.802 1.00 50.56 594 HIS A O 1
ATOM 4630 N N . ALA A 1 595 ? 28.713 -28.883 -20.170 1.00 48.56 595 ALA A N 1
ATOM 4631 C CA . ALA A 1 595 ? 29.697 -27.821 -20.220 1.00 48.56 595 ALA A CA 1
ATOM 4632 C C . ALA A 1 595 ? 31.062 -28.451 -19.947 1.00 48.56 595 ALA A C 1
ATOM 4634 O O . ALA A 1 595 ? 31.501 -28.598 -18.803 1.00 48.56 595 ALA A O 1
ATOM 4635 N N . SER A 1 596 ? 31.705 -28.921 -21.016 1.00 46.78 596 SER A N 1
ATOM 4636 C CA . SER A 1 596 ? 33.037 -29.470 -20.979 1.00 46.78 596 SER A CA 1
ATOM 4637 C C . SER A 1 596 ? 33.861 -28.336 -20.430 1.00 46.78 596 SER A C 1
ATOM 4639 O O . SER A 1 596 ? 33.757 -27.208 -20.907 1.00 46.78 596 SER A O 1
ATOM 4641 N N . ARG A 1 597 ? 34.572 -28.645 -19.350 1.00 48.44 597 ARG A N 1
ATOM 4642 C CA . ARG A 1 597 ? 35.256 -27.754 -18.413 1.00 48.44 597 ARG A CA 1
ATOM 4643 C C . ARG A 1 597 ? 36.377 -26.970 -19.109 1.00 48.44 597 ARG A C 1
ATOM 4645 O O . ARG A 1 597 ? 37.555 -27.101 -18.769 1.00 48.44 597 ARG A O 1
ATOM 4652 N N . ALA A 1 598 ? 36.025 -26.197 -20.127 1.00 48.00 598 ALA A N 1
ATOM 4653 C CA . ALA A 1 598 ? 36.906 -25.400 -20.941 1.00 48.00 598 ALA A CA 1
ATOM 4654 C C . ALA A 1 598 ? 37.431 -24.293 -20.036 1.00 48.00 598 ALA A C 1
ATOM 4656 O O . ALA A 1 598 ? 36.709 -23.391 -19.617 1.00 48.00 598 ALA A O 1
ATOM 4657 N N . LYS A 1 599 ? 38.702 -24.422 -19.653 1.00 53.12 599 LYS A N 1
ATOM 4658 C CA . LYS A 1 599 ? 39.396 -23.434 -18.833 1.00 53.12 599 LYS A CA 1
ATOM 4659 C C . LYS A 1 599 ? 39.400 -22.111 -19.589 1.00 53.12 599 LYS A C 1
ATOM 4661 O O . LYS A 1 599 ? 40.115 -21.973 -20.580 1.00 53.12 599 LYS A O 1
ATOM 4666 N N . PHE A 1 600 ? 38.624 -21.153 -19.099 1.00 44.22 600 PHE A N 1
ATOM 4667 C CA . PHE A 1 600 ? 38.626 -19.793 -19.606 1.00 44.22 600 PHE A CA 1
ATOM 4668 C C . PHE A 1 600 ? 40.009 -19.182 -19.344 1.00 44.22 600 PHE A C 1
ATOM 4670 O O . PHE A 1 600 ? 40.402 -18.968 -18.197 1.00 44.22 600 PHE A O 1
ATOM 4677 N N . ARG A 1 601 ? 40.798 -18.979 -20.403 1.00 43.84 601 ARG A N 1
ATOM 4678 C CA . ARG A 1 601 ? 42.069 -18.252 -20.334 1.00 43.84 601 ARG A CA 1
ATOM 4679 C C . ARG A 1 601 ? 41.840 -16.857 -20.889 1.00 43.84 601 ARG A C 1
ATOM 4681 O O . ARG A 1 601 ? 41.778 -16.686 -22.101 1.00 43.84 601 ARG A O 1
ATOM 4688 N N . LEU A 1 602 ? 41.751 -15.871 -20.001 1.00 44.62 602 LEU A N 1
ATOM 4689 C CA . LEU A 1 602 ? 41.843 -14.473 -20.406 1.00 44.62 602 LEU A CA 1
ATOM 4690 C C . LEU A 1 602 ? 43.252 -14.208 -20.971 1.00 44.62 602 LEU A C 1
ATOM 4692 O O . LEU A 1 602 ? 44.245 -14.603 -20.344 1.00 44.62 602 LEU A O 1
ATOM 4696 N N . PRO A 1 603 ? 43.379 -13.546 -22.131 1.00 40.50 603 PRO A N 1
ATOM 4697 C CA . PRO A 1 603 ? 44.678 -13.138 -22.637 1.00 40.50 603 PRO A CA 1
ATOM 4698 C C . PRO A 1 603 ? 45.293 -12.104 -21.678 1.00 40.50 603 PRO A C 1
ATOM 4700 O O . PRO A 1 603 ? 44.765 -11.014 -21.496 1.00 40.50 603 PRO A O 1
ATOM 4703 N N . GLY A 1 604 ? 46.409 -12.460 -21.031 1.00 54.44 604 GLY A N 1
ATOM 4704 C CA . GLY A 1 604 ? 47.268 -11.509 -20.307 1.00 54.44 604 GLY A CA 1
ATOM 4705 C C . GLY A 1 604 ? 47.183 -11.468 -18.773 1.00 54.44 604 GLY A C 1
ATOM 4706 O O . GLY A 1 604 ? 47.999 -10.777 -18.167 1.00 54.44 604 GLY A O 1
ATOM 4707 N N . LYS A 1 605 ? 46.300 -12.222 -18.100 1.00 50.53 605 LYS A N 1
ATOM 4708 C CA . LYS A 1 605 ? 46.293 -12.326 -16.620 1.00 50.53 605 LYS A CA 1
ATOM 4709 C C . LYS A 1 605 ? 46.371 -13.785 -16.161 1.00 50.53 605 LYS A C 1
ATOM 4711 O O . LYS A 1 605 ? 45.542 -14.607 -16.523 1.00 50.53 605 LYS A O 1
ATOM 4716 N N . ARG A 1 606 ? 47.379 -14.107 -15.337 1.00 50.47 606 ARG A N 1
ATOM 4717 C CA . ARG A 1 606 ? 47.658 -15.464 -14.810 1.00 50.47 606 ARG A CA 1
ATOM 4718 C C . ARG A 1 606 ? 46.676 -15.956 -13.735 1.00 50.47 606 ARG A C 1
ATOM 4720 O O . ARG A 1 606 ? 46.804 -17.095 -13.292 1.00 50.47 606 ARG A O 1
ATOM 4727 N N . ASN A 1 607 ? 45.700 -15.147 -13.333 1.00 48.81 607 ASN A N 1
ATOM 4728 C CA . ASN A 1 607 ? 44.734 -15.540 -12.314 1.00 48.81 607 ASN A CA 1
ATOM 4729 C C . ASN A 1 607 ? 43.531 -16.195 -12.999 1.00 48.81 607 ASN A C 1
ATOM 4731 O O . ASN A 1 607 ? 42.669 -15.511 -13.544 1.00 48.81 607 ASN A O 1
ATOM 4735 N N . ASN A 1 608 ? 43.503 -17.530 -12.991 1.00 48.47 608 ASN A N 1
ATOM 4736 C CA . ASN A 1 608 ? 42.345 -18.311 -13.419 1.00 48.47 608 ASN A CA 1
ATOM 4737 C C . ASN A 1 608 ? 41.198 -18.067 -12.430 1.00 48.47 608 ASN A C 1
ATOM 4739 O O . ASN A 1 608 ? 41.127 -18.729 -11.395 1.00 48.47 608 ASN A O 1
ATOM 4743 N N . ILE A 1 609 ? 40.296 -17.143 -12.746 1.00 53.34 609 ILE A N 1
ATOM 4744 C CA . ILE A 1 609 ? 38.982 -17.112 -12.107 1.00 53.34 609 ILE A CA 1
ATOM 4745 C C . ILE A 1 609 ? 38.202 -18.265 -12.742 1.00 53.34 609 ILE A C 1
ATOM 4747 O O . ILE A 1 609 ? 37.678 -18.146 -13.845 1.00 53.34 609 ILE A O 1
ATOM 4751 N N . GLY A 1 610 ? 38.238 -19.440 -12.112 1.00 55.44 610 GLY A N 1
ATOM 4752 C CA . GLY A 1 610 ? 37.407 -20.559 -12.544 1.00 55.44 610 GLY A CA 1
ATOM 4753 C C . GLY A 1 610 ? 35.942 -20.182 -12.356 1.00 55.44 610 GLY A C 1
ATOM 4754 O O . GLY A 1 610 ? 35.567 -19.778 -11.258 1.00 55.44 610 GLY A O 1
ATOM 4755 N N . MET A 1 611 ? 35.125 -20.304 -13.407 1.00 51.38 611 MET A N 1
ATOM 4756 C CA . MET A 1 611 ? 33.675 -20.179 -13.259 1.00 51.38 611 MET A CA 1
ATOM 4757 C C . MET A 1 611 ? 33.190 -21.164 -12.193 1.00 51.38 611 MET A C 1
ATOM 4759 O O . MET A 1 611 ? 33.596 -22.332 -12.178 1.00 51.38 611 MET A O 1
ATOM 4763 N N . LEU A 1 612 ? 32.344 -20.674 -11.288 1.00 54.06 612 LEU A N 1
ATOM 4764 C CA . LEU A 1 612 ? 31.699 -21.500 -10.277 1.00 54.06 612 LEU A CA 1
ATOM 4765 C C . LEU A 1 612 ? 30.861 -22.591 -10.976 1.00 54.06 612 LEU A C 1
ATOM 4767 O O . LEU A 1 612 ? 30.140 -22.280 -11.929 1.00 54.06 612 LEU A O 1
ATOM 4771 N N . PRO A 1 613 ? 30.946 -23.861 -10.539 1.00 47.97 613 PRO A N 1
ATOM 4772 C CA . PRO A 1 613 ? 30.092 -24.927 -11.056 1.00 47.97 613 PRO A CA 1
ATOM 4773 C C . PRO A 1 613 ? 28.611 -24.535 -10.934 1.00 47.97 613 PRO A C 1
ATOM 4775 O O . PRO A 1 613 ? 28.178 -24.153 -9.851 1.00 47.97 613 PRO A O 1
ATOM 4778 N N . GLY A 1 614 ? 27.851 -24.623 -12.031 1.00 55.16 614 GLY A N 1
ATOM 4779 C CA . GLY A 1 614 ? 26.413 -24.315 -12.060 1.00 55.16 614 GLY A CA 1
ATOM 4780 C C . GLY A 1 614 ? 26.032 -22.915 -12.559 1.00 55.16 614 GLY A C 1
ATOM 4781 O O . GLY A 1 614 ? 24.844 -22.634 -12.678 1.00 55.16 614 GLY A O 1
ATOM 4782 N N . CYS A 1 615 ? 26.992 -22.044 -12.891 1.00 52.16 615 CYS A N 1
ATOM 4783 C CA . CYS A 1 615 ? 26.680 -20.794 -13.593 1.00 52.16 615 CYS A CA 1
ATOM 4784 C C . CYS A 1 615 ? 26.343 -21.083 -15.072 1.00 52.16 615 CYS A C 1
ATOM 4786 O O . CYS A 1 615 ? 27.156 -21.738 -15.732 1.00 52.16 615 CYS A O 1
ATOM 4788 N N . PRO A 1 616 ? 25.194 -20.616 -15.598 1.00 55.00 616 PRO A N 1
ATOM 4789 C CA . PRO A 1 616 ? 24.877 -20.744 -17.019 1.00 55.00 616 PRO A CA 1
ATOM 4790 C C . PRO A 1 616 ? 25.946 -20.060 -17.884 1.00 55.00 616 PRO A C 1
ATOM 4792 O O . PRO A 1 616 ? 26.529 -19.057 -17.469 1.00 55.00 616 PRO A O 1
ATOM 4795 N N . ASP A 1 617 ? 26.221 -20.610 -19.073 1.00 59.12 617 ASP A N 1
ATOM 4796 C CA . ASP A 1 617 ? 27.150 -19.990 -20.024 1.00 59.12 617 ASP A CA 1
ATOM 4797 C C . ASP A 1 617 ? 26.557 -18.638 -20.470 1.00 59.12 617 ASP A C 1
ATOM 4799 O O . ASP A 1 617 ? 25.456 -18.626 -21.024 1.00 59.12 617 ASP A O 1
ATOM 4803 N N . PRO A 1 618 ? 27.243 -17.499 -20.258 1.00 54.28 618 PRO A N 1
ATOM 4804 C CA . PRO A 1 618 ? 26.779 -16.178 -20.703 1.00 54.28 618 PRO A CA 1
ATOM 4805 C C . PRO A 1 618 ? 26.581 -16.083 -22.226 1.00 54.28 618 PRO A C 1
ATOM 4807 O O . PRO A 1 618 ? 26.036 -15.104 -22.720 1.00 54.28 618 PRO A O 1
ATOM 4810 N N . ARG A 1 619 ? 27.023 -17.083 -22.995 1.00 56.16 619 ARG A N 1
ATOM 4811 C CA . ARG A 1 619 ? 26.815 -17.173 -24.445 1.00 56.16 619 ARG A CA 1
ATOM 4812 C C . ARG A 1 619 ? 25.501 -17.837 -24.840 1.00 56.16 619 ARG A C 1
ATOM 4814 O O . ARG A 1 619 ? 25.211 -17.880 -26.036 1.00 56.16 619 ARG A O 1
ATOM 4821 N N . LEU A 1 620 ? 24.725 -18.372 -23.891 1.00 59.47 620 LEU A N 1
ATOM 4822 C CA . LEU A 1 620 ? 23.375 -18.869 -24.163 1.00 59.47 620 LEU A CA 1
ATOM 4823 C C . LEU A 1 620 ? 22.489 -17.684 -24.556 1.00 59.47 620 LEU A C 1
ATOM 4825 O O . LEU A 1 620 ? 21.900 -17.002 -23.720 1.00 59.47 620 LEU A O 1
ATOM 4829 N N . LYS A 1 621 ? 22.455 -17.434 -25.866 1.00 64.69 621 LYS A N 1
ATOM 4830 C CA . LYS A 1 621 ? 21.609 -16.452 -26.530 1.00 64.69 621 LYS A CA 1
ATOM 4831 C C . LYS A 1 621 ? 20.160 -16.814 -26.249 1.00 64.69 621 LYS A C 1
ATOM 4833 O O . LYS A 1 621 ? 19.648 -17.783 -26.795 1.00 64.69 621 LYS A O 1
ATOM 4838 N N . ARG A 1 622 ? 19.513 -16.036 -25.386 1.00 69.31 622 ARG A N 1
ATOM 4839 C CA . ARG A 1 622 ? 18.085 -16.187 -25.112 1.00 69.31 622 ARG A CA 1
ATOM 4840 C C . ARG A 1 622 ? 17.313 -15.591 -26.275 1.00 69.31 622 ARG A C 1
ATOM 4842 O O . ARG A 1 622 ? 17.536 -14.434 -26.630 1.00 69.31 622 ARG A O 1
ATOM 4849 N N . ARG A 1 623 ? 16.415 -16.374 -26.868 1.00 75.50 623 ARG A N 1
ATOM 4850 C CA . ARG A 1 623 ? 15.518 -15.890 -27.915 1.00 75.50 623 ARG A CA 1
ATOM 4851 C C . ARG A 1 623 ? 14.290 -15.258 -27.263 1.00 75.50 623 ARG A C 1
ATOM 4853 O O . ARG A 1 623 ? 13.514 -15.921 -26.583 1.00 75.50 623 ARG A O 1
ATOM 4860 N N . GLY A 1 624 ? 14.145 -13.952 -27.448 1.00 85.50 624 GLY A N 1
ATOM 4861 C CA . GLY A 1 624 ? 12.921 -13.221 -27.146 1.00 85.50 624 GLY A CA 1
ATOM 4862 C C . GLY A 1 624 ? 12.305 -12.713 -28.442 1.00 85.50 624 GLY A C 1
ATOM 4863 O O . GLY A 1 624 ? 13.032 -12.324 -29.356 1.00 85.50 624 GLY A O 1
ATOM 4864 N N . LYS A 1 625 ? 10.977 -12.713 -28.534 1.00 89.38 625 LYS A N 1
ATOM 4865 C CA . LYS A 1 625 ? 10.259 -12.077 -29.642 1.00 89.38 625 LYS A CA 1
ATOM 4866 C C . LYS A 1 625 ? 9.829 -10.676 -29.224 1.00 89.38 625 LYS A C 1
ATOM 4868 O O . LYS A 1 625 ? 9.243 -10.521 -28.153 1.00 89.38 625 LYS A O 1
ATOM 4873 N N . ALA A 1 626 ? 10.132 -9.684 -30.057 1.00 90.44 626 ALA A N 1
ATOM 4874 C CA . ALA A 1 626 ? 9.717 -8.305 -29.845 1.00 90.44 626 ALA A CA 1
ATOM 4875 C C . ALA A 1 626 ? 8.266 -8.074 -30.278 1.00 90.44 626 ALA A C 1
ATOM 4877 O O . ALA A 1 626 ? 7.754 -8.692 -31.215 1.00 90.44 626 ALA A O 1
ATOM 4878 N N . TYR A 1 627 ? 7.616 -7.160 -29.570 1.00 92.94 627 TYR A N 1
ATOM 4879 C CA . TYR A 1 627 ? 6.250 -6.725 -29.788 1.00 92.94 627 TYR A CA 1
ATOM 4880 C C . TYR A 1 627 ? 6.151 -5.220 -29.545 1.00 92.94 627 TYR A C 1
ATOM 4882 O O . TYR A 1 627 ? 6.755 -4.667 -28.623 1.00 92.94 627 TYR A O 1
ATOM 4890 N N . ASP A 1 628 ? 5.329 -4.558 -30.351 1.00 93.25 628 ASP A N 1
ATOM 4891 C CA . ASP A 1 628 ? 4.818 -3.231 -30.031 1.00 93.25 628 ASP A CA 1
ATOM 4892 C C . ASP A 1 628 ? 3.737 -3.317 -28.934 1.00 93.25 628 ASP A C 1
ATOM 4894 O O . ASP A 1 628 ? 3.375 -4.400 -28.464 1.00 93.25 628 ASP A O 1
ATOM 4898 N N . LEU A 1 629 ? 3.191 -2.170 -28.515 1.00 95.06 629 LEU A N 1
ATOM 4899 C CA . LEU A 1 629 ? 2.170 -2.120 -27.465 1.00 95.06 629 LEU A CA 1
ATOM 4900 C C . LEU A 1 629 ? 0.926 -2.950 -27.830 1.00 95.06 629 LEU A C 1
ATOM 4902 O O . LEU A 1 629 ? 0.428 -3.723 -27.014 1.00 95.06 629 LEU A O 1
ATOM 4906 N N . ARG A 1 630 ? 0.427 -2.842 -29.066 1.00 96.31 630 ARG A N 1
ATOM 4907 C CA . ARG A 1 630 ? -0.766 -3.590 -29.504 1.00 96.31 630 ARG A CA 1
ATOM 4908 C C . ARG A 1 630 ? -0.478 -5.082 -29.699 1.00 96.31 630 ARG A C 1
ATOM 4910 O O . ARG A 1 630 ? -1.366 -5.907 -29.501 1.00 96.31 630 ARG A O 1
ATOM 4917 N N . GLY A 1 631 ? 0.737 -5.459 -30.079 1.00 96.31 631 GLY A N 1
ATOM 4918 C CA . GLY A 1 631 ? 1.225 -6.836 -30.098 1.00 96.31 631 GLY A CA 1
ATOM 4919 C C . GLY A 1 631 ? 1.255 -7.441 -28.700 1.00 96.31 631 GLY A C 1
ATOM 4920 O O . GLY A 1 631 ? 0.660 -8.496 -28.498 1.00 96.31 631 GLY A O 1
ATOM 4921 N N . PHE A 1 632 ? 1.843 -6.729 -27.735 1.00 96.38 632 PHE A N 1
ATOM 4922 C CA . PHE A 1 632 ? 1.832 -7.108 -26.323 1.00 96.38 632 PHE A CA 1
ATOM 4923 C C . PHE A 1 632 ? 0.403 -7.340 -25.822 1.00 96.38 632 PHE A C 1
ATOM 4925 O O . PHE A 1 632 ? 0.100 -8.418 -25.321 1.00 96.38 632 PHE A O 1
ATOM 4932 N N . LEU A 1 633 ? -0.508 -6.382 -26.027 1.00 97.81 633 LEU A N 1
ATOM 4933 C CA . LEU A 1 633 ? -1.895 -6.501 -25.563 1.00 97.81 633 LEU A CA 1
ATOM 4934 C C . LEU A 1 633 ? -2.661 -7.656 -26.221 1.00 97.81 633 LEU A C 1
ATOM 4936 O O . LEU A 1 633 ? -3.452 -8.311 -25.547 1.00 97.81 633 LEU A O 1
ATOM 4940 N N . ARG A 1 634 ? -2.410 -7.953 -27.503 1.00 97.62 634 ARG A N 1
ATOM 4941 C CA . ARG A 1 634 ? -2.975 -9.148 -28.152 1.00 97.62 634 ARG A CA 1
ATOM 4942 C C . ARG A 1 634 ? -2.501 -10.424 -27.465 1.00 97.62 634 ARG A C 1
ATOM 4944 O O . ARG A 1 634 ? -3.332 -11.245 -27.100 1.00 97.62 634 ARG A O 1
ATOM 4951 N N . CYS A 1 635 ? -1.203 -10.545 -27.194 1.00 96.69 635 CYS A N 1
ATOM 4952 C CA . CYS A 1 635 ? -0.681 -11.692 -26.457 1.00 96.69 635 CYS A CA 1
ATOM 4953 C C . CYS A 1 635 ? -1.238 -11.776 -25.027 1.00 96.69 635 CYS A C 1
ATOM 4955 O O . CYS A 1 635 ? -1.569 -12.866 -24.577 1.00 96.69 635 CYS A O 1
ATOM 4957 N N . MET A 1 636 ? -1.419 -10.648 -24.328 1.00 97.62 636 MET A N 1
ATOM 4958 C CA . MET A 1 636 ? -2.073 -10.628 -23.011 1.00 97.62 636 MET A CA 1
ATOM 4959 C C . MET A 1 636 ? -3.514 -11.157 -23.079 1.00 97.62 636 MET A C 1
ATOM 4961 O O . MET A 1 636 ? -3.924 -11.915 -22.200 1.00 97.62 636 MET A O 1
ATOM 4965 N N . ALA A 1 637 ? -4.271 -10.797 -24.120 1.00 97.25 637 ALA A N 1
ATOM 4966 C CA . ALA A 1 637 ? -5.619 -11.318 -24.346 1.00 97.25 637 ALA A CA 1
ATOM 4967 C C . ALA A 1 637 ? -5.617 -12.821 -24.664 1.00 97.25 637 ALA A C 1
ATOM 4969 O O . ALA A 1 637 ? -6.439 -13.552 -24.114 1.00 97.25 637 ALA A O 1
ATOM 4970 N N . ASP A 1 638 ? -4.682 -13.288 -25.496 1.00 97.00 638 ASP A N 1
ATOM 4971 C CA . ASP A 1 638 ? -4.519 -14.710 -25.836 1.00 97.00 638 ASP A CA 1
ATOM 4972 C C . ASP A 1 638 ? -4.117 -15.541 -24.606 1.00 97.00 638 ASP A C 1
ATOM 4974 O O . ASP A 1 638 ? -4.570 -16.670 -24.411 1.00 97.00 638 ASP A O 1
ATOM 4978 N N . GLU A 1 639 ? -3.319 -14.952 -23.715 1.00 95.62 639 GLU A N 1
ATOM 4979 C CA . GLU A 1 639 ? -3.039 -15.493 -22.391 1.00 95.62 639 GLU A CA 1
ATOM 4980 C C . GLU A 1 639 ? -4.245 -15.398 -21.446 1.00 95.62 639 GLU A C 1
ATOM 4982 O O . GLU A 1 639 ? -4.174 -15.915 -20.346 1.00 95.62 639 GLU A O 1
ATOM 4987 N N . GLY A 1 640 ? -5.366 -14.772 -21.795 1.00 96.69 640 GLY A N 1
ATOM 4988 C CA . GLY A 1 640 ? -6.521 -14.636 -20.900 1.00 96.69 640 GLY A CA 1
ATOM 4989 C C . GLY A 1 640 ? -6.280 -13.702 -19.709 1.00 96.69 640 GLY A C 1
ATOM 4990 O O . GLY A 1 640 ? -6.902 -13.867 -18.659 1.00 96.69 640 GLY A O 1
ATOM 4991 N N . ARG A 1 641 ? -5.364 -12.738 -19.840 1.00 96.94 641 ARG A N 1
ATOM 4992 C CA . ARG A 1 641 ? -5.186 -11.654 -18.866 1.00 96.94 641 ARG A CA 1
ATOM 4993 C C . ARG A 1 641 ? -6.226 -10.555 -19.116 1.00 96.94 641 ARG A C 1
ATOM 4995 O O . ARG A 1 641 ? -6.579 -10.299 -20.269 1.00 96.94 641 ARG A O 1
ATOM 5002 N N . PRO A 1 642 ? -6.706 -9.870 -18.065 1.00 96.31 642 PRO A N 1
ATOM 5003 C CA . PRO A 1 642 ? -7.645 -8.770 -18.228 1.00 96.31 642 PRO A CA 1
ATOM 5004 C C . PRO A 1 642 ? -6.964 -7.613 -18.964 1.00 96.31 642 PRO A C 1
ATOM 5006 O O . PRO A 1 642 ? -5.879 -7.168 -18.579 1.00 96.31 642 PRO A O 1
ATOM 5009 N N . LEU A 1 643 ? -7.603 -7.139 -20.033 1.00 97.75 643 LEU A N 1
ATOM 5010 C CA . LEU A 1 643 ? -7.091 -6.022 -20.814 1.00 97.75 643 LEU A CA 1
ATOM 5011 C C . LEU A 1 643 ? -7.230 -4.695 -20.048 1.00 97.75 643 LEU A C 1
ATOM 5013 O O . LEU A 1 643 ? -8.186 -4.515 -19.288 1.00 97.75 643 LEU A O 1
ATOM 5017 N N . PRO A 1 644 ? -6.284 -3.764 -20.244 1.00 96.88 644 PRO A N 1
ATOM 5018 C CA . PRO A 1 644 ? -6.359 -2.434 -19.661 1.00 96.88 644 PRO A CA 1
ATOM 5019 C C . PRO A 1 644 ? -7.476 -1.600 -20.311 1.00 96.88 644 PRO A C 1
ATOM 5021 O O . PRO A 1 644 ? -7.844 -1.874 -21.455 1.00 96.88 644 PRO A O 1
ATOM 5024 N N . PRO A 1 645 ? -7.999 -0.563 -19.625 1.00 96.12 645 PRO A N 1
ATOM 5025 C CA . PRO A 1 645 ? -8.929 0.392 -20.229 1.00 96.12 645 PRO A CA 1
ATOM 5026 C C . PRO A 1 645 ? -8.324 1.061 -21.469 1.00 96.12 645 PRO A C 1
ATOM 5028 O O . PRO A 1 645 ? -7.142 1.414 -21.464 1.00 96.12 645 PRO A O 1
ATOM 5031 N N . GLU A 1 646 ? -9.122 1.271 -22.516 1.00 97.00 646 GLU A N 1
ATOM 5032 C CA . GLU A 1 646 ? -8.636 1.816 -23.792 1.00 97.00 646 GLU A CA 1
ATOM 5033 C C . GLU A 1 646 ? -8.087 3.241 -23.634 1.00 97.00 646 GLU A C 1
ATOM 5035 O O . GLU A 1 646 ? -7.139 3.618 -24.316 1.00 97.00 646 GLU A O 1
ATOM 5040 N N . GLU A 1 647 ? -8.600 4.018 -22.678 1.00 95.00 647 GLU A N 1
ATOM 5041 C CA . GLU A 1 647 ? -8.098 5.356 -22.355 1.00 95.00 647 GLU A CA 1
ATOM 5042 C C . GLU A 1 647 ? -6.645 5.314 -21.867 1.00 95.00 647 GLU A C 1
ATOM 5044 O O . GLU A 1 647 ? -5.835 6.166 -22.230 1.00 95.00 647 GLU A O 1
ATOM 5049 N N . LEU A 1 648 ? -6.299 4.302 -21.066 1.00 95.00 648 LEU A N 1
ATOM 5050 C CA . LEU A 1 648 ? -4.935 4.091 -20.589 1.00 95.00 648 LEU A CA 1
ATOM 5051 C C . LEU A 1 648 ? -4.021 3.624 -21.728 1.00 95.00 648 LEU A C 1
ATOM 5053 O O . LEU A 1 648 ? -2.864 4.042 -21.796 1.00 95.00 648 LEU A O 1
ATOM 5057 N N . VAL A 1 649 ? -4.534 2.780 -22.630 1.00 96.75 649 VAL A N 1
ATOM 5058 C CA . VAL A 1 649 ? -3.799 2.362 -23.832 1.00 96.75 649 VAL A CA 1
ATOM 5059 C C . VAL A 1 649 ? -3.497 3.575 -24.702 1.00 96.75 649 VAL A C 1
ATOM 5061 O O . VAL A 1 649 ? -2.335 3.812 -25.014 1.00 96.75 649 VAL A O 1
ATOM 5064 N N . ALA A 1 650 ? -4.508 4.388 -25.010 1.00 94.38 650 ALA A N 1
ATOM 5065 C CA . ALA A 1 650 ? -4.360 5.609 -25.791 1.00 94.38 650 ALA A CA 1
ATOM 5066 C C . ALA A 1 650 ? -3.387 6.595 -25.126 1.00 94.38 650 ALA A C 1
ATOM 5068 O O . ALA A 1 650 ? -2.560 7.202 -25.805 1.00 94.38 650 ALA A O 1
ATOM 5069 N N . GLN A 1 651 ? -3.433 6.727 -23.796 1.00 92.12 651 GLN A N 1
ATOM 5070 C CA . GLN A 1 651 ? -2.473 7.541 -23.054 1.00 92.12 651 GLN A CA 1
ATOM 5071 C C . GLN A 1 651 ? -1.037 7.050 -23.269 1.00 92.12 651 GLN A C 1
ATOM 5073 O O . GLN A 1 651 ? -0.160 7.858 -23.574 1.00 92.12 651 GLN A O 1
ATOM 5078 N N . LEU A 1 652 ? -0.783 5.744 -23.140 1.00 93.12 652 LEU A N 1
ATOM 5079 C CA . LEU A 1 652 ? 0.557 5.204 -23.360 1.00 93.12 652 LEU A CA 1
ATOM 5080 C C . LEU A 1 652 ? 0.977 5.291 -24.832 1.00 93.12 652 LEU A C 1
ATOM 5082 O O . LEU A 1 652 ? 2.143 5.550 -25.106 1.00 93.12 652 LEU A O 1
ATOM 5086 N N . GLU A 1 653 ? 0.058 5.125 -25.782 1.00 93.75 653 GLU A N 1
ATOM 5087 C CA . GLU A 1 653 ? 0.338 5.327 -27.206 1.00 93.75 653 GLU A CA 1
ATOM 5088 C C . GLU A 1 653 ? 0.773 6.763 -27.491 1.00 93.75 653 GLU A C 1
ATOM 5090 O O . GLU A 1 653 ? 1.776 6.972 -28.168 1.00 93.75 653 GLU A O 1
ATOM 5095 N N . VAL A 1 654 ? 0.075 7.756 -26.936 1.00 90.38 654 VAL A N 1
ATOM 5096 C CA . VAL A 1 654 ? 0.471 9.166 -27.061 1.00 90.38 654 VAL A CA 1
ATOM 5097 C C . VAL A 1 654 ? 1.881 9.366 -26.525 1.00 90.38 654 VAL A C 1
ATOM 5099 O O . VAL A 1 654 ? 2.670 10.058 -27.155 1.00 90.38 654 VAL A O 1
ATOM 5102 N N . LEU A 1 655 ? 2.218 8.744 -25.397 1.00 87.94 655 LEU A N 1
ATOM 5103 C CA . LEU A 1 655 ? 3.555 8.812 -24.823 1.00 87.94 655 LEU A CA 1
ATOM 5104 C C . LEU A 1 655 ? 4.584 8.147 -25.768 1.00 87.94 655 LEU A C 1
ATOM 5106 O O . LEU A 1 655 ? 5.508 8.815 -26.230 1.00 87.94 655 LEU A O 1
ATOM 5110 N N . LEU A 1 656 ? 4.410 6.866 -26.104 1.00 87.88 656 LEU A N 1
ATOM 5111 C CA . LEU A 1 656 ? 5.365 6.057 -26.879 1.00 87.88 656 LEU A CA 1
ATOM 5112 C C . LEU A 1 656 ? 5.517 6.480 -28.346 1.00 87.88 656 LEU A C 1
ATOM 5114 O O . LEU A 1 656 ? 6.571 6.249 -28.937 1.00 87.88 656 LEU A O 1
ATOM 5118 N N . TYR A 1 657 ? 4.478 7.068 -28.937 1.00 85.88 657 TYR A N 1
ATOM 5119 C CA . TYR A 1 657 ? 4.445 7.507 -30.333 1.00 85.88 657 TYR A CA 1
ATOM 5120 C C . TYR A 1 657 ? 4.369 9.032 -30.468 1.00 85.88 657 TYR A C 1
ATOM 5122 O O . TYR A 1 657 ? 4.110 9.540 -31.564 1.00 85.88 657 TYR A O 1
ATOM 5130 N N . SER A 1 658 ? 4.592 9.776 -29.377 1.00 79.94 658 SER A N 1
ATOM 5131 C CA . SER A 1 658 ? 4.684 11.234 -29.443 1.00 79.94 658 SER A CA 1
ATOM 5132 C C . SER A 1 658 ? 5.767 11.639 -30.443 1.00 79.94 658 SER A C 1
ATOM 5134 O O . SER A 1 658 ? 6.864 11.072 -30.507 1.00 79.94 658 SER A O 1
ATOM 5136 N N . GLN A 1 659 ? 5.423 12.619 -31.274 1.00 62.88 659 GLN A N 1
ATOM 5137 C CA . GLN A 1 659 ? 6.354 13.219 -32.213 1.00 62.88 659 GLN A CA 1
ATOM 5138 C C . GLN A 1 659 ? 6.849 14.544 -31.650 1.00 62.88 659 GLN A C 1
ATOM 5140 O O . GLN A 1 659 ? 6.042 15.397 -31.282 1.00 62.88 659 GLN A O 1
ATOM 5145 N N . HIS A 1 660 ? 8.163 14.749 -31.652 1.00 57.09 660 HIS A N 1
ATOM 5146 C CA . HIS A 1 660 ? 8.765 16.046 -31.368 1.00 57.09 660 HIS A CA 1
ATOM 5147 C C . HIS A 1 660 ? 9.365 16.584 -32.669 1.00 57.09 660 HIS A C 1
ATOM 5149 O O . HIS A 1 660 ? 10.189 15.931 -33.305 1.00 57.09 660 HIS A O 1
ATOM 5155 N N . GLY A 1 661 ? 8.883 17.739 -33.140 1.00 57.59 661 GLY A N 1
ATOM 5156 C CA . GLY A 1 661 ? 9.323 18.315 -34.420 1.00 57.59 661 GLY A CA 1
ATOM 5157 C C . GLY A 1 661 ? 8.968 17.487 -35.669 1.00 57.59 661 GLY A C 1
ATOM 5158 O O . GLY A 1 661 ? 9.648 17.602 -36.684 1.00 57.59 661 GLY A O 1
ATOM 5159 N N . GLY A 1 662 ? 7.926 16.647 -35.611 1.00 56.56 662 GLY A N 1
ATOM 5160 C CA . GLY A 1 662 ? 7.492 15.798 -36.732 1.00 56.56 662 GLY A CA 1
ATOM 5161 C C . GLY A 1 662 ? 8.264 14.480 -36.890 1.00 56.56 662 GLY A C 1
ATOM 5162 O O . GLY A 1 662 ? 8.028 13.754 -37.854 1.00 56.56 662 GLY A O 1
ATOM 5163 N N . GLN A 1 663 ? 9.162 14.148 -35.957 1.00 58.00 663 GLN A N 1
ATOM 5164 C CA . GLN A 1 663 ? 9.815 12.839 -35.866 1.00 58.00 663 GLN A CA 1
ATOM 5165 C C . GLN A 1 663 ? 9.353 12.098 -34.614 1.00 58.00 663 GLN A C 1
ATOM 5167 O O . GLN A 1 663 ? 9.152 12.711 -33.567 1.00 58.00 663 GLN A O 1
ATOM 5172 N N . LEU A 1 664 ? 9.189 10.776 -34.724 1.00 62.53 664 LEU A N 1
ATOM 5173 C CA . LEU A 1 664 ? 8.930 9.919 -33.569 1.00 62.53 664 LEU A CA 1
ATOM 5174 C C . LEU A 1 664 ? 10.119 10.008 -32.608 1.00 62.53 664 LEU A C 1
ATOM 5176 O O . LEU A 1 664 ? 11.253 9.714 -32.988 1.00 62.53 664 LEU A O 1
ATOM 5180 N N . VAL A 1 665 ? 9.848 10.396 -31.362 1.00 64.12 665 VAL A N 1
ATOM 5181 C CA . VAL A 1 665 ? 10.862 10.453 -30.291 1.00 64.12 665 VAL A CA 1
ATOM 5182 C C . VAL A 1 665 ? 11.345 9.043 -29.921 1.00 64.12 665 VAL A C 1
ATOM 5184 O O . VAL A 1 665 ? 12.480 8.842 -29.481 1.00 64.12 665 VAL A O 1
ATOM 5187 N N . CYS A 1 666 ? 10.477 8.059 -30.151 1.00 68.38 666 CYS A N 1
ATOM 5188 C CA . CYS A 1 666 ? 10.601 6.679 -29.728 1.00 68.38 666 CYS A CA 1
ATOM 5189 C C . CYS A 1 666 ? 10.280 5.742 -30.905 1.00 68.38 666 CYS A C 1
ATOM 5191 O O . CYS A 1 666 ? 9.150 5.723 -31.397 1.00 68.38 666 CYS A O 1
ATOM 5193 N N . LEU A 1 667 ? 11.260 4.960 -31.363 1.00 72.88 667 LEU A N 1
ATOM 5194 C CA . LEU A 1 667 ? 11.045 3.931 -32.388 1.00 72.88 667 LEU A CA 1
ATOM 5195 C C . LEU A 1 667 ? 10.927 2.547 -31.734 1.00 72.88 667 LEU A C 1
ATOM 5197 O O . LEU A 1 667 ? 11.704 2.249 -30.822 1.00 72.88 667 LEU A O 1
ATOM 5201 N N . PRO A 1 668 ? 10.012 1.678 -32.202 1.00 79.12 668 PRO A N 1
ATOM 5202 C CA . PRO A 1 668 ? 10.037 0.273 -31.822 1.00 79.12 668 PRO A CA 1
ATOM 5203 C C . PRO A 1 668 ? 11.417 -0.318 -32.120 1.00 79.12 668 PRO A C 1
ATOM 5205 O O . PRO A 1 668 ? 11.943 -0.126 -33.221 1.00 79.12 668 PRO A O 1
ATOM 5208 N N . THR A 1 669 ? 12.017 -1.012 -31.153 1.00 76.81 669 THR A N 1
ATOM 5209 C CA . THR A 1 669 ? 13.298 -1.695 -31.369 1.00 76.81 669 THR A CA 1
ATOM 5210 C C . THR A 1 669 ? 13.114 -2.742 -32.477 1.00 76.81 669 THR A C 1
ATOM 5212 O O . THR A 1 669 ? 12.238 -3.598 -32.337 1.00 76.81 669 THR A O 1
ATOM 5215 N N . PRO A 1 670 ? 13.896 -2.699 -33.574 1.00 74.12 670 PRO A N 1
ATOM 5216 C CA . PRO A 1 670 ? 13.820 -3.709 -34.626 1.00 74.12 670 PRO A CA 1
ATOM 5217 C C . PRO A 1 670 ? 14.052 -5.116 -34.065 1.00 74.12 670 PRO A C 1
ATOM 5219 O O . PRO A 1 670 ? 14.906 -5.289 -33.198 1.00 74.12 670 PRO A O 1
ATOM 5222 N N . ASP A 1 671 ? 13.373 -6.136 -34.600 1.00 73.44 671 ASP A N 1
ATOM 5223 C CA . ASP A 1 671 ? 13.524 -7.530 -34.141 1.00 73.44 671 ASP A CA 1
ATOM 5224 C C . ASP A 1 671 ? 14.991 -8.002 -34.126 1.00 73.44 671 ASP A C 1
ATOM 5226 O O . ASP A 1 671 ? 15.408 -8.731 -33.230 1.00 73.44 671 ASP A O 1
ATOM 5230 N N . ALA A 1 672 ? 15.796 -7.550 -35.095 1.00 67.56 672 ALA A N 1
ATOM 5231 C CA . ALA A 1 672 ? 17.221 -7.876 -35.199 1.00 67.56 672 ALA A CA 1
ATOM 5232 C C . ALA A 1 672 ? 18.095 -7.219 -34.111 1.00 67.56 672 ALA A C 1
ATOM 5234 O O . ALA A 1 672 ? 19.214 -7.669 -33.873 1.00 67.56 672 ALA A O 1
ATOM 5235 N N . ASP A 1 673 ? 17.593 -6.161 -33.474 1.00 62.56 673 ASP A N 1
ATOM 5236 C CA . ASP A 1 673 ? 18.276 -5.381 -32.441 1.00 62.56 673 ASP A CA 1
ATOM 5237 C C . ASP A 1 673 ? 17.819 -5.733 -31.025 1.00 62.56 673 ASP A C 1
ATOM 5239 O O . ASP A 1 673 ? 18.373 -5.193 -30.063 1.00 62.56 673 ASP A O 1
ATOM 5243 N N . VAL A 1 674 ? 16.836 -6.632 -30.877 1.00 65.62 674 VAL A N 1
ATOM 5244 C CA . VAL A 1 674 ? 16.432 -7.134 -29.562 1.00 65.62 674 VAL A CA 1
ATOM 5245 C C . VAL A 1 674 ? 17.662 -7.757 -28.911 1.00 65.62 674 VAL A C 1
ATOM 5247 O O . VAL A 1 674 ? 18.236 -8.700 -29.463 1.00 65.62 674 VAL A O 1
ATOM 5250 N N . PRO A 1 675 ? 18.105 -7.246 -27.754 1.00 58.88 675 PRO A N 1
ATOM 5251 C CA . PRO A 1 675 ? 19.339 -7.699 -27.143 1.00 58.88 675 PRO A CA 1
ATOM 5252 C C . PRO A 1 675 ? 19.340 -9.204 -26.851 1.00 58.88 675 PRO A C 1
ATOM 5254 O O . PRO A 1 675 ? 18.833 -9.649 -25.823 1.00 58.88 675 PRO A O 1
ATOM 5257 N N . THR A 1 676 ? 20.002 -9.999 -27.698 1.00 54.94 676 THR A N 1
ATOM 5258 C CA . THR A 1 676 ? 20.223 -11.434 -27.427 1.00 54.94 676 THR A CA 1
ATOM 5259 C C . THR A 1 676 ? 21.046 -11.678 -26.153 1.00 54.94 676 THR A C 1
ATOM 5261 O O . THR A 1 676 ? 21.091 -12.795 -25.640 1.00 54.94 676 THR A O 1
ATOM 5264 N N . ALA A 1 677 ? 21.728 -10.636 -25.662 1.00 46.84 677 ALA A N 1
ATOM 5265 C CA . ALA A 1 677 ? 22.722 -10.685 -24.597 1.00 46.84 677 ALA A CA 1
ATOM 5266 C C . ALA A 1 677 ? 22.232 -10.156 -23.234 1.00 46.84 677 ALA A C 1
ATOM 5268 O O . ALA A 1 677 ? 23.049 -9.923 -22.346 1.00 46.84 677 ALA A O 1
ATOM 5269 N N . LEU A 1 678 ? 20.918 -10.028 -23.010 1.00 54.03 678 LEU A N 1
ATOM 5270 C CA . LEU A 1 678 ? 20.370 -9.884 -21.649 1.00 54.03 678 LEU A CA 1
ATOM 5271 C C . LEU A 1 678 ? 20.376 -11.253 -20.940 1.00 54.03 678 LEU A C 1
ATOM 5273 O O . LEU A 1 678 ? 19.349 -11.822 -20.565 1.00 54.03 678 LEU A O 1
ATOM 5277 N N . THR A 1 679 ? 21.569 -11.832 -20.835 1.00 51.03 679 THR A N 1
ATOM 5278 C CA . THR A 1 679 ? 21.827 -13.118 -20.194 1.00 51.03 679 THR A CA 1
ATOM 5279 C C . THR A 1 679 ? 21.972 -12.949 -18.690 1.00 51.03 679 THR A C 1
ATOM 5281 O O . THR A 1 679 ? 22.471 -11.933 -18.210 1.00 51.03 679 THR A O 1
ATOM 5284 N N . VAL A 1 680 ? 21.547 -13.982 -17.957 1.00 50.94 680 VAL A N 1
ATOM 5285 C CA . VAL A 1 680 ? 21.681 -14.120 -16.501 1.00 50.94 680 VAL A CA 1
ATOM 5286 C C . VAL A 1 680 ? 23.073 -13.698 -16.065 1.00 50.94 680 VAL A C 1
ATOM 5288 O O . VAL A 1 680 ? 24.058 -14.345 -16.412 1.00 50.94 680 VAL A O 1
ATOM 5291 N N . ILE A 1 681 ? 23.152 -12.650 -15.254 1.00 52.84 681 ILE A N 1
ATOM 5292 C CA . ILE A 1 681 ? 24.352 -12.409 -14.469 1.00 52.84 681 ILE A CA 1
ATOM 5293 C C . ILE A 1 681 ? 24.342 -13.470 -13.358 1.00 52.84 681 ILE A C 1
ATOM 5295 O O . ILE A 1 681 ? 23.417 -13.460 -12.539 1.00 52.84 681 ILE A O 1
ATOM 5299 N N . PRO A 1 682 ? 25.294 -14.420 -13.322 1.00 49.91 682 PRO A N 1
ATOM 5300 C CA . PRO A 1 682 ? 25.265 -15.477 -12.324 1.00 49.91 682 PRO A CA 1
ATOM 5301 C C . PRO A 1 682 ? 25.348 -14.888 -10.906 1.00 49.91 682 PRO A C 1
ATOM 5303 O O . PRO A 1 682 ? 26.136 -13.963 -10.677 1.00 49.91 682 PRO A O 1
ATOM 5306 N N . PRO A 1 683 ? 24.573 -15.410 -9.937 1.00 49.44 683 PRO A N 1
ATOM 5307 C CA . PRO A 1 683 ? 24.679 -14.968 -8.555 1.00 49.44 683 PRO A CA 1
ATOM 5308 C C . PRO A 1 683 ? 26.080 -15.295 -8.024 1.00 49.44 683 PRO A C 1
ATOM 5310 O O . PRO A 1 683 ? 26.498 -16.454 -8.028 1.00 49.44 683 PRO A O 1
ATOM 5313 N N . VAL A 1 684 ? 26.820 -14.285 -7.557 1.00 53.03 684 VAL A N 1
ATOM 5314 C CA . VAL A 1 684 ? 28.089 -14.510 -6.850 1.00 53.03 684 VAL A CA 1
ATOM 5315 C C . VAL A 1 684 ? 27.760 -14.818 -5.386 1.00 53.03 684 VAL A C 1
ATOM 5317 O O . VAL A 1 684 ? 27.127 -13.993 -4.726 1.00 53.03 684 VAL A O 1
ATOM 5320 N N . PRO A 1 685 ? 28.166 -15.979 -4.839 1.00 53.31 685 PRO A N 1
ATOM 5321 C CA . PRO A 1 685 ? 27.933 -16.302 -3.436 1.00 53.31 685 PRO A CA 1
ATOM 5322 C C . PRO A 1 685 ? 28.604 -15.268 -2.520 1.00 53.31 685 PRO A C 1
ATOM 5324 O O . PRO A 1 685 ? 29.833 -15.159 -2.481 1.00 53.31 685 PRO A O 1
ATOM 5327 N N . LEU A 1 686 ? 27.806 -14.530 -1.748 1.00 51.69 686 LEU A N 1
ATOM 5328 C CA . LEU A 1 686 ? 28.278 -13.539 -0.778 1.00 51.69 686 LEU A CA 1
ATOM 5329 C C . LEU A 1 686 ? 28.776 -14.230 0.505 1.00 51.69 686 LEU A C 1
ATOM 5331 O O . LEU A 1 686 ? 28.156 -14.126 1.553 1.00 51.69 686 LEU A O 1
ATOM 5335 N N . ARG A 1 687 ? 29.876 -14.992 0.431 1.00 52.00 687 ARG A N 1
ATOM 5336 C CA . ARG A 1 687 ? 30.439 -15.713 1.598 1.00 52.00 687 ARG A CA 1
ATOM 5337 C C . ARG A 1 687 ? 31.627 -15.028 2.278 1.00 52.00 687 ARG A C 1
ATOM 5339 O O . ARG A 1 687 ? 32.138 -15.551 3.260 1.00 52.00 687 ARG A O 1
ATOM 5346 N N . THR A 1 688 ? 32.115 -13.895 1.774 1.00 55.91 688 THR A N 1
ATOM 5347 C CA . THR A 1 688 ? 33.282 -13.210 2.359 1.00 55.91 688 THR A CA 1
ATOM 5348 C C . THR A 1 688 ? 33.032 -11.720 2.552 1.00 55.91 688 THR A C 1
ATOM 5350 O O . THR A 1 688 ? 32.263 -11.108 1.816 1.00 55.91 688 THR A O 1
ATOM 5353 N N . ARG A 1 689 ? 33.739 -11.108 3.510 1.00 49.34 689 ARG A N 1
ATOM 5354 C CA . ARG A 1 689 ? 33.665 -9.668 3.830 1.00 49.34 689 ARG A CA 1
ATOM 5355 C C . ARG A 1 689 ? 33.979 -8.752 2.627 1.00 49.34 689 ARG A C 1
ATOM 5357 O O . ARG A 1 689 ? 33.515 -7.620 2.585 1.00 49.34 689 ARG A O 1
ATOM 5364 N N . ASN A 1 690 ? 34.684 -9.271 1.611 1.00 54.88 690 ASN A N 1
ATOM 5365 C CA . ASN A 1 690 ? 35.000 -8.591 0.341 1.00 54.88 690 ASN A CA 1
ATOM 5366 C C . ASN A 1 690 ? 34.183 -9.114 -0.862 1.00 54.88 690 ASN A C 1
ATOM 5368 O O . ASN A 1 690 ? 34.451 -8.747 -2.013 1.00 54.88 690 ASN A O 1
ATOM 5372 N N . ALA A 1 691 ? 33.201 -9.992 -0.629 1.00 58.06 691 ALA A N 1
ATOM 5373 C CA . ALA A 1 691 ? 32.402 -10.594 -1.691 1.00 58.06 691 ALA A CA 1
ATOM 5374 C C . ALA A 1 691 ? 31.575 -9.550 -2.443 1.00 58.06 691 ALA A C 1
ATOM 5376 O O . ALA A 1 691 ? 31.407 -9.689 -3.646 1.00 58.06 691 ALA A O 1
ATOM 5377 N N . TRP A 1 692 ? 31.150 -8.468 -1.786 1.00 56.56 692 TRP A N 1
ATOM 5378 C CA . TRP A 1 692 ? 30.380 -7.398 -2.424 1.00 56.56 692 TRP A CA 1
ATOM 5379 C C . TRP A 1 692 ? 31.174 -6.666 -3.521 1.00 56.56 692 TRP A C 1
ATOM 5381 O O . TRP A 1 692 ? 30.638 -6.371 -4.584 1.00 56.56 692 TRP A O 1
ATOM 5391 N N . MET A 1 693 ? 32.468 -6.405 -3.310 1.00 54.25 693 MET A N 1
ATOM 5392 C CA . MET A 1 693 ? 33.305 -5.704 -4.292 1.00 54.25 693 MET A CA 1
ATOM 5393 C C . MET A 1 693 ? 33.676 -6.630 -5.457 1.00 54.25 693 MET A C 1
ATOM 5395 O O . MET A 1 693 ? 33.745 -6.206 -6.610 1.00 54.25 693 MET A O 1
ATOM 5399 N N . THR A 1 694 ? 33.852 -7.919 -5.155 1.00 60.59 694 THR A N 1
ATOM 5400 C CA . THR A 1 694 ? 34.079 -8.970 -6.156 1.00 60.59 694 THR A CA 1
ATOM 5401 C C . THR A 1 694 ? 32.828 -9.212 -6.998 1.00 60.59 694 THR A C 1
ATOM 5403 O O . THR A 1 694 ? 32.938 -9.361 -8.211 1.00 60.59 694 THR A O 1
ATOM 5406 N N . ASP A 1 695 ? 31.649 -9.184 -6.377 1.00 57.91 695 ASP A N 1
ATOM 5407 C CA . ASP A 1 695 ? 30.346 -9.242 -7.032 1.00 57.91 695 ASP A CA 1
ATOM 5408 C C . ASP A 1 695 ? 30.183 -8.060 -7.993 1.00 57.91 695 ASP A C 1
ATOM 5410 O O . ASP A 1 695 ? 30.075 -8.270 -9.196 1.00 57.91 695 ASP A O 1
ATOM 5414 N N . VAL A 1 696 ? 30.336 -6.819 -7.518 1.00 54.97 696 VAL A N 1
ATOM 5415 C CA . VAL A 1 696 ? 30.273 -5.614 -8.368 1.00 54.97 696 VAL A CA 1
ATOM 5416 C C . VAL A 1 696 ? 31.214 -5.696 -9.568 1.00 54.97 696 VAL A C 1
ATOM 5418 O O . VAL A 1 696 ? 30.795 -5.434 -10.691 1.00 54.97 696 VAL A O 1
ATOM 5421 N N . MET A 1 697 ? 32.477 -6.075 -9.358 1.00 58.91 697 MET A N 1
ATOM 5422 C CA . MET A 1 697 ? 33.459 -6.158 -10.444 1.00 58.91 697 MET A CA 1
ATOM 5423 C C . MET A 1 697 ? 33.146 -7.282 -11.435 1.00 58.91 697 MET A C 1
ATOM 5425 O O . MET A 1 697 ? 33.238 -7.073 -12.642 1.00 58.91 697 MET A O 1
ATOM 5429 N N . THR A 1 698 ? 32.750 -8.456 -10.939 1.00 59.50 698 THR A N 1
ATOM 5430 C CA . THR A 1 698 ? 32.374 -9.605 -11.776 1.00 59.50 698 THR A CA 1
ATOM 5431 C C . THR A 1 698 ? 31.150 -9.264 -12.623 1.00 59.50 698 THR A C 1
ATOM 5433 O O . THR A 1 698 ? 31.152 -9.493 -13.828 1.00 59.50 698 THR A O 1
ATOM 5436 N N . ARG A 1 699 ? 30.128 -8.640 -12.030 1.00 58.84 699 ARG A N 1
ATOM 5437 C CA . ARG A 1 699 ? 28.904 -8.230 -12.732 1.00 58.84 699 ARG A CA 1
ATOM 5438 C C . ARG A 1 699 ? 29.147 -7.093 -13.725 1.00 58.84 699 ARG A C 1
ATOM 5440 O O . ARG A 1 699 ? 28.626 -7.152 -14.833 1.00 58.84 699 ARG A O 1
ATOM 5447 N N . ARG A 1 700 ? 30.000 -6.117 -13.384 1.00 56.66 700 ARG A N 1
ATOM 5448 C CA . ARG A 1 700 ? 30.439 -5.059 -14.312 1.00 56.66 700 ARG A CA 1
ATOM 5449 C C . ARG A 1 700 ? 31.181 -5.643 -15.513 1.00 56.66 700 ARG A C 1
ATOM 5451 O O . ARG A 1 700 ? 30.987 -5.172 -16.626 1.00 56.66 700 ARG A O 1
ATOM 5458 N N . MET A 1 701 ? 31.992 -6.683 -15.311 1.00 58.56 701 MET A N 1
ATOM 5459 C CA . MET A 1 701 ? 32.619 -7.413 -16.416 1.00 58.56 701 MET A CA 1
ATOM 5460 C C . MET A 1 701 ? 31.588 -8.092 -17.325 1.00 58.56 701 MET A C 1
ATOM 5462 O O . MET A 1 701 ? 31.672 -7.911 -18.534 1.00 58.56 701 MET A O 1
ATOM 5466 N N . TYR A 1 702 ? 30.594 -8.798 -16.772 1.00 59.75 702 TYR A N 1
ATOM 5467 C CA . TYR A 1 702 ? 29.525 -9.414 -17.575 1.00 59.75 702 TYR A CA 1
ATOM 5468 C C . TYR A 1 702 ? 28.704 -8.383 -18.359 1.00 59.75 702 TYR A C 1
ATOM 5470 O O . TYR A 1 702 ? 28.414 -8.602 -19.531 1.00 59.75 702 TYR A O 1
ATOM 5478 N N . ALA A 1 703 ? 28.372 -7.242 -17.744 1.00 53.84 703 ALA A N 1
ATOM 5479 C CA . ALA A 1 703 ? 27.685 -6.152 -18.431 1.00 53.84 703 ALA A CA 1
ATOM 5480 C C . ALA A 1 703 ? 28.513 -5.629 -19.616 1.00 53.84 703 ALA A C 1
ATOM 5482 O O . ALA A 1 703 ? 27.972 -5.494 -20.710 1.00 53.84 703 ALA A O 1
ATOM 5483 N N . MET A 1 704 ? 29.823 -5.415 -19.425 1.00 53.22 704 MET A N 1
ATOM 5484 C CA . MET A 1 704 ? 30.748 -4.964 -20.476 1.00 53.22 704 MET A CA 1
ATOM 5485 C C . MET A 1 704 ? 30.967 -5.990 -21.599 1.00 53.22 704 MET A C 1
ATOM 5487 O O . MET A 1 704 ? 31.276 -5.585 -22.716 1.00 53.22 704 MET A O 1
ATOM 5491 N N . GLU A 1 705 ? 30.840 -7.290 -21.322 1.00 50.50 705 GLU A N 1
ATOM 5492 C CA . GLU A 1 705 ? 30.977 -8.365 -22.320 1.00 50.50 705 GLU A CA 1
ATOM 5493 C C . GLU A 1 705 ? 29.675 -8.659 -23.085 1.00 50.50 705 GLU A C 1
ATOM 5495 O O . GLU A 1 705 ? 29.710 -9.349 -24.105 1.00 50.50 705 GLU A O 1
ATOM 5500 N N . SER A 1 706 ? 28.530 -8.136 -22.633 1.00 52.03 706 SER A N 1
ATOM 5501 C CA . SER A 1 706 ? 27.271 -8.280 -23.365 1.00 52.03 706 SER A CA 1
ATOM 5502 C C . SER A 1 706 ? 27.324 -7.497 -24.688 1.00 52.03 706 SER A C 1
ATOM 5504 O O . SER A 1 706 ? 27.753 -6.342 -24.719 1.00 52.03 706 SER A O 1
ATOM 5506 N N . GLU A 1 707 ? 26.834 -8.090 -25.786 1.00 47.50 707 GLU A N 1
ATOM 5507 C CA . GLU A 1 707 ? 26.706 -7.423 -27.104 1.00 47.50 707 GLU A CA 1
ATOM 5508 C C . GLU A 1 707 ? 25.831 -6.144 -27.038 1.00 47.50 707 GLU A C 1
ATOM 5510 O O . GLU A 1 707 ? 25.801 -5.352 -27.978 1.00 47.50 707 GLU A O 1
ATOM 5515 N N . VAL A 1 708 ? 25.123 -5.927 -25.923 1.00 44.50 708 VAL A N 1
ATOM 5516 C CA . VAL A 1 708 ? 24.252 -4.771 -25.674 1.00 44.50 708 VAL A CA 1
ATOM 5517 C C . VAL A 1 708 ? 25.002 -3.559 -25.127 1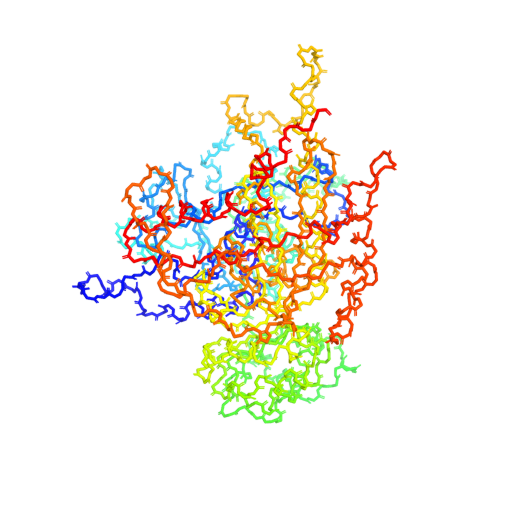.00 44.50 708 VAL A C 1
ATOM 5519 O O . VAL A 1 708 ? 24.480 -2.448 -25.180 1.00 44.50 708 VAL A O 1
ATOM 5522 N N . HIS A 1 709 ? 26.209 -3.744 -24.586 1.00 51.06 709 HIS A N 1
ATOM 5523 C CA . HIS A 1 709 ? 26.935 -2.648 -23.962 1.00 51.06 709 HIS A CA 1
ATOM 5524 C C . HIS A 1 709 ? 27.463 -1.677 -25.031 1.00 51.06 709 HIS A C 1
ATOM 5526 O O . HIS A 1 709 ? 28.178 -2.120 -25.938 1.00 51.06 709 HIS A O 1
ATOM 5532 N N . PRO A 1 710 ? 27.206 -0.357 -24.918 1.00 47.22 710 PRO A N 1
ATOM 5533 C CA . PRO A 1 710 ? 27.619 0.627 -25.924 1.00 47.22 710 PRO A CA 1
ATOM 5534 C C . PRO A 1 710 ? 29.112 0.548 -26.273 1.00 47.22 710 PRO A C 1
ATOM 5536 O O . PRO A 1 710 ? 29.496 0.633 -27.439 1.00 47.22 710 PRO A O 1
ATOM 5539 N N . PHE A 1 711 ? 29.964 0.290 -25.272 1.00 47.31 711 PHE A N 1
ATOM 5540 C CA . PHE A 1 711 ? 31.399 0.102 -25.501 1.00 47.31 711 PHE A CA 1
ATOM 5541 C C . PHE A 1 711 ? 31.735 -1.165 -26.301 1.00 47.31 711 PHE A C 1
ATOM 5543 O O . PHE A 1 711 ? 32.620 -1.099 -27.145 1.00 47.31 711 PHE A O 1
ATOM 5550 N N . ALA A 1 712 ? 31.067 -2.302 -26.078 1.00 50.22 712 ALA A N 1
ATOM 5551 C CA . ALA A 1 712 ? 31.375 -3.540 -26.802 1.00 50.22 712 ALA A CA 1
ATOM 5552 C C . ALA A 1 712 ? 31.085 -3.390 -28.305 1.00 50.22 712 ALA A C 1
ATOM 5554 O O . ALA A 1 712 ? 31.932 -3.745 -29.126 1.00 50.22 712 ALA A O 1
ATOM 5555 N N . ARG A 1 713 ? 29.953 -2.757 -28.653 1.00 50.19 713 ARG A N 1
ATOM 5556 C CA . ARG A 1 713 ? 29.582 -2.434 -30.042 1.00 50.19 713 ARG A CA 1
ATOM 5557 C C . ARG A 1 713 ? 30.563 -1.483 -30.721 1.00 50.19 713 ARG A C 1
ATOM 5559 O O . ARG A 1 713 ? 30.974 -1.739 -31.849 1.00 50.19 713 ARG A O 1
ATOM 5566 N N . TYR A 1 714 ? 31.006 -0.438 -30.018 1.00 48.31 714 TYR A N 1
ATOM 5567 C CA . TYR A 1 714 ? 32.004 0.505 -30.539 1.00 48.31 714 TYR A CA 1
ATOM 5568 C C . TYR A 1 714 ? 33.310 -0.194 -30.964 1.00 48.31 714 TYR A C 1
ATOM 5570 O O . TYR A 1 714 ? 33.929 0.178 -31.960 1.00 48.31 714 TYR A O 1
ATOM 5578 N N . TRP A 1 715 ? 33.717 -1.244 -30.241 1.00 49.47 715 TRP A N 1
ATOM 5579 C CA . TRP A 1 715 ? 34.898 -2.041 -30.581 1.00 49.47 715 TRP A CA 1
ATOM 5580 C C . TRP A 1 715 ? 34.664 -3.048 -31.713 1.00 49.47 715 TRP A C 1
ATOM 5582 O O . TRP A 1 715 ? 35.602 -3.323 -32.462 1.00 49.47 715 TRP A O 1
ATOM 5592 N N . THR A 1 716 ? 33.459 -3.612 -31.846 1.00 49.06 716 THR A N 1
ATOM 5593 C CA . THR A 1 716 ? 33.155 -4.614 -32.884 1.00 49.06 716 THR A CA 1
ATOM 5594 C C . THR A 1 716 ? 32.796 -4.004 -34.234 1.00 49.06 716 THR A C 1
ATOM 5596 O O . THR A 1 716 ? 33.126 -4.591 -35.261 1.00 49.06 716 THR A O 1
ATOM 5599 N N . GLU A 1 717 ? 32.134 -2.847 -34.249 1.00 52.81 717 GLU A N 1
ATOM 5600 C CA . GLU A 1 717 ? 31.633 -2.213 -35.478 1.00 52.81 717 GLU A CA 1
ATOM 5601 C C . GLU A 1 717 ? 32.593 -1.140 -36.027 1.00 52.81 717 GLU A C 1
ATOM 5603 O O . GLU A 1 717 ? 32.535 -0.812 -37.211 1.00 52.81 717 GLU A O 1
ATOM 5608 N N . GLY A 1 718 ? 33.546 -0.664 -35.211 1.00 44.72 718 GLY A N 1
ATOM 5609 C CA . GLY A 1 718 ? 34.473 0.412 -35.571 1.00 44.72 718 GLY A CA 1
ATOM 5610 C C . GLY A 1 718 ? 33.778 1.778 -35.700 1.00 44.72 718 GLY A C 1
ATOM 5611 O O . GLY A 1 718 ? 32.552 1.856 -35.773 1.00 44.72 718 GLY A O 1
ATOM 5612 N N . PRO A 1 719 ? 34.527 2.896 -35.702 1.00 40.84 719 PRO A N 1
ATOM 5613 C CA . PRO A 1 719 ? 33.935 4.205 -35.950 1.00 40.84 719 PRO A CA 1
ATOM 5614 C C . PRO A 1 719 ? 33.361 4.241 -37.373 1.00 40.84 719 PRO A C 1
ATOM 5616 O O . PRO A 1 719 ? 34.101 4.121 -38.351 1.00 40.84 719 PRO A O 1
ATOM 5619 N N . VAL A 1 720 ? 32.040 4.388 -37.480 1.00 41.94 720 VAL A N 1
ATOM 5620 C CA . VAL A 1 720 ? 31.353 4.622 -38.756 1.00 41.94 720 VAL A CA 1
ATOM 5621 C C . VAL A 1 720 ? 31.785 6.002 -39.263 1.00 41.94 720 VAL A C 1
ATOM 5623 O O . VAL A 1 720 ? 31.639 6.989 -38.543 1.00 41.94 720 VAL A O 1
ATOM 5626 N N . ALA A 1 721 ? 32.397 6.039 -40.451 1.00 35.06 721 ALA A N 1
ATOM 5627 C CA . ALA A 1 721 ? 32.936 7.247 -41.082 1.00 35.06 721 ALA A CA 1
ATOM 5628 C C . ALA A 1 721 ? 31.853 8.136 -41.699 1.00 35.06 721 ALA A C 1
ATOM 5630 O O . ALA A 1 721 ? 30.889 7.572 -42.269 1.00 35.06 721 ALA A O 1
#

Solvent-accessible surface area (backbone atoms only — not comparable to full-atom values): 41910 Å² total; per-residue (Å²): 107,57,53,32,57,24,32,36,44,34,67,70,32,20,56,52,44,54,47,44,52,59,71,45,60,91,70,74,56,89,85,56,78,82,49,95,83,59,83,72,76,51,57,62,78,43,42,46,56,52,32,47,45,47,30,43,61,32,42,51,74,76,61,81,55,67,86,67,84,78,79,76,81,67,63,94,72,70,56,54,77,47,75,74,46,62,91,81,63,68,61,58,66,85,55,59,93,75,75,57,96,49,94,88,33,46,82,47,72,48,55,91,46,31,78,66,41,28,32,31,30,39,41,84,87,52,69,35,40,62,25,52,69,65,56,45,47,40,62,75,65,46,44,90,79,54,59,72,64,62,53,50,52,50,38,61,72,65,36,48,68,53,51,42,49,44,73,47,55,32,66,62,51,33,68,78,34,71,90,52,76,50,41,71,79,76,71,87,74,67,61,73,56,52,65,43,76,28,83,62,54,60,48,79,70,38,86,61,30,59,56,53,51,49,54,49,25,51,51,46,52,58,65,36,85,90,48,58,65,63,48,53,51,52,53,50,41,64,76,64,70,55,76,91,41,75,67,52,53,50,51,52,53,52,53,49,66,75,42,58,69,42,52,55,30,30,59,42,77,63,81,73,53,67,86,62,46,53,60,50,64,65,41,51,76,71,59,52,84,92,74,55,51,72,68,59,53,51,51,51,62,53,43,42,66,61,53,49,59,57,59,42,72,36,74,75,48,58,75,86,54,52,60,35,54,53,48,53,42,62,74,65,69,52,38,61,46,84,47,56,54,28,50,50,48,54,68,53,52,32,55,52,47,50,72,39,82,76,32,37,28,42,30,45,20,47,13,86,59,43,41,61,82,45,53,63,55,38,37,70,51,26,58,62,35,22,32,41,31,45,38,71,15,81,61,46,53,50,66,59,51,43,46,45,52,60,76,44,50,79,73,41,34,46,19,47,30,66,45,36,70,72,58,36,39,55,74,72,61,83,79,54,49,39,39,34,31,46,35,42,36,42,79,88,51,57,36,36,44,66,30,62,39,52,34,58,42,35,53,50,56,24,48,60,65,52,48,59,46,61,58,58,59,66,64,61,64,58,61,68,77,75,62,74,100,76,80,87,89,78,87,81,59,76,78,62,66,76,48,46,88,89,68,57,78,77,75,76,66,80,81,65,60,78,58,45,48,51,50,36,52,31,51,42,63,31,27,51,70,77,54,91,76,53,45,73,52,74,38,43,62,62,52,28,65,55,65,59,54,56,66,53,31,86,70,35,59,79,15,38,31,41,42,35,38,60,49,42,52,86,83,76,60,44,30,31,34,35,33,33,41,25,53,69,73,86,80,58,80,61,69,80,71,72,77,69,85,70,78,72,74,62,90,90,56,94,73,72,76,72,80,62,91,88,58,75,65,70,78,58,65,55,62,58,49,66,26,55,74,69,51,45,53,50,52,38,49,77,68,66,27,64,77,52,59,65,70,58,51,52,51,40,47,51,65,53,58,35,59,62,95,86,39,62,48,37,43,74,52,52,73,90,67,56,63,44,44,79,39,58,71,67,85,68,80,78,83,50,101,62,27,67,62,52,38,52,53,53,50,52,49,53,51,52,70,18,76,70,25,66,69,41,41,50,70,74,71,46,87,83,129

Nearest PDB structures (foldseek):
  6o60-assembly1_C  TM=6.596E-01  e=4.285E-02  Homo sapiens
  5zb2-assembly1_A-2  TM=7.531E-01  e=2.496E-01  Saccharomyces cerevisiae S288C
  6wcq-assembly1_B  TM=3.733E-01  e=3.875E-02  Homo sapiens
  5hzg-assembly1_B  TM=5.201E-01  e=7.556E-01  Oryza sativa Japonica Group

Sequence (721 aa):
MHRFLRLVTQRENAAILSAELRDMDGKYGSALQDDEDDDPMPVAPCPYGVSLLATAWTTNLPDTTCGANSVTTLPPGLSHYDGVTLRHGVLNANMGCWDGDNNDGISVIDVTDPLHPAYCFIHGRHFSIPLSAYEYLSEYYDLQGTNVWDRICLFLDAILPICGIPLLEAHVLMEAWPCERFESREPEQDRVPVVVPHDHAPSPSDSSYIWTVWETAVTRLMDDPDDEEPRKWLASLESAGLPVTDATWRQLHTYLLRHSWVFDFQFVPTQMSSDILAPLLELLPKIDVSSASDKELAALKSARGDIRANLRQLSPFPEDHLDSLLKLMTISGDHFADLSGYDLSAAQIVRFASRCPDMDSLDISQNPHISLDDIPTIFIAAPHIRRLNVCGCGAIDGQALLNLVRTQPSLFRTAEAIIHPAFLTIVKPPDFPIAFTFMCACEQDVSGVGLPLFTPTQVLQALCQILPPVWHSGESQYTRLGADTASPAFTSTPLQSFLGPDRLFKMNVPGSLLMSASMLTFAVFSSGSRRPGQSWSDRAVIGVPLHPYPSVSARPEGSWAFYFDSSRTNTSGHTTWTFIHYTPDEDSDAEPLHASRAKFRLPGKRNNIGMLPGCPDPRLKRRGKAYDLRGFLRCMADEGRPLPPEELVAQLEVLLYSQHGGQLVCLPTPDADVPTALTVIPPVPLRTRNAWMTDVMTRRMYAMESEVHPFARYWTEGPVA

InterPro domains:
  IPR032675 Leucine-rich repeat domain superfamily [G3DSA:3.80.10.10] (309-423)

pLDDT: mean 77.9, std 18.17, range [32.53, 98.5]

Radius of gyration: 28.47 Å; Cα contacts (8 Å, |Δi|>4): 971; chains: 1; bounding box: 81×77×72 Å

Secondary structure (DSSP, 8-state):
-HHHHHHHTSHHHHHHHHHHHHHHTTTSSGGGSS-TTSPPPPS-S-HHHHHHHHHHHH-----TT--S---S---TT-----S--HHHHPPPTTS-TTSS--TT-EEEEE-SSTTS-EEEEEETTEEEEEE-HHHHHHHHTTGGGS-HHHHHHHIIIIIGGGTTSPBPPHHHHHHH-TTS--PPPP-SS-S--EEEE-TT---TT-TTHHHHHHHHHHHHHHH-TT--HHHHHHHHHHHHT----HHHHHHHHHHHHHTGGGG-EEEE--PPPHHHHHHHHHHTTT--TTT--HHHHHHHHHTHHHHHHHHHT-SSPPGGGHHHHHHHHHHHT-SEEE-TT----HHHHHHHHHT-TT--EEE-TT-TT-BTTHHHHHHHH-TT--EEE-TT-TB--HHHHHHHHHH-GGGGTT-SEEESGGGS-SS--TT---SEEEEEEETTEEEEEEESS--HHHHHHHHHHHHHHHHHHHHHHHHHHHS-S-----PPPGGGTSS-TTT------TTTHHHHHHHHHHHHHTBPPPPTT--STTSPB-S-PPPSS----SS-TT-EEEEEE-GGGGTT--EEEEEEEE---TTTTS------------TT-----PPPTTPPPTT----EEEE-HHHHHHHHHHTTPPPPPHHHHHHHHHHHT-EETTEESEEEPPGGGS-TT----PPPP--STTHHHHHHHHHHHHHHHSTTSHHHHHHHH----

Foldseek 3Di:
DLLLLLQLQQPQNVVLQLLLLVVCPPQAFPVCPVDPPHDHCALCSSLSSLQSVQLSQFWQFDLPLCPDDPPPDDPVQPRDTDDFHPVPVRGGLPDAPPPDDAQLWDKDWAVNRSNQIAIFTGHPVPFAETHAPLRSCCVRVVCVPDDLVVVLVCCLPPRLLCQQRHYDFSVVVCRSHVPGHHDGDDPPQPPPAAAPADLDQQRSQDPCNSVVLVVQLLVLLCPPPVDCPSVVLVVVCVVVVDPCDPVNVSVSSSSSSVPVSSSRHHHDHDQDDPVLVVVLLVVLLVDDLVPDDPVNLVSCLSCVVVSLVVQLVDVCRDPSCLSSLLSSCVSNVDLERDLDNHQDALVSLLVSLLSRQSRQYYEHALHQRDAPVSLLSNCVSHVNHAEYEHRNNVRYDLVVNQVCCVVCVLSQLNYQAYSYVQQADQEHDLQRAFQEKEWEDAQQAIWMFTGNGHFPLLVLQLCLRLLSNVVVLVPPQPVVVPDDPDDDDDDDDPVVPSQPPVRPPPPPVDPPCPGSVNSNSQLSSQWDRDDVSRGSSNTHRRYRRHPTHRCCRLDVANHKYKYWYPHCCPPPNAIEIWIWHFHDPPPVPPDPPPPPQPQDDDPPDPDRPRPDPPFDDLPQQGDIFTDDLVRVQVVSVVSVRDGHDVVSVVSSCCSQQPDDPNHGNYDYQPRVRPFSRPGDPGDQPPPDPCSVVVSVVSSSVSLCPGPPNPVVCCVVVPPDD

Organism: Trametes pubescens (NCBI:txid154538)